Protein 4HA6 (pdb70)

InterPro domains:
  IPR000172 Glucose-methanol-choline oxidoreductase, N-terminal [PF00732] (19-309)
  IPR000172 Glucose-methanol-choline oxidoreductase, N-terminal [PS00623] (94-117)
  IPR000172 Glucose-methanol-choline oxidoreductase, N-terminal [PS00624] (268-282)
  IPR007867 Glucose-methanol-choline oxidoreductase, C-terminal [PF05199] (381-513)
  IPR012132 Glucose-methanol-choline oxidoreductase [PIRSF000137] (13-518)
  IPR012132 Glucose-methanol-choline oxidoreductase [PTHR11552] (15-517)
  IPR036188 FAD/NAD(P)-binding domain superfamily [G3DSA:3.50.50.60] (19-514)
  IPR036188 FAD/NAD(P)-binding domain superfamily [SSF51905] (16-518)

Solvent-accessible surface area: 18548 Å² total

Organism: Rhizobium loti (NCBI:txid381)

Foldseek 3Di:
DAAEEEEAQAQLNLQQLQLLVVPVVAFYEYEAQAEADDDPLLFQLQSLVVCFPDDQWPFAWAAQAPLQVRDIFTFTWGRHRHIVLSDNQFDALFAQVLQVVVCVFFVDCCSGPVNLQVLQQQAECEPPDPPSRHHRPHLFYKAFDDPQFFPLLVLLLVLLVVQAFAEDRECGRNFRAHKGWTIGRHDPSTHAGSCNRRVPPVSVPRPSYHYHYSKHFQEFEDDAQAGAWTWIQHPVGIDIGGYPFYEYANAQAVRLLRCLLHVHEDCVLNVQQVHHDHHQDLFFKQKAFWKKFLFQKFFWPFFLDRRSGNQFTMKRFDDLPGSNDTDHGFKIKTWGSFNGWDPLDDGDPTRGMTGIIIITQFDPDMWGWGFNYNDPPGHIHTDNNPNVDPSRLVSRLSRNVVNVSSVPDPSNVNIGPDTPPPPDDPDSVSSSNSRSNGMHTPNQIAANQAEGPDPSRQAHSLQAGNSHDRYGYQARHHSNTGRRDHCSSVSSSSSSVNSVVVVVPD

Radius of gyration: 22.05 Å; Cα contacts (8 Å, |Δi|>4): 1362; chains: 1; bounding box: 62×50×53 Å

B-factor: mean 15.96, std 11.86, range [0.29, 82.89]

Nearest PDB structures (foldseek):
  3t37-assembly1_A  TM=1.001E+00  e=0.000E+00  Mesorhizobium loti
  8rpg-assembly1_A  TM=9.304E-01  e=2.240E-56  Streptomyces hiroshimensis
  8rpf-assembly1_A  TM=9.276E-01  e=3.261E-51  Sphingobacterium daejeonense
  6yrz-assembly1_AAA  TM=9.198E-01  e=5.545E-50  Chlorella variabilis
  6ys1-assembly1_AAA  TM=9.179E-01  e=4.234E-49  Chlorella variabilis

Structure (mmCIF, N/CA/C/O backbone):
data_4HA6
#
_entry.id   4HA6
#
_cell.length_a   62.489
_cell.length_b   79.169
_cell.length_c   135.219
_cell.angle_alpha   90.00
_cell.angle_beta   90.00
_cell.angle_gamma   90.00
#
_symmetry.space_group_name_H-M   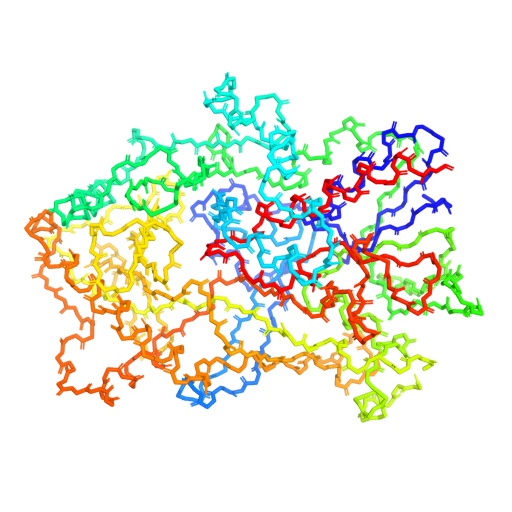'P 21 21 21'
#
loop_
_entity.id
_entity.type
_entity.pdbx_description
1 polymer 'Pyridoxine 4-oxidase'
2 non-polymer 'FLAVIN-ADENINE DINUCLEOTIDE'
3 non-polymer GLYCEROL
4 non-polymer 4-(AMINOMETHYL)-5-(HYDROXYMETHYL)-2-METHYLPYRIDIN-3-OL
5 water water
#
loop_
_atom_site.group_PDB
_atom_site.id
_atom_site.type_symbol
_atom_site.label_atom_id
_atom_site.label_alt_id
_atom_site.label_comp_id
_atom_site.label_asym_id
_atom_site.label_entity_id
_atom_site.label_seq_id
_atom_site.pdbx_PDB_ins_code
_atom_site.Cartn_x
_atom_site.Cartn_y
_atom_site.Cartn_z
_atom_site.occupancy
_atom_site.B_iso_or_equiv
_atom_site.auth_seq_id
_atom_site.auth_comp_id
_atom_site.auth_asym_id
_atom_site.auth_atom_id
_atom_site.pdbx_PDB_model_num
ATOM 1 N N . ASN A 1 1 ? -3.237 17.854 -37.930 1.00 38.86 17 ASN A N 1
ATOM 2 C CA . ASN A 1 1 ? -1.808 17.925 -37.696 1.00 32.40 17 ASN A CA 1
ATOM 3 C C . ASN A 1 1 ? -1.409 19.147 -36.865 1.00 58.03 17 ASN A C 1
ATOM 4 O O . ASN A 1 1 ? -1.558 19.148 -35.638 1.00 41.34 17 ASN A O 1
ATOM 9 N N . CYS A 1 2 ? -0.930 20.188 -37.552 1.00 55.92 18 CYS A N 1
ATOM 10 C CA . CYS A 1 2 ? -0.234 21.317 -36.927 1.00 36.35 18 CYS A CA 1
ATOM 11 C C . CYS A 1 2 ? -1.149 22.385 -36.307 1.00 29.22 18 CYS A C 1
ATOM 12 O O . CYS A 1 2 ? -0.818 22.984 -35.287 1.00 28.58 18 CYS A O 1
ATOM 15 N N . ASP A 1 3 ? -2.284 22.648 -36.933 1.00 22.87 19 ASP A N 1
ATOM 16 C CA . ASP A 1 3 ? -3.117 23.757 -36.491 1.00 21.98 19 ASP A CA 1
ATOM 17 C C . ASP A 1 3 ? -3.891 23.430 -35.213 1.00 26.90 19 ASP A C 1
ATOM 18 O O . ASP A 1 3 ? -3.808 24.170 -34.231 1.00 35.58 19 ASP A O 1
ATOM 23 N N . ILE A 1 4 ? -4.657 22.340 -35.226 1.00 17.47 20 ILE A N 1
ATOM 24 C CA . ILE A 1 4 ? -5.483 21.983 -34.066 1.00 13.60 20 ILE A CA 1
ATOM 25 C C . ILE A 1 4 ? -5.360 20.513 -33.727 1.00 12.67 20 ILE A C 1
ATOM 26 O O . ILE A 1 4 ? -5.480 19.661 -34.604 1.00 15.32 20 ILE A O 1
ATOM 31 N N . VAL A 1 5 ? -5.177 20.214 -32.448 1.00 9.96 21 VAL A N 1
ATOM 32 C CA . VAL A 1 5 ? -5.208 18.832 -31.989 1.00 11.84 21 VAL A CA 1
ATOM 33 C C . VAL A 1 5 ? -6.432 18.600 -31.106 1.00 10.39 21 VAL A C 1
ATOM 34 O O . VAL A 1 5 ? -6.662 19.343 -30.148 1.00 8.61 21 VAL A O 1
ATOM 38 N N . ILE A 1 6 ? -7.217 17.576 -31.437 1.00 8.80 22 ILE A N 1
ATOM 39 C CA . ILE A 1 6 ? -8.375 17.184 -30.629 1.00 7.85 22 ILE A CA 1
ATOM 40 C C . ILE A 1 6 ? -8.043 15.931 -29.823 1.00 10.74 22 ILE A C 1
ATOM 41 O O . ILE A 1 6 ? -7.659 14.888 -30.391 1.00 6.73 22 ILE A O 1
ATOM 46 N N . VAL A 1 7 ? -8.190 16.029 -28.502 1.00 5.66 23 VAL A N 1
ATOM 47 C CA . VAL A 1 7 ? -7.861 14.915 -27.620 1.00 3.51 23 VAL A CA 1
ATOM 48 C C . VAL A 1 7 ? -9.136 14.171 -27.231 1.00 4.31 23 VAL A C 1
ATOM 49 O O . VAL A 1 7 ? -9.965 14.691 -26.477 1.00 6.68 23 VAL A O 1
ATOM 53 N N . GLY A 1 8 ? -9.295 12.954 -27.742 1.00 5.60 24 GLY A N 1
ATOM 54 C CA . GLY A 1 8 ? -10.481 12.167 -27.463 1.00 6.07 24 GLY A CA 1
ATOM 55 C C . GLY A 1 8 ? -11.449 12.145 -28.632 1.00 8.10 24 GLY A C 1
ATOM 56 O O . GLY A 1 8 ? -12.040 13.182 -28.966 1.00 5.76 24 GLY A O 1
ATOM 57 N N . GLY A 1 9 ? -11.619 10.963 -29.237 1.00 6.18 25 GLY A N 1
ATOM 58 C CA . GLY A 1 9 ? -12.487 10.783 -30.388 1.00 6.90 25 GLY A CA 1
ATOM 59 C C . GLY A 1 9 ? -13.863 10.230 -30.044 1.00 10.67 25 GLY A C 1
ATOM 60 O O . GLY A 1 9 ? -14.321 9.265 -30.665 1.00 11.52 25 GLY A O 1
ATOM 61 N N . GLY A 1 10 ? -14.530 10.844 -29.066 1.00 3.98 26 GLY A N 1
ATOM 62 C CA . GLY A 1 10 ? -15.820 10.363 -28.604 1.00 4.93 26 GLY A CA 1
ATOM 63 C C . GLY A 1 10 ? -16.950 11.126 -29.277 1.00 5.54 26 GLY A C 1
ATOM 64 O O . GLY A 1 10 ? -16.900 11.386 -30.474 1.00 4.46 26 GLY A O 1
ATOM 65 N N . SER A 1 11 ? -17.983 11.484 -28.530 1.00 6.09 27 SER A N 1
ATOM 66 C CA . SER A 1 11 ? -19.107 12.180 -29.157 1.00 6.03 27 SER A CA 1
ATOM 67 C C . SER A 1 11 ? -18.699 13.558 -29.659 1.00 4.77 27 SER A C 1
ATOM 68 O O . SER A 1 11 ? -18.793 13.836 -30.851 1.00 8.28 27 SER A O 1
ATOM 71 N N . ALA A 1 12 ? -18.202 14.391 -28.750 1.00 2.21 28 ALA A N 1
ATOM 72 C CA . ALA A 1 12 ? -17.752 15.749 -29.070 1.00 6.27 28 ALA A CA 1
ATOM 73 C C . ALA A 1 12 ? -16.549 15.759 -30.016 1.00 6.27 28 ALA A C 1
ATOM 74 O O . ALA A 1 12 ? -16.455 16.599 -30.926 1.00 4.51 28 ALA A O 1
ATOM 76 N N . GLY A 1 13 ? -15.600 14.852 -29.766 1.00 7.56 29 GLY A N 1
ATOM 77 C CA . GLY A 1 13 ? -14.412 14.748 -30.597 1.00 3.69 29 GLY A CA 1
ATOM 78 C C . GLY A 1 13 ? -14.730 14.344 -32.029 1.00 4.59 29 GLY A C 1
ATOM 79 O O . GLY A 1 13 ? -14.143 14.880 -32.962 1.00 6.97 29 GLY A O 1
ATOM 80 N N . SER A 1 14 ? -15.637 13.385 -32.214 1.00 4.92 30 SER A N 1
ATOM 81 C CA . SER A 1 14 ? -15.962 12.932 -33.572 1.00 3.67 30 SER A CA 1
ATOM 82 C C . SER A 1 14 ? -16.566 14.082 -34.371 1.00 12.03 30 SER A C 1
ATOM 83 O O . SER A 1 14 ? -16.173 14.312 -35.519 1.00 9.30 30 SER A O 1
ATOM 86 N N . LEU A 1 15 ? -17.486 14.822 -33.740 1.00 7.55 31 LEU A N 1
ATOM 87 C CA . LEU A 1 15 ? -18.123 15.991 -34.362 1.00 11.62 31 LEU A CA 1
ATOM 88 C C . LEU A 1 15 ? -17.113 17.066 -34.729 1.00 11.01 31 LEU A C 1
ATOM 89 O O . LEU A 1 15 ? -17.232 17.720 -35.773 1.00 11.01 31 LEU A O 1
ATOM 94 N N . LEU A 1 16 ? -16.149 17.284 -33.847 1.00 7.96 32 LEU A N 1
ATOM 95 C CA . LEU A 1 16 ? -15.175 18.353 -34.048 1.00 8.01 32 LEU A CA 1
ATOM 96 C C . LEU A 1 16 ? -14.186 18.012 -35.150 1.00 6.33 32 LEU A C 1
ATOM 97 O O . LEU A 1 16 ? -13.904 18.841 -36.014 1.00 8.41 32 LEU A O 1
ATOM 102 N N . ALA A 1 17 ? -13.638 16.800 -35.100 1.00 5.62 33 ALA A N 1
ATOM 103 C CA . ALA A 1 17 ? -12.754 16.320 -36.163 1.00 10.16 33 ALA A CA 1
ATOM 104 C C . ALA A 1 17 ? -13.361 16.583 -37.555 1.00 11.11 33 ALA A C 1
ATOM 105 O O . ALA A 1 17 ? -12.689 17.102 -38.452 1.00 11.06 33 ALA A O 1
ATOM 107 N N . ALA A 1 18 ? -14.633 16.225 -37.723 1.00 11.66 34 ALA A N 1
ATOM 108 C CA . ALA A 1 18 ? -15.343 16.520 -38.964 1.00 11.33 34 ALA A CA 1
ATOM 109 C C . ALA A 1 18 ? -15.469 18.029 -39.198 1.00 14.01 34 ALA A C 1
ATOM 110 O O . ALA A 1 18 ? -15.056 18.533 -40.249 1.00 7.53 34 ALA A O 1
ATOM 112 N N . ARG A 1 19 ? -16.034 18.747 -38.225 1.00 7.41 35 ARG A N 1
ATOM 113 C CA . ARG A 1 19 ? -16.409 20.146 -38.447 1.00 8.87 35 ARG A CA 1
ATOM 114 C C . ARG A 1 19 ? -15.214 21.097 -38.611 1.00 13.78 35 ARG A C 1
ATOM 115 O O . ARG A 1 19 ? -15.215 21.943 -39.511 1.00 14.90 35 ARG A O 1
ATOM 123 N N . LEU A 1 20 ? -14.191 20.944 -37.772 1.00 8.65 36 LEU A N 1
ATOM 124 C CA . LEU A 1 20 ? -13.000 21.782 -37.877 1.00 12.02 36 LEU A CA 1
ATOM 125 C C . LEU A 1 20 ? -12.296 21.567 -39.220 1.00 9.14 36 LEU A C 1
ATOM 126 O O . LEU A 1 20 ? -11.873 22.524 -39.856 1.00 22.08 36 LEU A O 1
ATOM 131 N N . SER A 1 21 ? -12.218 20.322 -39.675 1.00 12.14 37 SER A N 1
ATOM 132 C CA . SER A 1 21 ? -11.502 20.014 -40.913 1.00 13.68 37 SER A CA 1
ATOM 133 C C . SER A 1 21 ? -12.259 20.418 -42.182 1.00 13.98 37 SER A C 1
ATOM 134 O O . SER A 1 21 ? -11.731 20.283 -43.291 1.00 16.32 37 SER A O 1
ATOM 137 N N . GLU A 1 22 ? -13.489 20.909 -42.027 1.00 14.64 38 GLU A N 1
ATOM 138 C CA . GLU A 1 22 ? -14.220 21.501 -43.151 1.00 17.50 38 GLU A CA 1
ATOM 139 C C . GLU A 1 22 ? -13.484 22.728 -43.717 1.00 12.87 38 GLU A C 1
ATOM 140 O O . GLU A 1 22 ? -13.648 23.080 -44.885 1.00 15.01 38 GLU A O 1
ATOM 146 N N . ASP A 1 23 ? -12.669 23.359 -42.879 1.00 14.45 39 ASP A N 1
ATOM 147 C CA . ASP A 1 23 ? -11.744 24.409 -43.317 1.00 14.98 39 ASP A CA 1
ATOM 148 C C . ASP A 1 23 ? -10.502 23.772 -43.938 1.00 17.87 39 ASP A C 1
ATOM 149 O O . ASP A 1 23 ? -9.677 23.178 -43.241 1.00 14.48 39 ASP A O 1
ATOM 154 N N . PRO A 1 24 ? -10.361 23.894 -45.261 1.00 19.47 40 PRO A N 1
ATOM 155 C CA . PRO A 1 24 ? -9.217 23.267 -45.935 1.00 12.73 40 PRO A CA 1
ATOM 156 C C . PRO A 1 24 ? -7.882 23.877 -45.511 1.00 14.10 40 PRO A C 1
ATOM 157 O O . PRO A 1 24 ? -6.841 23.271 -45.755 1.00 24.38 40 PRO A O 1
ATOM 161 N N . ASP A 1 25 ? -7.912 25.048 -44.883 1.00 17.70 41 ASP A N 1
ATOM 162 C CA . ASP A 1 25 ? -6.681 25.716 -44.460 1.00 18.29 41 ASP A CA 1
ATOM 163 C C . ASP A 1 25 ? -6.319 25.312 -43.032 1.00 23.21 41 ASP A C 1
ATOM 164 O O . ASP A 1 25 ? -5.325 25.772 -42.469 1.00 15.57 41 ASP A O 1
ATOM 169 N N . SER A 1 26 ? -7.150 24.458 -42.444 1.00 18.80 42 SER A N 1
ATOM 170 C CA A SER A 1 26 ? -6.924 23.979 -41.086 0.29 20.80 42 SER A CA 1
ATOM 171 C CA B SER A 1 26 ? -6.929 23.978 -41.083 0.71 20.82 42 SER A CA 1
ATOM 172 C C . SER A 1 26 ? -6.399 22.554 -41.111 1.00 16.14 42 SER A C 1
ATOM 173 O O . SER A 1 26 ? -6.945 21.696 -41.804 1.00 18.96 42 SER A O 1
ATOM 178 N N . ARG A 1 27 ? -5.336 22.309 -40.360 1.00 11.45 43 ARG A N 1
ATOM 179 C CA . ARG A 1 27 ? -4.795 20.965 -40.232 1.00 14.29 43 ARG A CA 1
ATOM 180 C C . ARG A 1 27 ? -5.242 20.401 -38.889 1.00 14.81 43 ARG A C 1
ATOM 181 O O . ARG A 1 27 ? -4.899 20.939 -37.836 1.00 14.35 43 ARG A O 1
ATOM 189 N N . VAL A 1 28 ? -5.984 19.301 -38.929 1.00 13.06 44 VAL A N 1
ATOM 190 C CA . VAL A 1 28 ? -6.621 18.763 -37.737 1.00 13.40 44 VAL A CA 1
ATOM 191 C C . VAL A 1 28 ? -6.123 17.357 -37.425 1.00 16.78 44 VAL A C 1
ATOM 192 O O . VAL A 1 28 ? -6.132 16.478 -38.293 1.00 18.60 44 VAL A O 1
ATOM 196 N N . LEU A 1 29 ? -5.670 17.154 -36.191 1.00 13.74 45 LEU A N 1
ATOM 197 C CA . LEU A 1 29 ? -5.275 15.825 -35.721 1.00 10.56 45 LEU A CA 1
ATOM 198 C C . LEU A 1 29 ? -6.220 15.366 -34.605 1.00 18.77 45 LEU A C 1
ATOM 199 O O . LEU A 1 29 ? -6.443 16.092 -33.626 1.00 10.21 45 LEU A O 1
ATOM 204 N N . LEU A 1 30 ? -6.774 14.165 -34.753 1.00 10.40 46 LEU A N 1
ATOM 205 C CA . LEU A 1 30 ? -7.634 13.585 -33.721 1.00 15.94 46 LEU A CA 1
ATOM 206 C C . LEU A 1 30 ? -6.891 12.454 -33.013 1.00 16.30 46 LEU A C 1
ATOM 207 O O . LEU A 1 30 ? -6.411 11.523 -33.669 1.00 14.22 46 LEU A O 1
ATOM 212 N N . ILE A 1 31 ? -6.776 12.537 -31.686 1.00 10.22 47 ILE A N 1
ATOM 213 C CA . ILE A 1 31 ? -6.052 11.506 -30.917 1.00 8.06 47 ILE A CA 1
ATOM 214 C C . ILE A 1 31 ? -7.004 10.726 -30.013 1.00 10.34 47 ILE A C 1
ATOM 215 O O . ILE A 1 31 ? -7.569 11.291 -29.069 1.00 11.78 47 ILE A O 1
ATOM 220 N N . GLU A 1 32 ? -7.180 9.437 -30.311 1.00 6.53 48 GLU A N 1
ATOM 221 C CA . GLU A 1 32 ? -8.122 8.586 -29.580 1.00 12.95 48 GLU A CA 1
ATOM 222 C C . GLU A 1 32 ? -7.416 7.450 -28.849 1.00 13.05 48 GLU A C 1
ATOM 223 O O . GLU A 1 32 ? -6.603 6.734 -29.434 1.00 9.86 48 GLU A O 1
ATOM 229 N N . ALA A 1 33 ? -7.743 7.276 -27.574 1.00 9.81 49 ALA A N 1
ATOM 230 C CA . ALA A 1 33 ? -7.138 6.223 -26.766 1.00 14.59 49 ALA A CA 1
ATOM 231 C C . ALA A 1 33 ? -7.531 4.817 -27.256 1.00 15.36 49 ALA A C 1
ATOM 232 O O . ALA A 1 33 ? -6.742 3.871 -27.175 1.00 16.76 49 ALA A O 1
ATOM 234 N N . GLY A 1 34 ? -8.750 4.675 -27.759 1.00 12.68 50 GLY A N 1
ATOM 235 C CA . GLY A 1 34 ? -9.233 3.360 -28.148 1.00 17.56 50 GLY A CA 1
ATOM 236 C C . GLY A 1 34 ? -8.920 2.989 -29.592 1.00 18.04 50 GLY A C 1
ATOM 237 O O . GLY A 1 34 ? -8.208 3.717 -30.296 1.00 12.23 50 GLY A O 1
ATOM 238 N N . GLU A 1 35 ? -9.455 1.851 -30.028 1.00 23.80 51 GLU A N 1
ATOM 239 C CA . GLU A 1 35 ? -9.273 1.375 -31.396 1.00 26.80 51 GLU A CA 1
ATOM 240 C C . GLU A 1 35 ? -10.503 1.708 -32.225 1.00 31.48 51 GLU A C 1
ATOM 241 O O . GLU A 1 35 ? -11.493 2.226 -31.698 1.00 24.83 51 GLU A O 1
ATOM 247 N N . GLU A 1 36 ? -10.443 1.437 -33.526 1.00 32.38 52 GLU A N 1
ATOM 248 C CA . GLU A 1 36 ? -11.632 1.562 -34.361 1.00 31.19 52 GLU A CA 1
ATOM 249 C C . GLU A 1 36 ? -12.544 0.387 -34.014 1.00 42.48 52 GLU A C 1
ATOM 250 O O . GLU A 1 36 ? -12.066 -0.657 -33.555 1.00 42.66 52 GLU A O 1
ATOM 256 N N . PRO A 1 37 ? -13.862 0.555 -34.207 1.00 47.51 53 PRO A N 1
ATOM 257 C CA . PRO A 1 37 ? -14.791 -0.524 -33.845 1.00 60.73 53 PRO A CA 1
ATOM 258 C C . PRO A 1 37 ? -14.692 -1.719 -34.799 1.00 55.34 53 PRO A C 1
ATOM 259 O O . PRO A 1 37 ? -14.415 -1.526 -35.984 1.00 58.71 53 PRO A O 1
ATOM 263 N N . THR A 1 38 ? -14.876 -2.932 -34.277 1.00 55.16 54 THR A N 1
ATOM 264 C CA . THR A 1 38 ? -14.973 -4.140 -35.106 1.00 57.24 54 THR A CA 1
ATOM 265 C C . THR A 1 38 ? -16.109 -5.050 -34.615 1.00 70.11 54 THR A C 1
ATOM 266 O O . THR A 1 38 ? -16.634 -5.874 -35.371 1.00 58.56 54 THR A O 1
ATOM 270 N N . ASP A 1 39 ? -16.471 -4.897 -33.342 1.00 72.02 55 ASP A N 1
ATOM 271 C CA . ASP A 1 39 ? -17.547 -5.670 -32.724 1.00 58.49 55 ASP A CA 1
ATOM 272 C C . ASP A 1 39 ? -18.895 -5.284 -33.340 1.00 59.00 55 ASP A C 1
ATOM 273 O O . ASP A 1 39 ? -19.317 -4.133 -33.235 1.00 51.52 55 ASP A O 1
ATOM 278 N N . PRO A 1 40 ? -19.576 -6.250 -33.985 1.00 54.75 56 PRO A N 1
ATOM 279 C CA . PRO A 1 40 ? -20.842 -5.998 -34.689 1.00 48.59 56 PRO A CA 1
ATOM 280 C C . PRO A 1 40 ? -22.022 -5.752 -33.744 1.00 57.83 56 PRO A C 1
ATOM 281 O O . PRO A 1 40 ? -22.994 -5.095 -34.142 1.00 48.65 56 PRO A O 1
ATOM 285 N N . ASP A 1 41 ? -21.937 -6.271 -32.519 1.00 52.35 57 ASP A N 1
ATOM 286 C CA . ASP A 1 41 ? -22.973 -6.050 -31.507 1.00 52.55 57 ASP A CA 1
ATOM 287 C C . ASP A 1 41 ? -23.207 -4.553 -31.240 1.00 46.20 57 ASP A C 1
ATOM 288 O O . ASP A 1 41 ? -24.302 -4.150 -30.834 1.00 39.98 57 ASP A O 1
ATOM 293 N N . ILE A 1 42 ? -22.172 -3.743 -31.481 1.00 37.26 58 ILE A N 1
ATOM 294 C CA . ILE A 1 42 ? -22.213 -2.295 -31.253 1.00 46.80 58 ILE A CA 1
ATOM 295 C C . ILE A 1 42 ? -23.373 -1.590 -31.983 1.00 48.07 58 ILE A C 1
ATOM 296 O O . ILE A 1 42 ? -23.966 -0.643 -31.451 1.00 30.70 58 ILE A O 1
ATOM 301 N N . TRP A 1 43 ? -23.699 -2.063 -33.187 1.00 43.69 59 TRP A N 1
ATOM 302 C CA . TRP A 1 43 ? -24.731 -1.424 -34.011 1.00 36.87 59 TRP A CA 1
ATOM 303 C C . TRP A 1 43 ? -26.125 -2.020 -33.829 1.00 31.34 59 TRP A C 1
ATOM 304 O O . TRP A 1 43 ? -27.116 -1.518 -34.380 1.00 31.56 59 TRP A O 1
ATOM 315 N N . ASN A 1 44 ? -26.183 -3.090 -33.049 1.00 28.88 60 ASN A N 1
ATOM 316 C CA . ASN A 1 44 ? -27.437 -3.712 -32.655 1.00 33.56 60 ASN A CA 1
ATOM 317 C C . ASN A 1 44 ? -27.985 -2.994 -31.420 1.00 30.65 60 ASN A C 1
ATOM 318 O O . ASN A 1 44 ? -27.444 -3.161 -30.320 1.00 28.91 60 ASN A O 1
ATOM 323 N N . PRO A 1 45 ? -29.052 -2.184 -31.600 1.00 25.71 61 PRO A N 1
ATOM 324 C CA . PRO A 1 45 ? -29.604 -1.341 -30.519 1.00 30.78 61 PRO A CA 1
ATOM 325 C C . PRO A 1 45 ? -29.943 -2.125 -29.246 1.00 35.57 61 PRO A C 1
ATOM 326 O O . PRO A 1 45 ? -29.706 -1.640 -28.124 1.00 16.73 61 PRO A O 1
ATOM 330 N N . ALA A 1 46 ? -30.477 -3.333 -29.441 1.00 32.51 62 ALA A N 1
ATOM 331 C CA . ALA A 1 46 ? -30.914 -4.214 -28.358 1.00 31.61 62 ALA A CA 1
ATOM 332 C C . ALA A 1 46 ? -29.755 -4.910 -27.630 1.00 27.29 62 ALA A C 1
ATOM 333 O O . ALA A 1 46 ? -29.969 -5.643 -26.668 1.00 34.56 62 ALA A O 1
ATOM 335 N N . ALA A 1 47 ? -28.529 -4.675 -28.085 1.00 29.32 63 ALA A N 1
ATOM 336 C CA . ALA A 1 47 ? -27.364 -5.315 -27.485 1.00 30.63 63 ALA A CA 1
ATOM 337 C C . ALA A 1 47 ? -26.559 -4.381 -26.574 1.00 35.42 63 ALA A C 1
ATOM 338 O O . ALA A 1 47 ? -25.560 -4.803 -25.992 1.00 33.44 63 ALA A O 1
ATOM 340 N N . TRP A 1 48 ? -26.999 -3.127 -26.446 1.00 39.31 64 TRP A N 1
ATOM 341 C CA . TRP A 1 48 ? -26.247 -2.112 -25.691 1.00 31.25 64 TRP A CA 1
ATOM 342 C C . TRP A 1 48 ? -25.787 -2.492 -24.264 1.00 41.13 64 TRP A C 1
ATOM 343 O O . TRP A 1 48 ? -24.651 -2.180 -23.896 1.00 37.14 64 TRP A O 1
ATOM 354 N N . PRO A 1 49 ? -26.644 -3.172 -23.466 1.00 32.88 65 PRO A N 1
ATOM 355 C CA . PRO A 1 49 ? -26.152 -3.532 -22.128 1.00 34.89 65 PRO A CA 1
ATOM 356 C C . PRO A 1 49 ? -25.031 -4.580 -22.151 1.00 36.07 65 PRO A C 1
ATOM 357 O O . PRO A 1 49 ? -24.137 -4.512 -21.304 1.00 34.81 65 PRO A O 1
ATOM 361 N N . ALA A 1 50 ? -25.077 -5.523 -23.093 1.00 35.49 66 ALA A N 1
ATOM 362 C CA . ALA A 1 50 ? -24.053 -6.568 -23.198 1.00 41.77 66 ALA A CA 1
ATOM 363 C C . ALA A 1 50 ? -22.676 -5.990 -23.540 1.00 44.61 66 ALA A C 1
ATOM 364 O O . ALA A 1 50 ? -21.645 -6.611 -23.257 1.00 41.95 66 ALA A O 1
ATOM 366 N N . LEU A 1 51 ? -22.676 -4.807 -24.156 1.00 36.01 67 LEU A N 1
ATOM 367 C CA . LEU A 1 51 ? -21.450 -4.077 -24.493 1.00 36.99 67 LEU A CA 1
ATOM 368 C C . LEU A 1 51 ? -20.564 -3.768 -23.276 1.00 41.97 67 LEU A C 1
ATOM 369 O O . LEU A 1 51 ? -19.333 -3.680 -23.402 1.00 30.11 67 LEU A O 1
ATOM 374 N N . GLN A 1 52 ? -21.188 -3.594 -22.109 1.00 34.74 68 GLN A N 1
ATOM 375 C CA . GLN A 1 52 ? -20.457 -3.228 -20.891 1.00 36.39 68 GLN A CA 1
ATOM 376 C C . GLN A 1 52 ? -19.526 -4.353 -20.421 1.00 30.26 68 GLN A C 1
ATOM 377 O O . GLN A 1 52 ? -19.841 -5.539 -20.574 1.00 26.58 68 GLN A O 1
ATOM 383 N N . GLY A 1 53 ? -18.372 -3.980 -19.873 1.00 34.28 69 GLY A N 1
ATOM 384 C CA . GLY A 1 53 ? -17.401 -4.961 -19.404 1.00 33.28 69 GLY A CA 1
ATOM 385 C C . GLY A 1 53 ? -16.541 -5.546 -20.516 1.00 45.39 69 GLY A C 1
ATOM 386 O O . GLY A 1 53 ? -15.646 -6.358 -20.256 1.00 37.53 69 GLY A O 1
ATOM 387 N N . ARG A 1 54 ? -16.816 -5.144 -21.758 1.00 36.92 70 ARG A N 1
ATOM 388 C CA . ARG A 1 54 ? -15.992 -5.554 -22.895 1.00 45.17 70 ARG A CA 1
ATOM 389 C C . ARG A 1 54 ? -14.727 -4.707 -22.988 1.00 40.13 70 ARG A C 1
ATOM 390 O O . ARG A 1 54 ? -14.521 -3.793 -22.184 1.00 30.40 70 ARG A O 1
ATOM 398 N N . SER A 1 55 ? -13.901 -5.006 -23.987 1.00 37.63 71 SER A N 1
ATOM 399 C CA . SER A 1 55 ? -12.558 -4.432 -24.124 1.00 38.86 71 SER A CA 1
ATOM 400 C C . SER A 1 55 ? -12.504 -2.897 -24.274 1.00 40.76 71 SER A C 1
ATOM 401 O O . SER A 1 55 ? -11.566 -2.248 -23.790 1.00 35.72 71 SER A O 1
ATOM 404 N N . TYR A 1 56 ? -13.508 -2.329 -24.941 1.00 37.61 72 TYR A N 1
ATOM 405 C CA . TYR A 1 56 ? -13.535 -0.897 -25.259 1.00 24.22 72 TYR A CA 1
ATOM 406 C C . TYR A 1 56 ? -14.385 -0.078 -24.272 1.00 36.91 72 TYR A C 1
ATOM 407 O O . TYR A 1 56 ? -14.920 0.983 -24.622 1.00 28.69 72 TYR A O 1
ATOM 416 N N . ASP A 1 57 ? -14.493 -0.578 -23.042 1.00 39.37 73 ASP A N 1
ATOM 417 C CA . ASP A 1 57 ? -15.236 0.083 -21.968 1.00 34.95 73 ASP A CA 1
ATOM 418 C C . ASP A 1 57 ? -14.277 0.318 -20.798 1.00 29.75 73 ASP A C 1
ATOM 419 O O . ASP A 1 57 ? -13.694 -0.636 -20.269 1.00 30.26 73 ASP A O 1
ATOM 424 N N . TRP A 1 58 ? -14.119 1.585 -20.408 1.00 32.56 74 TRP A N 1
ATOM 425 C CA . TRP A 1 58 ? -13.188 1.979 -19.344 1.00 30.59 74 TRP A CA 1
ATOM 426 C C . TRP A 1 58 ? -13.528 1.318 -18.004 1.00 35.04 74 TRP A C 1
ATOM 427 O O . TRP A 1 58 ? -12.629 0.914 -17.253 1.00 26.28 74 TRP A O 1
ATOM 438 N N . ASP A 1 59 ? -14.825 1.219 -17.712 1.00 28.17 75 ASP A N 1
ATOM 439 C CA . ASP A 1 59 ? -15.308 0.551 -16.501 1.00 23.03 75 ASP A CA 1
ATOM 440 C C . ASP A 1 59 ? -14.719 1.119 -15.194 1.00 18.46 75 ASP A C 1
ATOM 441 O O . ASP A 1 59 ? -14.050 0.409 -14.453 1.00 28.07 75 ASP A O 1
ATOM 446 N N . TYR A 1 60 ? -14.976 2.397 -14.919 1.00 19.72 76 TYR A N 1
ATOM 447 C CA . TYR A 1 60 ? -14.500 3.038 -13.691 1.00 13.78 76 TYR A CA 1
ATOM 448 C C . TYR A 1 60 ? -15.306 2.546 -12.502 1.00 19.01 76 TYR A C 1
ATOM 449 O O . TYR A 1 60 ? -16.449 2.122 -12.658 1.00 15.35 76 TYR A O 1
ATOM 458 N N . ARG A 1 61 ? -14.726 2.635 -11.311 1.00 13.74 77 ARG A N 1
ATOM 459 C CA . ARG A 1 61 ? -15.421 2.237 -10.097 1.00 14.63 77 ARG A CA 1
ATOM 460 C C . ARG A 1 61 ? -15.451 3.435 -9.139 1.00 16.32 77 ARG A C 1
ATOM 461 O O . ARG A 1 61 ? -14.403 3.990 -8.808 1.00 7.46 77 ARG A O 1
ATOM 469 N N . THR A 1 62 ? -16.638 3.869 -8.711 1.00 13.71 78 THR A N 1
ATOM 470 C CA . THR A 1 62 ? -16.693 5.018 -7.797 1.00 11.04 78 THR A CA 1
ATOM 471 C C . THR A 1 62 ? -16.323 4.593 -6.381 1.00 14.47 78 THR A C 1
ATOM 472 O O . THR A 1 62 ? -16.364 3.397 -6.058 1.00 9.34 78 THR A O 1
ATOM 476 N N . GLU A 1 63 ? -15.973 5.559 -5.532 1.00 5.34 79 GLU A N 1
ATOM 477 C CA . GLU A 1 63 ? -15.913 5.297 -4.092 1.00 4.21 79 GLU A CA 1
ATOM 478 C C . GLU A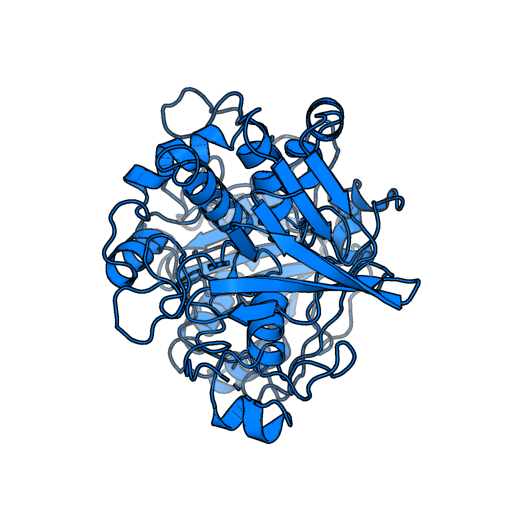 1 63 ? -17.249 4.750 -3.577 1.00 10.58 79 GLU A C 1
ATOM 479 O O . GLU A 1 63 ? -18.294 4.959 -4.199 1.00 8.10 79 GLU A O 1
ATOM 485 N N . ALA A 1 64 ? -17.218 4.058 -2.439 1.00 7.43 80 ALA A N 1
ATOM 486 C CA . ALA A 1 64 ? -18.447 3.693 -1.725 1.00 9.38 80 ALA A CA 1
ATOM 487 C C . ALA A 1 64 ? -19.303 4.937 -1.468 1.00 12.90 80 ALA A C 1
ATOM 488 O O . ALA A 1 64 ? -18.767 5.964 -1.069 1.00 14.73 80 ALA A O 1
ATOM 490 N N . GLN A 1 65 ? -20.621 4.855 -1.684 1.00 12.51 81 GLN A N 1
ATOM 491 C CA . GLN A 1 65 ? -21.494 6.024 -1.457 1.00 10.58 81 GLN A CA 1
ATOM 492 C C . GLN A 1 65 ? -22.403 5.892 -0.241 1.00 8.20 81 GLN A C 1
ATOM 493 O O . GLN A 1 65 ? -23.339 5.083 -0.252 1.00 7.54 81 GLN A O 1
ATOM 499 N N . ALA A 1 66 ? -22.152 6.718 0.775 1.00 4.64 82 ALA A N 1
ATOM 500 C CA . ALA A 1 66 ? -22.934 6.727 2.012 1.00 13.68 82 ALA A CA 1
ATOM 501 C C . ALA A 1 66 ? -24.424 6.953 1.749 1.00 7.43 82 ALA A C 1
ATOM 502 O O . ALA A 1 66 ? -25.290 6.422 2.466 1.00 9.37 82 ALA A O 1
ATOM 504 N N . 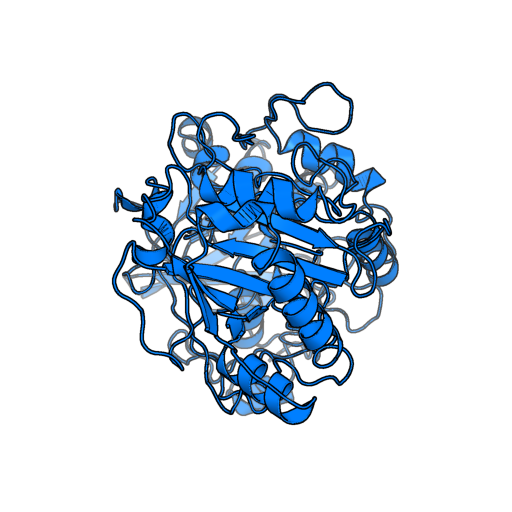GLY A 1 67 ? -24.721 7.735 0.718 1.00 8.08 83 GLY A N 1
ATOM 505 C CA . GLY A 1 67 ? -26.103 8.023 0.362 1.00 6.48 83 GLY A CA 1
ATOM 506 C C . GLY A 1 67 ? -26.773 6.909 -0.428 1.00 12.02 83 GLY A C 1
ATOM 507 O O . GLY A 1 67 ? -27.991 6.948 -0.630 1.00 9.18 83 GLY A O 1
ATOM 508 N N . THR A 1 68 ? -26.001 5.923 -0.895 1.00 4.39 84 THR A N 1
ATOM 509 C CA . THR A 1 68 ? -26.617 4.764 -1.558 1.00 7.05 84 THR A CA 1
ATOM 510 C C . THR A 1 68 ? -26.228 3.478 -0.846 1.00 9.23 84 THR A C 1
ATOM 511 O O . THR A 1 68 ? -25.694 2.550 -1.469 1.00 7.01 84 THR A O 1
ATOM 515 N N . ALA A 1 69 ? -26.496 3.447 0.461 1.00 10.75 85 ALA A N 1
ATOM 516 C CA . ALA A 1 69 ? -26.276 2.274 1.306 1.00 11.14 85 ALA A CA 1
ATOM 517 C C . ALA A 1 69 ? -24.835 1.778 1.262 1.00 13.93 85 ALA A C 1
ATOM 518 O O . ALA A 1 69 ? -24.584 0.573 1.347 1.00 8.61 85 ALA A O 1
ATOM 520 N N . GLY A 1 70 ? -23.889 2.703 1.134 1.00 7.85 86 GLY A N 1
ATOM 521 C CA . GLY A 1 70 ? -22.483 2.334 1.060 1.00 6.74 86 GLY A CA 1
ATOM 522 C C . GLY A 1 70 ? -22.061 1.612 -0.213 1.00 16.64 86 GLY A C 1
ATOM 523 O O . GLY A 1 70 ? -20.927 1.124 -0.294 1.00 12.20 86 GLY A O 1
ATOM 524 N N . ARG A 1 71 ? -22.950 1.549 -1.209 1.00 10.26 87 ARG A N 1
ATOM 525 C CA . ARG A 1 71 ? -22.622 0.889 -2.478 1.00 12.10 87 ARG A CA 1
ATOM 526 C C . ARG A 1 71 ? -21.630 1.700 -3.317 1.00 15.92 87 ARG A C 1
ATOM 527 O O . ARG A 1 71 ? -21.716 2.930 -3.395 1.00 11.18 87 ARG A O 1
ATOM 535 N N . ALA A 1 72 ? -20.679 0.996 -3.924 1.00 10.11 88 ALA A N 1
ATOM 536 C CA . ALA A 1 72 ? -19.784 1.568 -4.925 1.00 6.92 88 ALA A CA 1
ATOM 537 C C . ALA A 1 72 ? -20.410 1.264 -6.275 1.00 9.40 88 ALA A C 1
ATOM 538 O O . ALA A 1 72 ? -21.104 0.267 -6.428 1.00 13.61 88 ALA A O 1
ATOM 540 N N . HIS A 1 73 ? -20.165 2.108 -7.262 1.00 6.94 89 HIS A N 1
ATOM 541 C CA . HIS A 1 73 ? -20.874 1.982 -8.519 1.00 10.85 89 HIS A CA 1
ATOM 542 C C . HIS A 1 73 ? -19.910 1.794 -9.686 1.00 10.12 89 HIS A C 1
ATOM 543 O O . HIS A 1 73 ? -18.783 2.293 -9.661 1.00 11.56 89 HIS A O 1
ATOM 550 N N . HIS A 1 74 ? -20.359 1.090 -10.714 1.00 8.69 90 HIS A N 1
ATOM 551 C CA . HIS A 1 74 ? -19.538 0.915 -11.905 1.00 17.64 90 HIS A CA 1
ATOM 552 C C . HIS A 1 74 ? -19.953 1.918 -12.965 1.00 14.75 90 HIS A C 1
ATOM 553 O O . HIS A 1 74 ? -21.139 2.043 -13.258 1.00 17.01 90 HIS A O 1
ATOM 560 N N . TRP A 1 75 ? -18.985 2.646 -13.520 1.00 9.84 91 TRP A N 1
ATOM 561 C CA . TRP A 1 75 ? -19.266 3.657 -14.544 1.00 11.34 91 TRP A CA 1
ATOM 562 C C . TRP A 1 75 ? -18.687 3.269 -15.903 1.00 19.01 91 TRP A C 1
ATOM 563 O O . TRP A 1 75 ? -17.503 3.482 -16.170 1.00 18.68 91 TRP A O 1
ATOM 574 N N . ALA A 1 76 ? -19.530 2.704 -16.763 1.00 13.58 92 ALA A N 1
ATOM 575 C CA . ALA A 1 76 ? -19.125 2.330 -18.121 1.00 22.58 92 ALA A CA 1
ATOM 576 C C . ALA A 1 76 ? -18.782 3.568 -18.938 1.00 29.22 92 ALA A C 1
ATOM 577 O O . ALA A 1 76 ? -19.502 4.559 -18.882 1.00 33.75 92 ALA A O 1
ATOM 579 N N . ARG A 1 77 ? -17.687 3.519 -19.691 1.00 28.27 93 ARG A N 1
ATOM 580 C CA . ARG A 1 77 ? -17.330 4.627 -20.576 1.00 18.74 93 ARG A CA 1
ATOM 581 C C . ARG A 1 77 ? -16.707 4.116 -21.878 1.00 30.63 93 ARG A C 1
ATOM 582 O O . ARG A 1 77 ? -15.901 3.182 -21.862 1.00 28.24 93 ARG A O 1
ATOM 590 N N . GLY A 1 78 ? -17.078 4.722 -23.004 1.00 23.77 94 GLY A N 1
ATOM 591 C CA . GLY A 1 78 ? -16.513 4.336 -24.287 1.00 29.38 94 GLY A CA 1
ATOM 592 C C . GLY A 1 78 ? -15.011 4.589 -24.413 1.00 35.92 94 GLY A C 1
ATOM 593 O O . GLY A 1 78 ? -14.539 5.694 -24.114 1.00 21.85 94 GLY A O 1
ATOM 594 N N . ARG A 1 79 ? -14.268 3.558 -24.836 1.00 28.59 95 ARG A N 1
ATOM 595 C CA . ARG A 1 79 ? -12.836 3.672 -25.162 1.00 24.60 95 ARG A CA 1
ATOM 596 C C . ARG A 1 79 ? -12.564 3.139 -26.578 1.00 25.68 95 ARG A C 1
ATOM 597 O O . ARG A 1 79 ? -12.048 2.027 -26.751 1.00 25.39 95 ARG A O 1
ATOM 605 N N . LEU A 1 80 ? -12.915 3.945 -27.577 1.00 23.30 96 LEU A N 1
ATOM 606 C CA . LEU A 1 80 ? -12.814 3.582 -28.995 1.00 25.87 96 LEU A CA 1
ATOM 607 C C . LEU A 1 80 ? -13.367 4.757 -29.789 1.00 30.41 96 LEU A C 1
ATOM 608 O O . LEU A 1 80 ? -14.000 5.661 -29.210 1.00 21.92 96 LEU A O 1
ATOM 613 N N . ILE A 1 81 ? -13.123 4.759 -31.100 1.00 21.25 97 ILE A N 1
ATOM 614 C CA . ILE A 1 81 ? -13.621 5.829 -31.953 1.00 20.21 97 ILE A CA 1
ATOM 615 C C . ILE A 1 81 ? -15.141 5.886 -31.811 1.00 24.27 97 ILE A C 1
ATOM 616 O O . ILE A 1 81 ? -15.833 4.889 -32.032 1.00 26.24 97 ILE A O 1
ATOM 621 N N . GLY A 1 82 ? -15.654 7.040 -31.389 1.00 14.50 98 GLY A N 1
ATOM 622 C CA . GLY A 1 82 ? -17.077 7.176 -31.132 1.00 16.23 98 GLY A CA 1
ATOM 623 C C . GLY A 1 82 ? -17.385 7.289 -29.650 1.00 29.84 98 GLY A C 1
ATOM 624 O O . GLY A 1 82 ? -18.465 7.765 -29.266 1.00 27.73 98 GLY A O 1
ATOM 625 N N . GLY A 1 83 ? -16.441 6.846 -28.816 1.00 29.99 99 GLY A N 1
ATOM 626 C CA . GLY A 1 83 ? -16.542 7.026 -27.375 1.00 18.58 99 GLY A CA 1
ATOM 627 C C . GLY A 1 83 ? -17.750 6.374 -26.719 1.00 30.30 99 GLY A C 1
ATOM 628 O O . GLY A 1 83 ? -18.038 5.199 -26.978 1.00 29.74 99 GLY A O 1
ATOM 629 N N . SER A 1 84 ? -18.444 7.137 -25.866 1.00 23.92 100 SER A N 1
ATOM 630 C CA . SER A 1 84 ? -19.577 6.617 -25.089 1.00 27.46 100 SER A CA 1
ATOM 631 C C . SER A 1 84 ? -20.790 6.465 -25.982 1.00 24.74 100 SER A C 1
ATOM 632 O O . SER A 1 84 ? -21.769 5.799 -25.616 1.00 29.31 100 SER A O 1
ATOM 635 N N . SER A 1 85 ? -20.713 7.092 -27.156 1.00 28.15 101 SER A N 1
ATOM 636 C CA . SER A 1 85 ? -21.754 6.986 -28.176 1.00 36.61 101 SER A CA 1
ATOM 637 C C . SER A 1 85 ? -21.857 5.544 -28.708 1.00 26.81 101 SER A C 1
ATOM 638 O O . SER A 1 85 ? -22.904 5.145 -29.221 1.00 20.10 101 SER A O 1
ATOM 651 N N . LEU A 1 87 ? -21.663 2.917 -26.771 1.00 32.96 103 LEU A N 1
ATOM 652 C CA . LEU A 1 87 ? -22.212 2.187 -25.623 1.00 34.32 103 LEU A CA 1
ATOM 653 C C . LEU A 1 87 ? -23.612 2.684 -25.223 1.00 27.38 103 LEU A C 1
ATOM 654 O O . LEU A 1 87 ? -24.281 2.067 -24.389 1.00 25.38 103 LEU A O 1
ATOM 659 N N . HIS A 1 88 ? -23.997 3.828 -25.793 1.00 31.13 104 HIS A N 1
ATOM 660 C CA . HIS A 1 88 ? -25.332 4.459 -25.715 1.00 31.19 104 HIS A CA 1
ATOM 661 C C . HIS A 1 88 ? -26.549 3.584 -25.446 1.00 22.52 104 HIS A C 1
ATOM 662 O O . HIS A 1 88 ? -26.594 2.428 -25.864 1.00 30.81 104 HIS A O 1
ATOM 669 N N . ALA A 1 89 ? -27.571 4.174 -24.826 1.00 17.40 105 ALA A N 1
ATOM 670 C CA . ALA A 1 89 ? -28.924 3.643 -24.959 1.00 33.98 105 ALA A CA 1
ATOM 671 C C . ALA A 1 89 ? -29.595 4.331 -26.155 1.00 38.35 105 ALA A C 1
ATOM 672 O O . ALA A 1 89 ? -30.778 4.117 -26.429 1.00 23.31 105 ALA A O 1
ATOM 674 N N . MET A 1 90 ? -28.804 5.147 -26.856 1.00 28.33 106 MET A N 1
ATOM 675 C CA . MET A 1 90 ? -29.196 5.932 -28.036 1.00 13.79 106 MET A CA 1
ATOM 676 C C . MET A 1 90 ? -30.438 6.843 -27.920 1.00 13.79 106 MET A C 1
ATOM 677 O O . MET A 1 90 ? -31.010 7.251 -28.935 1.00 14.17 106 MET A O 1
ATOM 682 N N . GLY A 1 91 ? -30.826 7.192 -26.694 1.00 11.83 107 GLY A N 1
ATOM 683 C CA . GLY A 1 91 ? -31.905 8.142 -26.492 1.00 8.31 107 GLY A CA 1
ATOM 684 C C . GLY A 1 91 ? -31.430 9.520 -26.896 1.00 12.16 107 GLY A C 1
ATOM 685 O O . GLY A 1 91 ? -30.271 9.879 -26.620 1.00 9.70 107 GLY A O 1
ATOM 686 N N . TYR A 1 92 ? -32.299 10.282 -27.561 1.00 10.03 108 TYR A N 1
ATOM 687 C CA . TYR A 1 92 ? -31.985 11.665 -27.934 1.00 9.06 108 TYR A CA 1
ATOM 688 C C . TYR A 1 92 ? -32.950 12.635 -27.243 1.00 12.10 108 TYR A C 1
ATOM 689 O O . TYR A 1 92 ? -34.140 12.704 -27.595 1.00 6.46 108 TYR A O 1
ATOM 698 N N . MET A 1 93 ? -32.437 13.366 -26.254 1.00 3.69 109 MET A N 1
ATOM 699 C CA . MET A 1 93 ? -33.221 14.352 -25.514 1.00 3.74 109 MET A CA 1
ATOM 700 C C . MET A 1 93 ? -32.425 15.651 -25.458 1.00 7.03 109 MET A C 1
ATOM 701 O O . MET A 1 93 ? -31.375 15.689 -24.820 1.00 1.44 109 MET A O 1
ATOM 706 N N . ARG A 1 94 ? -32.907 16.713 -26.102 1.00 5.97 110 ARG A N 1
ATOM 707 C CA . ARG A 1 94 ? -32.201 17.997 -26.044 1.00 7.40 110 ARG A CA 1
ATOM 708 C C . ARG A 1 94 ? -32.073 18.488 -24.603 1.00 10.93 110 ARG A C 1
ATOM 709 O O . ARG A 1 94 ? -31.021 18.966 -24.181 1.00 6.31 110 ARG A O 1
ATOM 717 N N . GLY A 1 95 ? -33.152 18.347 -23.841 1.00 9.34 111 GLY A N 1
ATOM 718 C CA . GLY A 1 95 ? -33.230 18.965 -22.534 1.00 9.43 111 GLY A CA 1
ATOM 719 C C . GLY A 1 95 ? -34.377 19.959 -22.585 1.00 8.69 111 GLY A C 1
ATOM 720 O O . GLY A 1 95 ? -35.012 20.111 -23.633 1.00 5.04 111 GLY A O 1
ATOM 721 N N . HIS A 1 96 ? -34.648 20.624 -21.462 1.00 9.70 112 HIS A N 1
ATOM 722 C CA . HIS A 1 96 ? -35.727 21.605 -21.365 1.00 3.66 112 HIS A CA 1
ATOM 723 C C . HIS A 1 96 ? -35.126 23.004 -21.373 1.00 9.36 112 HIS A C 1
ATOM 724 O O . HIS A 1 96 ? -34.055 23.208 -20.802 1.00 12.38 112 HIS A O 1
ATOM 731 N N . PRO A 1 97 ? -35.799 23.972 -22.020 1.00 13.70 113 PRO A N 1
ATOM 732 C CA . PRO A 1 97 ? -35.277 25.345 -22.135 1.00 8.29 113 PRO A CA 1
ATOM 733 C C . PRO A 1 97 ? -34.752 25.931 -20.821 1.00 11.78 113 PRO A C 1
ATOM 734 O O . PRO A 1 97 ? -33.722 26.621 -20.826 1.00 9.70 113 PRO A O 1
ATOM 738 N N . SER A 1 98 ? -35.447 25.666 -19.717 1.00 8.43 114 SER A N 1
ATOM 739 C CA . SER A 1 98 ? -35.013 26.158 -18.413 1.00 9.69 114 SER A CA 1
ATOM 740 C C . SER A 1 98 ? -33.654 25.577 -17.990 1.00 13.37 114 SER A C 1
ATOM 741 O O . SER A 1 98 ? -32.908 26.231 -17.245 1.00 9.10 114 SER A O 1
ATOM 744 N N . ASP A 1 99 ? -33.336 24.363 -18.456 1.00 7.07 115 ASP A N 1
ATOM 745 C CA . ASP A 1 99 ? -32.029 23.751 -18.166 1.00 5.33 115 ASP A CA 1
ATOM 746 C C . ASP A 1 99 ? -30.931 24.671 -18.669 1.00 7.17 115 ASP A C 1
ATOM 747 O O . ASP A 1 99 ? -29.894 24.846 -18.030 1.00 6.53 115 ASP A O 1
ATOM 752 N N . PHE A 1 100 ? -31.161 25.240 -19.846 1.00 10.74 116 PHE A N 1
ATOM 753 C CA . PHE A 1 100 ? -30.152 26.047 -20.513 1.00 8.65 116 PHE A CA 1
ATOM 754 C C . PHE A 1 100 ? -30.156 27.489 -20.014 1.00 10.77 116 PHE A C 1
ATOM 755 O O . PHE A 1 100 ? -29.135 28.174 -20.095 1.00 5.67 116 PHE A O 1
ATOM 763 N N . GLN A 1 101 ? -31.288 27.938 -19.468 1.00 7.17 117 GLN A N 1
ATOM 764 C CA . GLN A 1 101 ? -31.325 29.233 -18.807 1.00 6.98 117 GLN A CA 1
ATOM 765 C C . GLN A 1 101 ? -30.287 29.272 -17.694 1.00 9.56 117 GLN A C 1
ATOM 766 O O . GLN A 1 101 ? -29.629 30.294 -17.483 1.00 10.33 117 GLN A O 1
ATOM 772 N N . ALA A 1 102 ? -30.141 28.155 -16.985 1.00 9.71 118 ALA A N 1
ATOM 773 C CA . ALA A 1 102 ? -29.139 28.046 -15.933 1.00 7.83 118 ALA A CA 1
ATOM 774 C C . ALA A 1 102 ? -27.715 28.134 -16.492 1.00 7.82 118 ALA A C 1
ATOM 775 O O . ALA A 1 102 ? -26.815 28.637 -15.813 1.00 13.01 118 ALA A O 1
ATOM 777 N N . TRP A 1 103 ? -27.504 27.637 -17.713 1.00 3.25 119 TRP A N 1
ATOM 778 C CA . TRP A 1 103 ? -26.193 27.771 -18.362 1.00 6.94 119 TRP A CA 1
ATOM 779 C C . TRP A 1 103 ? -25.898 29.231 -18.684 1.00 9.66 119 TRP A C 1
ATOM 780 O O . TRP A 1 103 ? -24.739 29.670 -18.617 1.00 3.84 119 TRP A O 1
ATOM 791 N N . VAL A 1 104 ? -26.949 29.970 -19.056 1.00 7.85 120 VAL A N 1
ATOM 792 C CA . VAL A 1 104 ? -26.824 31.391 -19.391 1.00 10.91 120 VAL A CA 1
ATOM 793 C C . VAL A 1 104 ? -26.453 32.187 -18.149 1.00 9.33 120 VAL A C 1
ATOM 794 O O . VAL A 1 104 ? -25.522 33.002 -18.174 1.00 10.49 120 VAL A O 1
ATOM 798 N N . ASP A 1 105 ? -27.203 31.962 -17.074 1.00 9.26 121 ASP A N 1
ATOM 799 C CA . ASP A 1 105 ? -26.913 32.593 -15.796 1.00 8.45 121 ASP A CA 1
ATOM 800 C C . ASP A 1 105 ? -25.480 32.268 -15.353 1.00 13.04 121 ASP A C 1
ATOM 801 O O . ASP A 1 105 ? -24.752 33.146 -14.915 1.00 8.58 121 ASP A O 1
ATOM 806 N N . ALA A 1 106 ? -25.076 31.006 -15.480 1.00 12.93 122 ALA A N 1
ATOM 807 C CA . ALA A 1 106 ? -23.741 30.589 -15.039 1.00 11.28 122 ALA A CA 1
ATOM 808 C C . ALA A 1 106 ? -22.639 31.200 -15.907 1.00 7.90 122 ALA A C 1
ATOM 809 O O . ALA A 1 106 ? -21.614 31.668 -15.398 1.00 12.59 122 ALA A O 1
ATOM 811 N N . SER A 1 107 ? -22.862 31.212 -17.216 1.00 8.74 123 SER A N 1
ATOM 812 C CA . SER A 1 107 ? -21.825 31.589 -18.181 1.00 5.58 123 SER A CA 1
ATOM 813 C C . SER A 1 107 ? -21.794 33.076 -18.491 1.00 8.28 123 SER A C 1
ATOM 814 O O . SER A 1 107 ? -20.753 33.607 -18.935 1.00 9.74 123 SER A O 1
ATOM 817 N N . GLY A 1 108 ? -22.937 33.738 -18.302 1.00 6.87 124 GLY A N 1
ATOM 818 C CA . GLY A 1 108 ? -23.061 35.144 -18.637 1.00 9.69 124 GLY A CA 1
ATOM 819 C C . GLY A 1 108 ? -23.155 35.363 -20.136 1.00 18.40 124 GLY A C 1
ATOM 820 O O . GLY A 1 108 ? -22.953 36.481 -20.625 1.00 19.86 124 GLY A O 1
ATOM 821 N N . ASP A 1 109 ? -23.464 34.296 -20.875 1.00 12.18 125 ASP A N 1
ATOM 822 C CA . ASP A 1 109 ? -23.526 34.385 -22.323 1.00 8.91 125 ASP A CA 1
ATOM 823 C C . ASP A 1 109 ? -24.804 33.753 -22.908 1.00 21.57 125 ASP A C 1
ATOM 824 O O . ASP A 1 109 ? -25.088 32.570 -22.675 1.00 7.58 125 ASP A O 1
ATOM 829 N N . ARG A 1 110 ? -25.529 34.547 -23.706 1.00 10.75 126 ARG A N 1
ATOM 830 C CA A ARG A 1 110 ? -26.808 34.180 -24.325 0.61 11.62 126 ARG A CA 1
ATOM 831 C CA B ARG A 1 110 ? -26.820 34.122 -24.241 0.39 11.64 126 ARG A CA 1
ATOM 832 C C . ARG A 1 110 ? -26.715 32.988 -25.271 1.00 13.05 126 ARG A C 1
ATOM 833 O O . ARG A 1 110 ? -27.722 32.344 -25.591 1.00 8.04 126 ARG A O 1
ATOM 848 N N . ARG A 1 111 ? -25.508 32.726 -25.770 1.00 7.53 127 ARG A N 1
ATOM 849 C CA . ARG A 1 111 ? -25.299 31.669 -26.761 1.00 9.94 127 ARG A CA 1
ATOM 850 C C . ARG A 1 111 ? -25.668 30.292 -26.239 1.00 10.92 127 ARG A C 1
ATOM 851 O O . ARG A 1 111 ? -25.909 29.365 -27.021 1.00 11.19 127 ARG A O 1
ATOM 859 N N . TRP A 1 112 ? -25.730 30.177 -24.914 1.00 7.16 128 TRP A N 1
ATOM 860 C CA . TRP A 1 112 ? -25.973 28.912 -24.257 1.00 7.01 128 TRP A CA 1
ATOM 861 C C . TRP A 1 112 ? -27.432 28.770 -23.862 1.00 9.14 128 TRP A C 1
ATOM 862 O O . TRP A 1 112 ? -27.793 27.849 -23.130 1.00 9.97 128 TRP A O 1
ATOM 873 N N . GLY A 1 113 ? -28.271 29.693 -24.333 1.00 8.48 129 GLY A N 1
ATOM 874 C CA . GLY A 1 113 ? -29.699 29.639 -24.060 1.00 8.03 129 GLY A CA 1
ATOM 875 C C . GLY A 1 113 ? -30.4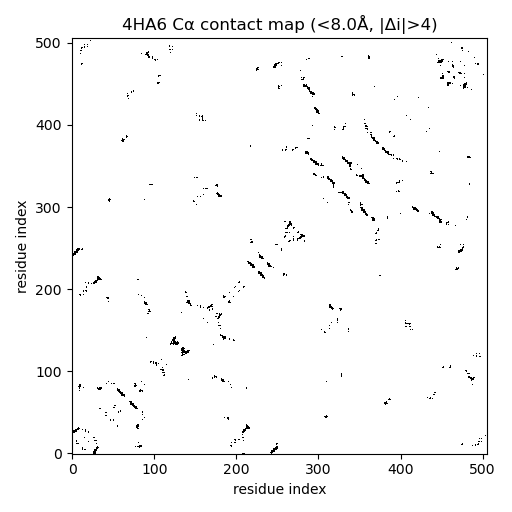40 28.878 -25.140 1.00 8.59 129 GLY A C 1
ATOM 876 O O . GLY A 1 113 ? -29.934 28.744 -26.261 1.00 7.58 129 GLY A O 1
ATOM 877 N N . TRP A 1 114 ? -31.624 28.369 -24.801 1.00 4.66 130 TRP A N 1
ATOM 878 C CA . TRP A 1 114 ? -32.430 27.575 -25.726 1.00 9.71 130 TRP A CA 1
ATOM 879 C C . TRP A 1 114 ? -32.617 28.252 -27.099 1.00 8.56 130 TRP A C 1
ATOM 880 O O . TRP A 1 114 ? -32.476 27.606 -28.146 1.00 7.57 130 TRP A O 1
ATOM 891 N N . ASP A 1 115 ? -32.934 29.547 -27.088 1.00 10.99 131 ASP A N 1
ATOM 892 C CA . ASP A 1 115 ? -33.199 30.284 -28.327 1.00 15.80 131 ASP A CA 1
ATOM 893 C C . ASP A 1 115 ? -32.002 30.259 -29.269 1.00 16.51 131 ASP A C 1
ATOM 894 O O . ASP A 1 115 ? -32.163 30.063 -30.471 1.00 10.48 131 ASP A O 1
ATOM 899 N N . GLU A 1 116 ? -30.802 30.458 -28.724 1.00 11.96 132 GLU A N 1
ATOM 900 C CA . GLU A 1 116 ? -29.594 30.467 -29.554 1.00 12.98 132 GLU A CA 1
ATOM 901 C C . GLU A 1 116 ? -29.153 29.046 -29.871 1.00 12.74 132 GLU A C 1
ATOM 902 O O . GLU A 1 116 ? -28.559 28.792 -30.917 1.00 13.98 132 GLU A O 1
ATOM 908 N N . LEU A 1 117 ? -29.446 28.114 -28.971 1.00 10.63 133 LEU A N 1
ATOM 909 C CA . LEU A 1 117 ? -29.103 26.707 -29.212 1.00 11.43 133 LEU A CA 1
ATOM 910 C C . LEU A 1 117 ? -30.011 26.094 -30.275 1.00 7.21 133 LEU A C 1
ATOM 911 O O . LEU A 1 117 ? -29.623 25.153 -30.962 1.00 9.73 133 LEU A O 1
ATOM 916 N N . LEU A 1 118 ? -31.215 26.643 -30.420 1.00 11.64 134 LEU A N 1
ATOM 917 C CA . LEU A 1 118 ? -32.204 26.105 -31.366 1.00 12.23 134 LEU A CA 1
ATOM 918 C C . LEU A 1 118 ? -31.629 25.867 -32.784 1.00 14.39 134 LEU A C 1
ATOM 919 O O . LEU A 1 118 ? -31.715 24.745 -33.300 1.00 9.65 134 LEU A O 1
ATOM 924 N N . PRO A 1 119 ? -30.992 26.890 -33.395 1.00 9.22 135 PRO A N 1
ATOM 925 C CA . PRO A 1 119 ? -30.382 26.623 -34.709 1.00 10.25 135 PRO A CA 1
ATOM 926 C C . PRO A 1 119 ? -29.229 25.620 -34.637 1.00 11.55 135 PRO A C 1
ATOM 927 O O . PRO A 1 119 ? -28.893 25.015 -35.653 1.00 9.70 135 PRO A O 1
ATOM 931 N N . VAL A 1 120 ? -28.611 25.471 -33.465 1.00 10.20 136 VAL A N 1
ATOM 932 C CA . VAL A 1 120 ? -27.513 24.509 -33.308 1.00 6.84 136 VAL A CA 1
ATOM 933 C C . VAL A 1 120 ? -28.043 23.074 -33.297 1.00 8.20 136 VAL A C 1
ATOM 934 O O . VAL A 1 120 ? -27.548 22.221 -34.044 1.00 10.57 136 VAL A O 1
ATOM 938 N N . PHE A 1 121 ? -29.049 22.810 -32.461 1.00 5.75 137 PHE A N 1
ATOM 939 C CA . PHE A 1 121 ? -29.715 21.505 -32.462 1.00 9.41 137 PHE A CA 1
ATOM 940 C C . PHE A 1 121 ? -30.206 21.175 -33.881 1.00 8.46 137 PHE A C 1
ATOM 941 O O . PHE A 1 121 ? -29.941 20.100 -34.410 1.00 13.19 137 PHE A O 1
ATOM 949 N N . GLN A 1 122 ? -30.901 22.123 -34.497 1.00 9.67 138 GLN A N 1
ATOM 950 C CA . GLN A 1 122 ? -31.396 21.947 -35.860 1.00 8.60 138 GLN A CA 1
ATOM 951 C C . GLN A 1 122 ? -30.307 21.593 -36.876 1.00 9.34 138 GLN A C 1
ATOM 952 O O . GLN A 1 122 ? -30.539 20.775 -37.763 1.00 8.89 138 GLN A O 1
ATOM 958 N N . ALA A 1 123 ? -29.129 22.213 -36.768 1.00 11.52 139 ALA A N 1
ATOM 959 C CA . ALA A 1 123 ? -28.018 21.871 -37.666 1.00 12.69 139 ALA A CA 1
ATOM 960 C C . ALA A 1 123 ? -27.545 20.429 -37.451 1.00 15.47 139 ALA A C 1
ATOM 961 O O . ALA A 1 123 ? -27.031 19.777 -38.374 1.00 10.34 139 ALA A O 1
ATOM 963 N N . ILE A 1 124 ? -27.714 19.931 -36.229 1.00 11.57 140 ILE A N 1
ATOM 964 C CA . ILE A 1 124 ? -27.263 18.588 -35.896 1.00 7.38 140 ILE A CA 1
ATOM 965 C C . ILE A 1 124 ? -28.253 17.523 -36.379 1.00 12.38 140 ILE A C 1
ATOM 966 O O . ILE A 1 124 ? -27.856 16.451 -36.860 1.00 9.43 140 ILE A O 1
ATOM 971 N N . GLU A 1 125 ? -29.541 17.844 -36.273 1.00 10.73 141 GLU A N 1
ATOM 972 C CA . GLU A 1 125 ? -30.607 16.856 -36.435 1.00 13.38 141 GLU A CA 1
ATOM 973 C C . GLU A 1 125 ? -31.056 16.581 -37.872 1.00 14.65 141 GLU A C 1
ATOM 974 O O . GLU A 1 125 ? -31.200 17.508 -38.678 1.00 13.75 141 GLU A O 1
ATOM 980 N N . ASP A 1 126 ? -31.273 15.305 -38.187 1.00 10.94 142 ASP A N 1
ATOM 981 C CA . ASP A 1 126 ? -32.121 14.950 -39.334 1.00 18.28 142 ASP A CA 1
ATOM 982 C C . ASP A 1 126 ? -33.376 14.313 -38.767 1.00 16.32 142 ASP A C 1
ATOM 983 O O . ASP A 1 126 ? -33.392 13.109 -38.477 1.00 16.87 142 ASP A O 1
ATOM 988 N N . HIS A 1 127 ? -34.413 15.134 -38.607 1.00 9.39 143 HIS A N 1
ATOM 989 C CA . HIS A 1 127 ? -35.609 14.785 -37.840 1.00 16.78 143 HIS A CA 1
ATOM 990 C C . HIS A 1 127 ? -36.835 14.687 -38.755 1.00 12.27 143 HIS A C 1
ATOM 991 O O . HIS A 1 127 ? -36.966 15.467 -39.694 1.00 14.85 143 HIS A O 1
ATOM 998 N N . PRO A 1 128 ? -37.748 13.738 -38.476 1.00 16.75 144 PRO A N 1
ATOM 999 C CA . PRO A 1 128 ? -38.929 13.614 -39.338 1.00 15.87 144 PRO A CA 1
ATOM 1000 C C . PRO A 1 128 ? -39.853 14.834 -39.253 1.00 22.34 144 PRO A C 1
ATOM 1001 O O . PRO A 1 128 ? -40.630 15.048 -40.176 1.00 20.48 144 PRO A O 1
ATOM 1005 N N . LEU A 1 129 ? -39.761 15.616 -38.176 1.00 22.71 145 LEU A N 1
ATOM 1006 C CA . LEU A 1 129 ? -40.527 16.860 -38.047 1.00 15.00 145 LEU A CA 1
ATOM 1007 C C . LEU A 1 129 ? -39.739 18.073 -38.563 1.00 13.61 145 LEU A C 1
ATOM 1008 O O . LEU A 1 129 ? -40.191 19.210 -38.445 1.00 15.79 145 LEU A O 1
ATOM 1013 N N . GLY A 1 130 ? -38.556 17.831 -39.116 1.00 18.15 146 GLY A N 1
ATOM 1014 C CA . GLY A 1 130 ? -37.748 18.902 -39.673 1.00 17.82 146 GLY A CA 1
ATOM 1015 C C . GLY A 1 130 ? -38.534 19.769 -40.640 1.00 24.86 146 GLY A C 1
ATOM 1016 O O . GLY A 1 130 ? -39.238 19.262 -41.518 1.00 21.39 146 GLY A O 1
ATOM 1017 N N . GLY A 1 131 ? -38.425 21.080 -40.477 1.00 23.31 147 GLY A N 1
ATOM 1018 C CA . GLY A 1 131 ? -39.211 21.986 -41.288 1.00 23.50 147 GLY A CA 1
ATOM 1019 C C . GLY A 1 131 ? -40.281 22.693 -40.480 1.00 25.56 147 GLY A C 1
ATOM 1020 O O . GLY A 1 131 ? -40.906 23.631 -40.976 1.00 23.07 147 GLY A O 1
ATOM 1021 N N . ASP A 1 132 ? -40.505 22.258 -39.240 1.00 13.07 148 ASP A N 1
ATOM 1022 C CA . ASP A 1 132 ? -41.521 22.905 -38.401 1.00 14.54 148 ASP A CA 1
ATOM 1023 C C . ASP A 1 132 ? -40.963 24.139 -37.707 1.00 10.61 148 ASP A C 1
ATOM 1024 O O . ASP A 1 132 ? -41.629 24.752 -36.865 1.00 14.51 148 ASP A O 1
ATOM 1029 N N . GLY A 1 133 ? -39.723 24.486 -38.031 1.00 10.46 149 GLY A N 1
ATOM 1030 C CA . GLY A 1 133 ? -39.077 25.610 -37.374 1.00 16.64 149 GLY A CA 1
ATOM 1031 C C . GLY A 1 133 ? -38.517 25.284 -35.997 1.00 20.68 149 GLY A C 1
ATOM 1032 O O . GLY A 1 133 ? -37.889 26.137 -35.361 1.00 9.79 149 GLY A O 1
ATOM 1033 N N . ILE A 1 134 ? -38.731 24.051 -35.534 1.00 18.92 150 ILE A N 1
ATOM 1034 C CA . ILE A 1 134 ? -38.248 23.632 -34.211 1.00 12.97 150 ILE A CA 1
ATOM 1035 C C . ILE A 1 134 ? -37.225 22.497 -34.297 1.00 14.43 150 ILE A C 1
ATOM 1036 O O . ILE A 1 134 ? -36.140 22.566 -33.706 1.00 14.96 150 ILE A O 1
ATOM 1041 N N . HIS A 1 135 ? -37.578 21.444 -35.025 1.00 8.74 151 HIS A N 1
ATOM 1042 C CA . HIS A 1 135 ? -36.678 20.316 -35.174 1.00 9.55 151 HIS A CA 1
ATOM 1043 C C . HIS A 1 135 ? -35.852 20.473 -36.451 1.00 15.92 151 HIS A C 1
ATOM 1044 O O . HIS A 1 135 ? -36.251 21.195 -37.379 1.00 12.54 151 HIS A O 1
ATOM 1051 N N . GLY A 1 136 ? -34.701 19.807 -36.499 1.00 9.29 152 GLY A N 1
ATOM 1052 C CA . GLY A 1 136 ? -33.783 19.973 -37.615 1.00 13.68 152 GLY A CA 1
ATOM 1053 C C . GLY A 1 136 ? -34.098 19.086 -38.806 1.00 17.47 152 GLY A C 1
ATOM 1054 O O . GLY A 1 136 ? -34.630 17.985 -38.668 1.00 15.45 152 GLY A O 1
ATOM 1055 N N . LYS A 1 137 ? -33.765 19.574 -39.990 1.00 19.07 153 LYS A N 1
ATOM 1056 C CA . LYS A 1 137 ? -33.941 18.795 -41.203 1.00 16.20 153 LYS A CA 1
ATOM 1057 C C . LYS A 1 137 ? -32.610 18.734 -41.938 1.00 14.59 153 LYS A C 1
ATOM 1058 O O . LYS A 1 137 ? -31.954 19.761 -42.112 1.00 19.80 153 LYS A O 1
ATOM 1064 N N . GLY A 1 138 ? -32.202 17.532 -42.343 1.00 17.62 154 GLY A N 1
ATOM 1065 C CA . GLY A 1 138 ? -31.037 17.369 -43.199 1.00 14.41 154 GLY A CA 1
ATOM 1066 C C . GLY A 1 138 ? -29.700 17.407 -42.485 1.00 22.25 154 GLY A C 1
ATOM 1067 O O . GLY A 1 138 ? -28.664 17.604 -43.124 1.00 16.35 154 GLY A O 1
ATOM 1068 N N . GLY A 1 139 ? -29.714 17.239 -41.165 1.00 17.85 155 GLY A N 1
ATOM 1069 C CA . GLY A 1 139 ? -28.477 17.235 -40.398 1.00 12.60 155 GLY A CA 1
ATOM 1070 C C . GLY A 1 139 ? -27.863 15.848 -40.390 1.00 10.38 155 GLY A C 1
ATOM 1071 O O . GLY A 1 139 ? -28.489 14.874 -40.831 1.00 12.64 155 GLY A O 1
ATOM 1072 N N . PRO A 1 140 ? -26.637 15.740 -39.877 1.00 12.39 156 PRO A N 1
ATOM 1073 C CA . PRO A 1 140 ? -25.903 14.470 -39.971 1.00 12.47 156 PRO A CA 1
ATOM 1074 C C . PRO A 1 140 ? -26.422 13.352 -39.041 1.00 16.56 156 PRO A C 1
ATOM 1075 O O . PRO A 1 140 ? -26.176 12.174 -39.329 1.00 15.39 156 PRO A O 1
ATOM 1079 N N . LEU A 1 141 ? -27.119 13.714 -37.962 1.00 10.23 157 LEU A N 1
ATOM 1080 C CA . LEU A 1 141 ? -27.578 12.756 -36.952 1.00 12.19 157 LEU A CA 1
ATOM 1081 C C . LEU A 1 141 ? -29.052 12.438 -37.146 1.00 14.93 157 LEU A C 1
ATOM 1082 O O . LEU A 1 141 ? -29.902 13.293 -36.870 1.00 10.96 157 LEU A O 1
ATOM 1087 N N . PRO A 1 142 ? -29.366 11.208 -37.597 1.00 13.22 158 PRO A N 1
ATOM 1088 C CA . PRO A 1 142 ? -30.772 10.805 -37.722 1.00 11.94 158 PRO A CA 1
ATOM 1089 C C . PRO A 1 142 ? -31.456 10.781 -36.361 1.00 16.41 158 PRO A C 1
ATOM 1090 O O . PRO A 1 142 ? -30.900 10.251 -35.391 1.00 13.98 158 PRO A O 1
ATOM 1094 N N . ILE A 1 143 ? -32.646 11.366 -36.287 1.00 12.85 159 ILE A N 1
ATOM 1095 C CA . ILE A 1 143 ? -33.485 11.232 -35.105 1.00 13.07 159 ILE A CA 1
ATOM 1096 C C . ILE A 1 143 ? -34.726 10.434 -35.511 1.00 17.77 159 ILE A C 1
ATOM 1097 O O . ILE A 1 143 ? -35.462 10.833 -36.420 1.00 20.99 159 ILE A O 1
ATOM 1102 N N . HIS A 1 144 ? -34.964 9.314 -34.838 1.00 15.53 160 HIS A N 1
ATOM 1103 C CA . HIS A 1 144 ? -36.097 8.452 -35.180 1.00 13.72 160 HIS A CA 1
ATOM 1104 C C . HIS A 1 144 ? -37.199 8.595 -34.138 1.00 15.88 160 HIS A C 1
ATOM 1105 O O . HIS A 1 144 ? -36.922 8.613 -32.932 1.00 15.39 160 HIS A O 1
ATOM 1112 N N . LEU A 1 145 ? -38.440 8.716 -34.607 1.00 13.62 161 LEU A N 1
ATOM 1113 C CA . LEU A 1 145 ? -39.612 8.758 -33.734 1.00 11.40 161 LEU A CA 1
ATOM 1114 C C . LEU A 1 145 ? -40.329 7.415 -33.841 1.00 13.42 161 LEU A C 1
ATOM 1115 O O . LEU A 1 145 ? -41.051 7.173 -34.807 1.00 10.20 161 LEU A O 1
ATOM 1120 N N . PRO A 1 146 ? -40.125 6.530 -32.854 1.00 16.09 162 PRO A N 1
ATOM 1121 C CA . PRO A 1 146 ? -40.720 5.196 -32.968 1.00 14.16 162 PRO A CA 1
ATOM 1122 C C . PRO A 1 146 ? -42.236 5.258 -32.822 1.00 16.68 162 PRO A C 1
ATOM 1123 O O . PRO A 1 146 ? -42.735 6.066 -32.037 1.00 17.09 162 PRO A O 1
ATOM 1127 N N . ALA A 1 147 ? -42.955 4.425 -33.569 1.00 18.67 163 ALA A N 1
ATOM 1128 C CA . ALA A 1 147 ? -44.403 4.301 -33.395 1.00 13.54 163 ALA A CA 1
ATOM 1129 C C . ALA A 1 147 ? -44.810 2.831 -33.492 1.00 16.88 163 ALA A C 1
ATOM 1130 O O . ALA A 1 147 ? -45.088 2.181 -32.477 1.00 15.25 163 ALA A O 1
ATOM 1132 N N . ASP A 1 148 ? -44.828 2.309 -34.713 1.00 13.79 164 ASP A N 1
ATOM 1133 C CA . ASP A 1 148 ? -45.222 0.929 -34.936 1.00 20.73 164 ASP A CA 1
ATOM 1134 C C . ASP A 1 148 ? -44.395 -0.039 -34.100 1.00 16.06 164 ASP A C 1
ATOM 1135 O O . ASP A 1 148 ? -44.926 -0.994 -33.556 1.00 14.64 164 ASP A O 1
ATOM 1140 N N . GLU A 1 149 ? -43.096 0.216 -33.973 1.00 13.83 165 GLU A N 1
ATOM 1141 C CA . GLU A 1 149 ? -42.227 -0.727 -33.273 1.00 14.91 165 GLU A CA 1
ATOM 1142 C C . GLU A 1 149 ? -42.218 -0.565 -31.751 1.00 14.07 165 GLU A C 1
ATOM 1143 O O . GLU A 1 149 ? -41.510 -1.297 -31.055 1.00 17.74 165 GLU A O 1
ATOM 1149 N N . VAL A 1 150 ? -43.001 0.372 -31.224 1.00 12.41 166 VAL A N 1
ATOM 1150 C CA . VAL A 1 150 ? -43.086 0.532 -29.767 1.00 11.17 166 VAL A CA 1
ATOM 1151 C C . VAL A 1 150 ? -43.740 -0.681 -29.104 1.00 15.29 166 VAL A C 1
ATOM 1152 O O . VAL A 1 150 ? -44.807 -1.143 -29.528 1.00 12.37 166 VAL A O 1
ATOM 1156 N N . SER A 1 151 ? -43.093 -1.196 -28.063 1.00 15.28 167 SER A N 1
ATOM 1157 C CA . SER A 1 151 ? -43.602 -2.349 -27.317 1.00 13.26 167 SER A CA 1
ATOM 1158 C C . SER A 1 151 ? -45.024 -2.139 -26.764 1.00 14.90 167 SER A C 1
ATOM 1159 O O . SER A 1 151 ? -45.347 -1.065 -26.252 1.00 10.85 167 SER A O 1
ATOM 1162 N N . PRO A 1 152 ? -45.883 -3.172 -26.860 1.00 15.01 168 PRO A N 1
ATOM 1163 C CA . PRO A 1 152 ? -47.227 -3.017 -26.294 1.00 14.07 168 PRO A CA 1
ATOM 1164 C C . PRO A 1 152 ? -47.189 -2.671 -24.800 1.00 10.94 168 PRO A C 1
ATOM 1165 O O . PRO A 1 152 ? -48.072 -1.943 -24.339 1.00 11.36 168 PRO A O 1
ATOM 1169 N N . LEU A 1 153 ? -46.180 -3.161 -24.071 1.00 11.98 169 LEU A N 1
ATOM 1170 C CA . LEU A 1 153 ? -45.927 -2.725 -22.686 1.00 16.98 169 LEU A CA 1
ATOM 1171 C C . LEU A 1 153 ? -45.711 -1.211 -22.585 1.00 9.32 169 LEU A C 1
ATOM 1172 O O . LEU A 1 153 ? -46.308 -0.547 -21.729 1.00 8.55 169 LEU A O 1
ATOM 1177 N N . ALA A 1 154 ? -44.854 -0.670 -23.451 1.00 8.31 170 ALA A N 1
ATOM 1178 C CA . ALA A 1 154 ? -44.578 0.769 -23.453 1.00 6.84 170 ALA A CA 1
ATOM 1179 C C . ALA A 1 154 ? -45.812 1.585 -23.831 1.00 8.53 170 ALA A C 1
ATOM 1180 O O . ALA A 1 154 ? -46.053 2.663 -23.272 1.00 6.52 170 ALA A O 1
ATOM 1182 N N . ARG A 1 155 ? -46.605 1.084 -24.775 1.00 11.69 171 ARG A N 1
ATOM 1183 C CA . ARG A 1 155 ? -47.817 1.804 -25.140 1.00 6.17 171 ARG A CA 1
ATOM 1184 C C . ARG A 1 155 ? -48.794 1.834 -23.973 1.00 7.83 171 ARG A C 1
ATOM 1185 O O . ARG A 1 155 ? -49.531 2.806 -23.782 1.00 11.34 171 ARG A O 1
ATOM 1193 N N . ALA A 1 156 ? -48.806 0.757 -23.199 1.00 10.47 172 ALA A N 1
ATOM 1194 C CA . ALA A 1 156 ? -49.695 0.652 -22.057 1.00 5.95 172 ALA A CA 1
ATOM 1195 C C . ALA A 1 156 ? -49.229 1.636 -20.979 1.00 12.30 172 ALA A C 1
ATOM 1196 O O . ALA A 1 156 ? -50.045 2.271 -20.287 1.00 10.40 172 ALA A O 1
ATOM 1198 N N . PHE A 1 157 ? -47.911 1.757 -20.843 1.00 5.22 173 PHE A N 1
ATOM 1199 C CA . PHE A 1 157 ? -47.320 2.673 -19.883 1.00 8.37 173 PHE A CA 1
ATOM 1200 C C . PHE A 1 157 ? -47.695 4.095 -20.286 1.00 10.17 173 PHE A C 1
ATOM 1201 O O . PHE A 1 157 ? -48.114 4.909 -19.451 1.00 7.71 173 PHE A O 1
ATOM 1209 N N . ILE A 1 158 ? -47.570 4.372 -21.578 1.00 5.92 174 ILE A N 1
ATOM 1210 C CA . ILE A 1 158 ? -47.860 5.700 -22.113 1.00 10.82 174 ILE A CA 1
ATOM 1211 C C . ILE A 1 158 ? -49.318 6.065 -21.839 1.00 13.78 174 ILE A C 1
ATOM 1212 O O . ILE A 1 158 ? -49.608 7.181 -21.404 1.00 9.99 174 ILE A O 1
ATOM 1217 N N . GLU A 1 159 ? -50.222 5.110 -22.055 1.00 10.43 175 GLU A N 1
ATOM 1218 C CA . GLU A 1 159 ? -51.642 5.293 -21.742 1.00 9.80 175 GLU A CA 1
ATOM 1219 C C . GLU A 1 159 ? -51.894 5.559 -20.256 1.00 14.32 175 GLU A C 1
ATOM 1220 O O . GLU A 1 159 ? -52.744 6.372 -19.897 1.00 13.24 175 GLU A O 1
ATOM 1226 N N . ALA A 1 160 ? -51.169 4.853 -19.393 1.00 7.94 176 ALA A N 1
ATOM 1227 C CA . ALA A 1 160 ? -51.315 5.048 -17.955 1.00 9.07 176 ALA A CA 1
ATOM 1228 C C . ALA A 1 160 ? -50.945 6.477 -17.582 1.00 8.64 176 ALA A C 1
ATOM 1229 O O . ALA A 1 160 ? -51.692 7.157 -16.878 1.00 11.87 176 ALA A O 1
ATOM 1231 N N . GLY A 1 161 ? -49.788 6.929 -18.058 1.00 7.08 177 GLY A N 1
ATOM 1232 C CA . GLY A 1 161 ? -49.382 8.309 -17.857 1.00 7.36 177 GLY A CA 1
ATOM 1233 C C . GLY A 1 161 ? -50.369 9.327 -18.420 1.00 9.23 177 GLY A C 1
ATOM 1234 O O . GLY A 1 161 ? -50.663 10.336 -17.781 1.00 8.76 177 GLY A O 1
ATOM 1235 N N . ALA A 1 162 ? -50.861 9.068 -19.626 1.00 12.01 178 ALA A N 1
ATOM 1236 C CA . ALA A 1 162 ? -51.808 9.962 -20.286 1.00 15.74 178 ALA A CA 1
ATOM 1237 C C . ALA A 1 162 ? -53.120 10.072 -19.514 1.00 8.02 178 ALA A C 1
ATOM 1238 O O . ALA A 1 162 ? -53.718 11.146 -19.451 1.00 19.70 178 ALA A O 1
ATOM 1240 N N . SER A 1 163 ? -53.569 8.963 -18.932 1.00 13.15 179 SER A N 1
ATOM 1241 C CA A SER A 1 163 ? -54.795 8.954 -18.140 0.42 14.40 179 SER A CA 1
ATOM 1242 C CA B SER A 1 163 ? -54.803 8.972 -18.155 0.58 14.40 179 SER A CA 1
ATOM 1243 C C . SER A 1 163 ? -54.645 9.826 -16.903 1.00 15.48 179 SER A C 1
ATOM 1244 O O . SER A 1 163 ? -55.627 10.379 -16.392 1.00 10.57 179 SER A O 1
ATOM 1249 N N . LEU A 1 164 ? -53.409 9.951 -16.421 1.00 10.77 180 LEU A N 1
ATOM 1250 C CA . LEU A 1 164 ? -53.160 10.699 -15.193 1.00 9.19 180 LEU A CA 1
ATOM 1251 C C . LEU A 1 164 ? -53.128 12.207 -15.442 1.00 11.22 180 LEU A C 1
ATOM 1252 O O . LEU A 1 164 ? -53.103 12.996 -14.500 1.00 12.58 180 LEU A O 1
ATOM 1257 N N . GLY A 1 165 ? -53.150 12.610 -16.708 1.00 10.72 181 GLY A N 1
ATOM 1258 C CA . GLY A 1 165 ? -53.089 14.025 -17.027 1.00 13.51 181 GLY A CA 1
ATOM 1259 C C . GLY A 1 165 ? -51.892 14.452 -17.856 1.00 9.97 181 GLY A C 1
ATOM 1260 O O . GLY A 1 165 ? -51.873 15.573 -18.358 1.00 20.69 181 GLY A O 1
ATOM 1261 N N . LEU A 1 166 ? -50.891 13.583 -18.007 1.00 12.20 182 LEU A N 1
ATOM 1262 C CA . LEU A 1 166 ? -49.713 13.942 -18.803 1.00 12.54 182 LEU A CA 1
ATOM 1263 C C . LEU A 1 166 ? -50.061 14.095 -20.284 1.00 16.03 182 LEU A C 1
ATOM 1264 O O . LEU A 1 166 ? -50.669 13.209 -20.877 1.00 13.40 182 LEU A O 1
ATOM 1269 N N . PRO A 1 167 ? -49.656 15.218 -20.895 1.00 11.95 183 PRO A N 1
ATOM 1270 C CA . PRO A 1 167 ? -49.948 15.423 -22.320 1.00 11.46 183 PRO A CA 1
ATOM 1271 C C . PRO A 1 167 ? -49.142 14.497 -23.238 1.00 19.52 183 PRO A C 1
ATOM 1272 O O . PRO A 1 167 ? -48.030 14.048 -22.904 1.00 13.79 183 PRO A O 1
ATOM 1276 N N . ARG A 1 168 ? -49.713 14.197 -24.396 1.00 12.31 184 ARG A N 1
ATOM 1277 C CA . ARG A 1 168 ? -49.040 13.342 -25.357 1.00 12.25 184 ARG A CA 1
ATOM 1278 C C . ARG A 1 168 ? -48.106 14.173 -26.229 1.00 11.91 184 ARG A C 1
ATOM 1279 O O . ARG A 1 168 ? -48.531 15.121 -26.895 1.00 19.34 184 ARG A O 1
ATOM 1287 N N . LEU A 1 169 ? -46.827 13.819 -26.211 1.00 10.77 185 LEU A N 1
ATOM 1288 C CA . LEU A 1 169 ? -45.820 14.560 -26.951 1.00 9.73 185 LEU A CA 1
ATOM 1289 C C . LEU A 1 169 ? -45.364 13.733 -28.147 1.00 12.24 185 LEU A C 1
ATOM 1290 O O . LEU A 1 169 ? -45.563 12.516 -28.186 1.00 10.83 185 LEU A O 1
ATOM 1295 N N . GLU A 1 170 ? -44.754 14.400 -29.121 1.00 14.08 186 GLU A N 1
ATOM 1296 C CA . GLU A 1 170 ? -44.034 13.709 -30.174 1.00 12.79 186 GLU A CA 1
ATOM 1297 C C . GLU A 1 170 ? -42.531 13.860 -29.945 1.00 8.58 186 GLU A C 1
ATOM 1298 O O . GLU A 1 170 ? -41.886 14.720 -30.561 1.00 10.82 186 GLU A O 1
ATOM 1304 N N . GLY A 1 171 ? -41.969 13.012 -29.083 1.00 8.42 187 GLY A N 1
ATOM 1305 C CA . GLY A 1 171 ? -40.580 13.158 -28.687 1.00 6.01 187 GLY A CA 1
ATOM 1306 C C . GLY A 1 171 ? -40.485 14.239 -27.625 1.00 13.02 187 GLY A C 1
ATOM 1307 O O . GLY A 1 171 ? -41.485 14.903 -27.329 1.00 10.18 187 GLY A O 1
ATOM 1308 N N . HIS A 1 172 ? -39.291 14.428 -27.064 1.00 9.03 188 HIS A N 1
ATOM 1309 C CA . HIS A 1 172 ? -39.113 15.304 -25.916 1.00 7.98 188 HIS A CA 1
ATOM 1310 C C . HIS A 1 172 ? -38.519 16.645 -26.290 1.00 10.00 188 HIS A C 1
ATOM 1311 O O . HIS A 1 172 ? -38.141 17.405 -25.408 1.00 7.89 188 HIS A O 1
ATOM 1318 N N . ASN A 1 173 ? -38.453 16.948 -27.581 1.00 10.22 189 ASN A N 1
ATOM 1319 C CA . ASN A 1 173 ? -37.491 17.944 -28.041 1.00 16.00 189 ASN A CA 1
ATOM 1320 C C . ASN A 1 173 ? -38.056 19.262 -28.567 1.00 12.53 189 ASN A C 1
ATOM 1321 O O . ASN A 1 173 ? -37.313 20.119 -29.066 1.00 6.44 189 ASN A O 1
ATOM 1326 N N . SER A 1 174 ? -39.365 19.436 -28.423 1.00 13.73 190 SER A N 1
ATOM 1327 C CA . SER A 1 174 ? -40.023 20.608 -28.967 1.00 13.36 190 SER A CA 1
ATOM 1328 C C . SER A 1 174 ? -39.821 21.843 -28.097 1.00 12.79 190 SER A C 1
ATOM 1329 O O . SER A 1 174 ? -40.172 22.949 -28.505 1.00 11.57 190 SER A O 1
ATOM 1332 N N . GLY A 1 175 ? -39.232 21.665 -26.914 1.00 9.57 191 GLY A N 1
ATOM 1333 C CA . GLY A 1 175 ? -39.207 22.726 -25.920 1.00 7.42 191 GLY A CA 1
ATOM 1334 C C . GLY A 1 175 ? -40.173 22.380 -24.800 1.00 14.06 191 GLY A C 1
ATOM 1335 O O . GLY A 1 175 ? -40.102 22.945 -23.704 1.00 16.91 191 GLY A O 1
ATOM 1336 N N . GLU A 1 176 ? -41.086 21.453 -25.091 1.00 8.44 192 GLU A N 1
ATOM 1337 C CA . GLU A 1 176 ? -41.972 20.870 -24.084 1.00 12.09 192 GLU A CA 1
ATOM 1338 C C . GLU A 1 176 ? -41.505 19.449 -23.797 1.00 12.98 192 GLU A C 1
ATOM 1339 O O . GLU A 1 176 ? -41.507 18.600 -24.693 1.00 9.03 192 GLU A O 1
ATOM 1345 N N . MET A 1 177 ? -41.112 19.183 -22.554 1.00 8.28 193 MET A N 1
ATOM 1346 C CA . MET A 1 177 ? -40.488 17.903 -22.221 1.00 11.40 193 MET A CA 1
ATOM 1347 C C . MET A 1 177 ? -41.336 17.056 -21.254 1.00 10.68 193 MET A C 1
ATOM 1348 O O . MET A 1 177 ? -41.238 15.821 -21.234 1.00 7.44 193 MET A O 1
ATOM 1353 N N . ILE A 1 178 ? -42.194 17.714 -20.479 1.00 10.70 194 ILE A N 1
ATOM 1354 C CA . ILE A 1 178 ? -43.120 17.001 -19.593 1.00 6.58 194 ILE A CA 1
ATOM 1355 C C . ILE A 1 178 ? -44.268 16.439 -20.414 1.00 13.25 194 ILE A C 1
ATOM 1356 O O . ILE A 1 178 ? -44.910 17.173 -21.170 1.00 8.82 194 ILE A O 1
ATOM 1361 N N . GLY A 1 179 ? -44.530 15.142 -20.269 1.00 8.63 195 GLY A N 1
ATOM 1362 C CA . GLY A 1 179 ? -45.606 14.502 -21.019 1.00 7.36 195 GLY A CA 1
ATOM 1363 C C . GLY A 1 179 ? -45.313 13.021 -21.181 1.00 12.34 195 GLY A C 1
ATOM 1364 O O . GLY A 1 179 ? -44.463 12.486 -20.461 1.00 7.84 195 GLY A O 1
ATOM 1365 N N . VAL A 1 180 ? -46.015 12.358 -22.103 1.00 12.47 196 VAL A N 1
ATOM 1366 C CA . VAL A 1 180 ? -45.765 10.945 -22.389 1.00 14.32 196 VAL A CA 1
ATOM 1367 C C . VAL A 1 180 ? -45.460 10.772 -23.878 1.00 9.62 196 VAL A C 1
ATOM 1368 O O . VAL A 1 180 ? -46.063 11.450 -24.713 1.00 8.98 196 VAL A O 1
ATOM 1372 N N . THR A 1 181 ? -44.500 9.897 -24.196 1.00 5.37 197 THR A N 1
ATOM 1373 C CA . THR A 1 181 ? -44.031 9.719 -25.572 1.00 9.15 197 THR A CA 1
ATOM 1374 C C . THR A 1 181 ? -42.987 8.616 -25.598 1.00 9.74 197 THR A C 1
ATOM 1375 O O . THR A 1 181 ? -42.258 8.429 -24.620 1.00 11.36 197 THR A O 1
ATOM 1379 N N . PRO A 1 182 ? -42.916 7.863 -26.710 1.00 10.92 198 PRO A N 1
ATOM 1380 C CA . PRO A 1 182 ? -41.733 7.013 -26.883 1.00 12.60 198 PRO A CA 1
ATOM 1381 C C . PRO A 1 182 ? -40.496 7.901 -26.978 1.00 12.23 198 PRO A C 1
ATOM 1382 O O . PRO A 1 182 ? -40.592 8.997 -27.543 1.00 10.09 198 PRO A O 1
ATOM 1386 N N . ASN A 1 183 ? -39.363 7.453 -26.441 1.00 6.45 199 ASN A N 1
ATOM 1387 C CA . ASN A 1 183 ? -38.116 8.193 -26.602 1.00 8.08 199 ASN A CA 1
ATOM 1388 C C . ASN A 1 183 ? -37.732 8.303 -28.066 1.00 9.17 199 ASN A C 1
ATOM 1389 O O . ASN A 1 183 ? -37.841 7.329 -28.808 1.00 9.06 199 ASN A O 1
ATOM 1394 N N . SER A 1 184 ? -37.288 9.484 -28.487 1.00 7.76 200 SER A N 1
ATOM 1395 C CA . SER A 1 184 ? -36.648 9.622 -29.790 1.00 8.55 200 SER A CA 1
ATOM 1396 C C . SER A 1 184 ? -35.306 8.908 -29.722 1.00 11.17 200 SER A C 1
ATOM 1397 O O . SER A 1 184 ? -34.678 8.883 -28.657 1.00 7.06 200 SER A O 1
ATOM 1400 N N . LEU A 1 185 ? -34.874 8.326 -30.843 1.00 11.52 201 LEU A N 1
ATOM 1401 C CA . LEU A 1 185 ? -33.678 7.475 -30.860 1.00 11.65 201 LEU A CA 1
ATOM 1402 C C . LEU A 1 185 ? -32.753 7.771 -32.042 1.00 10.98 201 LEU A C 1
ATOM 1403 O O . LEU A 1 185 ? -33.224 8.116 -33.134 1.00 11.37 201 LEU A O 1
ATOM 1408 N N . ASN A 1 186 ? -31.444 7.631 -31.832 1.00 7.92 202 ASN A N 1
ATOM 1409 C CA . ASN A 1 186 ? -30.499 7.741 -32.944 1.00 11.65 202 ASN A CA 1
ATOM 1410 C C . ASN A 1 186 ? -30.350 6.391 -33.613 1.00 12.71 202 ASN A C 1
ATOM 1411 O O . ASN A 1 186 ? -29.371 5.673 -33.372 1.00 8.47 202 ASN A O 1
ATOM 1416 N N . ILE A 1 187 ? -31.341 6.053 -34.436 1.00 16.94 203 ILE A N 1
ATOM 1417 C CA . ILE A 1 187 ? -31.394 4.789 -35.169 1.00 9.87 203 ILE A CA 1
ATOM 1418 C C . ILE A 1 187 ? -31.818 5.114 -36.600 1.00 16.88 203 ILE A C 1
ATOM 1419 O O . ILE A 1 187 ? -32.645 6.005 -36.822 1.00 16.83 203 ILE A O 1
ATOM 1424 N N . ARG A 1 188 ? -31.218 4.430 -37.570 1.00 14.70 204 ARG A N 1
ATOM 1425 C CA . ARG A 1 188 ? -31.631 4.528 -38.967 1.00 17.23 204 ARG A CA 1
ATOM 1426 C C . ARG A 1 188 ? -31.514 3.146 -39.605 1.00 26.51 204 ARG A C 1
ATOM 1427 O O . ARG A 1 188 ? -30.461 2.501 -39.507 1.00 16.71 204 ARG A O 1
ATOM 1435 N N . ASP A 1 189 ? -32.603 2.695 -40.233 1.00 24.86 205 ASP A N 1
ATOM 1436 C CA . ASP A 1 189 ? -32.676 1.380 -40.880 1.00 18.76 205 ASP A CA 1
ATOM 1437 C C . ASP A 1 189 ? -32.403 0.251 -39.895 1.00 22.37 205 ASP A C 1
ATOM 1438 O O . ASP A 1 189 ? -31.732 -0.731 -40.225 1.00 27.31 205 ASP A O 1
ATOM 1443 N N . GLY A 1 190 ? -32.903 0.409 -38.673 1.00 17.05 206 GLY A N 1
ATOM 1444 C CA . GLY A 1 190 ? -32.705 -0.585 -37.638 1.00 23.47 206 GLY A CA 1
ATOM 1445 C C . GLY A 1 190 ? -31.322 -0.554 -37.019 1.00 31.98 206 GLY A C 1
ATOM 1446 O O . GLY A 1 190 ? -31.032 -1.330 -36.105 1.00 34.44 206 GLY A O 1
ATOM 1447 N N . ARG A 1 191 ? -30.468 0.346 -37.499 1.00 27.99 207 ARG A N 1
ATOM 1448 C CA . ARG A 1 191 ? -29.094 0.412 -37.007 1.00 21.66 207 ARG A CA 1
ATOM 1449 C C . ARG A 1 191 ? -28.832 1.601 -36.100 1.00 15.83 207 ARG A C 1
ATOM 1450 O O . ARG A 1 191 ? -29.213 2.734 -36.422 1.00 14.81 207 ARG A O 1
ATOM 1458 N N . ARG A 1 192 ? -28.152 1.352 -34.986 1.00 20.46 208 ARG A N 1
ATOM 1459 C CA . ARG A 1 192 ? -27.700 2.448 -34.142 1.00 23.04 208 ARG A CA 1
ATOM 1460 C C . ARG A 1 192 ? -26.819 3.366 -34.984 1.00 18.35 208 ARG A C 1
ATOM 1461 O O . ARG A 1 192 ? -26.077 2.908 -35.873 1.00 17.19 208 ARG A O 1
ATOM 1469 N N . VAL A 1 193 ? -26.938 4.666 -34.748 1.00 11.05 209 VAL A N 1
ATOM 1470 C CA . VAL A 1 193 ? -26.083 5.639 -35.432 1.00 10.33 209 VAL A CA 1
ATOM 1471 C C . VAL A 1 193 ? -25.297 6.436 -34.388 1.00 13.51 209 VAL A C 1
ATOM 1472 O O . VAL A 1 193 ? -25.889 7.088 -33.525 1.00 16.30 209 VAL A O 1
ATOM 1476 N N . THR A 1 194 ? -23.970 6.388 -34.460 1.00 15.92 210 THR A N 1
ATOM 1477 C CA . THR A 1 194 ? -23.150 7.058 -33.457 1.00 14.59 210 THR A CA 1
ATOM 1478 C C . THR A 1 194 ? -22.627 8.391 -33.953 1.00 19.51 210 THR A C 1
ATOM 1479 O O . THR A 1 194 ? -22.812 8.758 -35.118 1.00 15.18 210 THR A O 1
ATOM 1483 N N . ALA A 1 195 ? -21.954 9.112 -33.065 1.00 10.84 211 ALA A N 1
ATOM 1484 C CA . ALA A 1 195 ? -21.278 10.340 -33.463 1.00 15.35 211 ALA A CA 1
ATOM 1485 C C . ALA A 1 195 ? -20.279 10.033 -34.571 1.00 13.15 211 ALA A C 1
ATOM 1486 O O . ALA A 1 195 ? -20.189 10.771 -35.557 1.00 11.49 211 ALA A O 1
ATOM 1488 N N . ALA A 1 196 ? -19.544 8.930 -34.412 1.00 16.86 212 ALA A N 1
ATOM 1489 C CA . ALA A 1 196 ? -18.512 8.541 -35.376 1.00 13.88 212 ALA A CA 1
ATOM 1490 C C . ALA A 1 196 ? -19.126 8.180 -36.733 1.00 12.39 212 ALA A C 1
ATOM 1491 O O . ALA A 1 196 ? -18.569 8.513 -37.794 1.00 11.08 212 ALA A O 1
ATOM 1493 N N . ASP A 1 197 ? -20.267 7.494 -36.694 1.00 11.00 213 ASP A N 1
ATOM 1494 C CA . ASP A 1 197 ? -21.015 7.174 -37.910 1.00 11.81 213 ASP A CA 1
ATOM 1495 C C . ASP A 1 197 ? -21.490 8.464 -38.602 1.00 17.34 213 ASP A C 1
ATOM 1496 O O . ASP A 1 197 ? -21.368 8.638 -39.817 1.00 14.39 213 ASP A O 1
ATOM 1501 N N . ALA A 1 198 ? -22.046 9.371 -37.815 1.00 8.08 214 ALA A N 1
ATOM 1502 C CA . ALA A 1 198 ? -22.665 10.570 -38.377 1.00 12.52 214 ALA A CA 1
ATOM 1503 C C . ALA A 1 198 ? -21.632 11.567 -38.906 1.00 11.25 214 ALA A C 1
ATOM 1504 O O . ALA A 1 198 ? -21.835 12.180 -39.946 1.00 12.39 214 ALA A O 1
ATOM 1506 N N . TRP A 1 199 ? -20.527 11.745 -38.189 1.00 12.44 215 TRP A N 1
ATOM 1507 C CA . TRP A 1 199 ? -19.600 12.805 -38.564 1.00 7.76 215 TRP A CA 1
ATOM 1508 C C . TRP A 1 199 ? -18.327 12.315 -39.226 1.00 9.32 215 TRP A C 1
ATOM 1509 O O . TRP A 1 199 ? -17.835 12.954 -40.163 1.00 13.46 215 TRP A O 1
ATOM 1520 N N . LEU A 1 200 ? -17.790 11.197 -38.739 1.00 4.31 216 LEU A N 1
ATOM 1521 C CA . LEU A 1 200 ? -16.583 10.623 -39.334 1.00 10.94 216 LEU A CA 1
ATOM 1522 C C . LEU A 1 200 ? -16.941 9.664 -40.479 1.00 8.05 216 LEU A C 1
ATOM 1523 O O . LEU A 1 200 ? -16.671 8.468 -40.410 1.00 12.46 216 LEU A O 1
ATOM 1528 N N . THR A 1 201 ? -17.570 10.206 -41.521 1.00 14.65 217 THR A N 1
ATOM 1529 C CA . THR A 1 201 ? -17.940 9.436 -42.711 1.00 15.88 217 THR A CA 1
ATOM 1530 C C . THR A 1 201 ? -16.683 9.102 -43.522 1.00 15.62 217 THR A C 1
ATOM 1531 O O . THR A 1 201 ? -15.592 9.608 -43.221 1.00 9.98 217 THR A O 1
ATOM 1535 N N . LYS A 1 202 ? -16.832 8.246 -44.536 1.00 19.60 218 LYS A N 1
ATOM 1536 C CA . LYS A 1 202 ? -15.712 7.877 -45.407 1.00 21.84 218 LYS A CA 1
ATOM 1537 C C . LYS A 1 202 ? -15.127 9.114 -46.063 1.00 15.65 218 LYS A C 1
ATOM 1538 O O . LYS A 1 202 ? -13.909 9.284 -46.124 1.00 17.98 218 LYS A O 1
ATOM 1544 N N . ALA A 1 203 ? -16.009 9.984 -46.537 1.00 15.27 219 ALA A N 1
ATOM 1545 C CA . ALA A 1 203 ? -15.592 11.234 -47.163 1.00 23.75 219 ALA A CA 1
ATOM 1546 C C . ALA A 1 203 ? -14.780 12.116 -46.217 1.00 19.10 219 ALA A C 1
ATOM 1547 O O . ALA A 1 203 ? -13.662 12.504 -46.545 1.00 19.50 219 ALA A O 1
ATOM 1549 N N . VAL A 1 204 ? -15.346 12.445 -45.055 1.00 14.71 220 VAL A N 1
ATOM 1550 C CA . VAL A 1 204 ? -14.612 13.208 -44.041 1.00 8.86 220 VAL A CA 1
ATOM 1551 C C . VAL A 1 204 ? -13.242 12.578 -43.755 1.00 11.56 220 VAL A C 1
ATOM 1552 O O . VAL A 1 204 ? -12.215 13.263 -43.798 1.00 14.79 220 VAL A O 1
ATOM 1556 N N . ARG A 1 205 ? -13.222 11.277 -43.472 1.00 13.71 221 ARG A N 1
ATOM 1557 C CA . ARG A 1 205 ? -11.965 10.600 -43.143 1.00 13.72 221 ARG A CA 1
ATOM 1558 C C . ARG A 1 205 ? -10.945 10.696 -44.288 1.00 15.71 221 ARG A C 1
ATOM 1559 O O . ARG A 1 205 ? -9.735 10.655 -44.058 1.00 9.35 221 ARG A O 1
ATOM 1567 N N . GLY A 1 206 ? -11.432 10.840 -45.516 1.00 13.48 222 GLY A N 1
ATOM 1568 C CA . GLY A 1 206 ? -10.550 10.936 -46.668 1.00 16.51 222 GLY A CA 1
ATOM 1569 C C . GLY A 1 206 ? -9.841 12.271 -46.824 1.00 20.09 222 GLY A C 1
ATOM 1570 O O . GLY A 1 206 ? -8.917 12.381 -47.631 1.00 20.62 222 GLY A O 1
ATOM 1571 N N . ARG A 1 207 ? -10.262 13.283 -46.064 1.00 17.82 223 ARG A N 1
ATOM 1572 C CA . ARG A 1 207 ? -9.681 14.624 -46.184 1.00 14.67 223 ARG A CA 1
ATOM 1573 C C . ARG A 1 207 ? -8.182 14.609 -45.892 1.00 20.39 223 ARG A C 1
ATOM 1574 O O . ARG A 1 207 ? -7.739 14.008 -44.906 1.00 22.38 223 ARG A O 1
ATOM 1582 N N . LYS A 1 208 ? -7.401 15.277 -46.738 1.00 16.19 224 LYS A N 1
ATOM 1583 C CA . LYS A 1 208 ? -5.942 15.257 -46.596 1.00 18.24 224 LYS A CA 1
ATOM 1584 C C . LYS A 1 208 ? -5.476 16.081 -45.396 1.00 19.51 224 LYS A C 1
ATOM 1585 O O . LYS A 1 208 ? -4.332 15.948 -44.958 1.00 19.81 224 LYS A O 1
ATOM 1591 N N . ASN A 1 209 ? -6.365 16.922 -44.863 1.00 12.41 225 ASN A N 1
ATOM 1592 C CA . ASN A 1 209 ? -6.036 17.759 -43.707 1.00 14.94 225 ASN A CA 1
ATOM 1593 C C . ASN A 1 209 ? -6.508 17.167 -42.370 1.00 16.41 225 ASN A C 1
ATOM 1594 O O . ASN A 1 209 ? -6.286 17.752 -41.301 1.00 19.82 225 ASN A O 1
ATOM 1599 N N . LEU A 1 210 ? -7.169 16.017 -42.424 1.00 13.50 226 LEU A N 1
ATOM 1600 C CA . LEU A 1 210 ? -7.571 15.333 -41.193 1.00 10.66 226 LEU A CA 1
ATOM 1601 C C . LEU A 1 210 ? -6.723 14.081 -40.985 1.00 11.42 226 LEU A C 1
ATOM 1602 O O . LEU A 1 210 ? -6.584 13.251 -41.892 1.00 15.46 226 LEU A O 1
ATOM 1607 N N . THR A 1 211 ? -6.147 13.960 -39.793 1.00 9.36 227 THR A N 1
ATOM 1608 C CA . THR A 1 211 ? -5.376 12.783 -39.415 1.00 13.14 227 THR A CA 1
ATOM 1609 C C . THR A 1 211 ? -5.989 12.237 -38.142 1.00 13.46 227 THR A C 1
ATOM 1610 O O . THR A 1 211 ? -6.232 12.989 -37.186 1.00 15.31 227 THR A O 1
ATOM 1614 N N . ILE A 1 212 ? -6.276 10.942 -38.138 1.00 12.01 228 ILE A N 1
ATOM 1615 C CA . ILE A 1 212 ? -6.809 10.298 -36.948 1.00 13.00 228 ILE A CA 1
ATOM 1616 C C . ILE A 1 212 ? -5.779 9.309 -36.416 1.00 16.04 228 ILE A C 1
ATOM 1617 O O . ILE A 1 212 ? -5.245 8.497 -37.160 1.00 17.79 228 ILE A O 1
ATOM 1622 N N . LEU A 1 213 ? -5.490 9.416 -35.125 1.00 7.61 229 LEU A N 1
ATOM 1623 C CA . LEU A 1 213 ? -4.510 8.574 -34.461 1.00 9.88 229 LEU A CA 1
ATOM 1624 C C . LEU A 1 213 ? -5.211 7.781 -33.358 1.00 14.65 229 LEU A C 1
ATOM 1625 O O . LEU A 1 213 ? -5.734 8.369 -32.401 1.00 14.67 229 LEU A O 1
ATOM 1630 N N . THR A 1 214 ? -5.253 6.452 -33.498 1.00 10.40 230 THR A N 1
ATOM 1631 C CA . THR A 1 214 ? -5.934 5.597 -32.522 1.00 11.63 230 THR A CA 1
ATOM 1632 C C . THR A 1 214 ? -4.961 4.857 -31.607 1.00 10.92 230 THR A C 1
ATOM 1633 O O . THR A 1 214 ? -3.747 4.960 -31.765 1.00 8.07 230 THR A O 1
ATOM 1637 N N . GLY A 1 215 ? -5.504 4.105 -30.652 1.00 11.97 231 GLY A N 1
ATOM 1638 C CA . GLY A 1 215 ? -4.691 3.417 -29.657 1.00 11.56 231 GLY A CA 1
ATOM 1639 C C . GLY A 1 215 ? -3.647 4.299 -28.984 1.00 11.15 231 GLY A C 1
ATOM 1640 O O . GLY A 1 215 ? -2.607 3.807 -28.530 1.00 13.96 231 GLY A O 1
ATOM 1641 N N . SER A 1 216 ? -3.923 5.602 -28.923 1.00 10.51 232 SER A N 1
ATOM 1642 C CA . SER A 1 216 ? -2.955 6.575 -28.411 1.00 10.06 232 SER A CA 1
ATOM 1643 C C . SER A 1 216 ? -3.547 7.432 -27.283 1.00 9.89 232 SER A C 1
ATOM 1644 O O . SER A 1 216 ? -4.541 8.134 -27.486 1.00 8.70 232 SER A O 1
ATOM 1647 N N . ARG A 1 217 ? -2.918 7.382 -26.111 1.00 13.87 233 ARG A N 1
ATOM 1648 C CA A ARG A 1 217 ? -3.375 8.134 -24.945 0.45 10.31 233 ARG A CA 1
ATOM 1649 C CA B ARG A 1 217 ? -3.368 8.140 -24.946 0.55 10.29 233 ARG A CA 1
ATOM 1650 C C . ARG A 1 217 ? -2.534 9.383 -24.690 1.00 10.08 233 ARG A C 1
ATOM 1651 O O . ARG A 1 217 ? -1.311 9.291 -24.519 1.00 10.80 233 ARG A O 1
ATOM 1666 N N . VAL A 1 218 ? -3.188 10.543 -24.637 1.00 7.19 234 VAL A N 1
ATOM 1667 C CA . VAL A 1 218 ? -2.489 11.775 -24.259 1.00 11.17 234 VAL A CA 1
ATOM 1668 C C . VAL A 1 218 ? -2.292 11.758 -22.745 1.00 10.09 234 VAL A C 1
ATOM 1669 O O . VAL A 1 218 ? -3.274 11.684 -21.987 1.00 10.78 234 VAL A O 1
ATOM 1673 N N . ARG A 1 219 ? -1.034 11.826 -22.308 1.00 6.25 235 ARG A N 1
ATOM 1674 C CA . ARG A 1 219 ? -0.695 11.660 -20.890 1.00 6.55 235 ARG A CA 1
ATOM 1675 C C . ARG A 1 219 ? -0.525 12.995 -20.188 1.00 9.28 235 ARG A C 1
ATOM 1676 O O . ARG A 1 219 ? -0.936 13.147 -19.037 1.00 8.70 235 ARG A O 1
ATOM 1684 N N . ARG A 1 220 ? 0.110 13.948 -20.875 1.00 11.02 236 ARG A N 1
ATOM 1685 C CA A ARG A 1 220 ? 0.355 15.276 -20.323 0.52 7.27 236 ARG A CA 1
ATOM 1686 C CA B ARG A 1 220 ? 0.357 15.279 -20.325 0.48 7.30 236 ARG A CA 1
ATOM 1687 C C . ARG A 1 220 ? 0.312 16.325 -21.426 1.00 10.80 236 ARG A C 1
ATOM 1688 O O . ARG A 1 220 ? 0.679 16.044 -22.581 1.00 10.19 236 ARG A O 1
ATOM 1703 N N . LEU A 1 221 ? -0.115 17.537 -21.066 1.00 7.15 237 LEU A N 1
ATOM 1704 C CA . LEU A 1 221 ? 0.024 18.703 -21.930 1.00 8.40 237 LEU A CA 1
ATOM 1705 C C . LEU A 1 221 ? 1.226 19.458 -21.397 1.00 13.37 237 LEU A C 1
ATOM 1706 O O . LEU A 1 221 ? 1.345 19.661 -20.183 1.00 12.61 237 LEU A O 1
ATOM 1711 N N . LYS A 1 222 ? 2.112 19.882 -22.292 1.00 7.23 238 LYS A N 1
ATOM 1712 C CA . LYS A 1 222 ? 3.308 20.593 -21.871 1.00 5.85 238 LYS A CA 1
ATOM 1713 C C . LYS A 1 222 ? 3.168 22.090 -22.127 1.00 11.13 238 LYS A C 1
ATOM 1714 O O . LYS A 1 222 ? 2.713 22.525 -23.198 1.00 8.01 238 LYS A O 1
ATOM 1720 N N . LEU A 1 223 ? 3.534 22.874 -21.119 1.00 9.26 239 LEU A N 1
ATOM 1721 C CA . LEU A 1 223 ? 3.301 24.312 -21.145 1.00 12.54 239 LEU A CA 1
ATOM 1722 C C . LEU A 1 223 ? 4.561 25.123 -21.438 1.00 16.90 239 LEU A C 1
ATOM 1723 O O . LEU A 1 223 ? 5.676 24.723 -21.099 1.00 18.21 239 LEU A O 1
ATOM 1728 N N . GLU A 1 224 ? 4.345 26.282 -22.046 1.00 14.40 240 GLU A N 1
ATOM 1729 C CA . GLU A 1 224 ? 5.367 27.290 -22.228 1.00 24.35 240 GLU A CA 1
ATOM 1730 C C . GLU A 1 224 ? 4.664 28.629 -22.048 1.00 19.20 240 GLU A C 1
ATOM 1731 O O . GLU A 1 224 ? 3.848 29.018 -22.885 1.00 23.82 240 GLU A O 1
ATOM 1737 N N . GLY A 1 225 ? 4.966 29.327 -20.954 1.00 14.71 241 GLY A N 1
ATOM 1738 C CA . GLY A 1 225 ? 4.255 30.551 -20.629 1.00 11.12 241 GLY A CA 1
ATOM 1739 C C . GLY A 1 225 ? 2.759 30.300 -20.467 1.00 21.77 241 GLY A C 1
ATOM 1740 O O . GLY A 1 225 ? 2.344 29.386 -19.749 1.00 13.81 241 GLY A O 1
ATOM 1741 N N . ASN A 1 226 ? 1.939 31.099 -21.141 1.00 17.08 242 ASN A N 1
ATOM 1742 C CA . ASN A 1 226 ? 0.491 30.927 -21.041 1.00 14.40 242 ASN A CA 1
ATOM 1743 C C . ASN A 1 226 ? -0.114 30.085 -22.153 1.00 18.58 242 ASN A C 1
ATOM 1744 O O . ASN A 1 226 ? -1.296 30.230 -22.472 1.00 15.86 242 ASN A O 1
ATOM 1749 N N . GLN A 1 227 ? 0.688 29.192 -22.729 1.00 14.42 243 GLN A N 1
ATOM 1750 C CA . GLN A 1 227 ? 0.201 28.330 -23.798 1.00 13.35 243 GLN A CA 1
ATOM 1751 C C . GLN A 1 227 ? 0.598 26.881 -23.605 1.00 7.66 243 GLN A C 1
ATOM 1752 O O . GLN A 1 227 ? 1.647 26.586 -23.004 1.00 7.75 243 GLN A O 1
ATOM 1758 N N . VAL A 1 228 ? -0.245 25.980 -24.111 1.00 10.06 244 VAL A N 1
ATOM 1759 C CA . VAL A 1 228 ? 0.141 24.587 -24.289 1.00 5.22 244 VAL A CA 1
ATOM 1760 C C . VAL A 1 228 ? 1.022 24.522 -25.537 1.00 15.34 244 VAL A C 1
ATOM 1761 O O .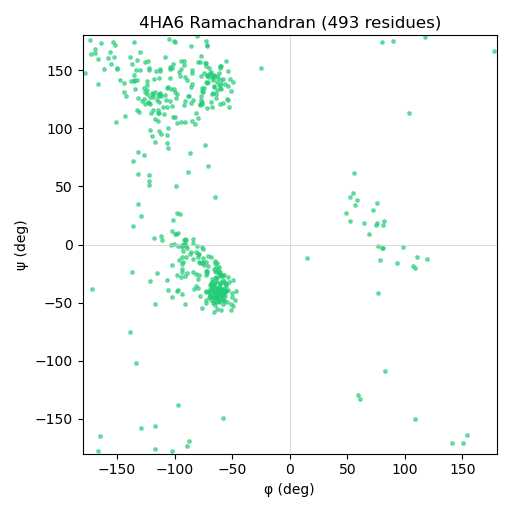 VAL A 1 228 ? 0.602 24.955 -26.625 1.00 14.06 244 VAL A O 1
ATOM 1765 N N . ARG A 1 229 ? 2.230 23.983 -25.393 1.00 10.89 245 ARG A N 1
ATOM 1766 C CA . ARG A 1 229 ? 3.179 23.959 -26.503 1.00 11.28 245 ARG A CA 1
ATOM 1767 C C . ARG A 1 229 ? 3.150 22.619 -27.223 1.00 11.64 245 ARG A C 1
ATOM 1768 O O . ARG A 1 229 ? 3.222 22.554 -28.461 1.00 15.31 245 ARG A O 1
ATOM 1776 N N . SER A 1 230 ? 3.026 21.546 -26.451 1.00 17.35 246 SER A N 1
ATOM 1777 C CA . SER A 1 230 ? 2.982 20.213 -27.031 1.00 14.17 246 SER A CA 1
ATOM 1778 C C . SER A 1 230 ? 2.181 19.250 -26.164 1.00 16.29 246 SER A C 1
ATOM 1779 O O . SER A 1 230 ? 1.798 19.581 -25.038 1.00 10.74 246 SER A O 1
ATOM 1782 N N . LEU A 1 231 ? 1.943 18.055 -26.706 1.00 12.80 247 LEU A N 1
ATOM 1783 C CA . LEU A 1 231 ? 1.254 16.975 -26.006 1.00 7.91 247 LEU A CA 1
ATOM 1784 C C . LEU A 1 231 ? 2.141 15.749 -25.995 1.00 15.40 247 LEU A C 1
ATOM 1785 O O . LEU A 1 231 ? 2.742 15.413 -27.018 1.00 14.65 247 LEU A O 1
ATOM 1790 N N . GLU A 1 232 ? 2.211 15.069 -24.855 1.00 9.15 248 GLU A N 1
ATOM 1791 C CA . GLU A 1 232 ? 2.911 13.792 -24.771 1.00 11.99 248 GLU A CA 1
ATOM 1792 C C . GLU A 1 232 ? 1.903 12.698 -25.046 1.00 14.85 248 GLU A C 1
ATOM 1793 O O . GLU A 1 232 ? 0.896 12.566 -24.328 1.00 11.66 248 GLU A O 1
ATOM 1799 N N . VAL A 1 233 ? 2.155 11.922 -26.092 1.00 11.60 249 VAL A N 1
ATOM 1800 C CA . VAL A 1 233 ? 1.226 10.864 -26.474 1.00 10.45 249 VAL A CA 1
ATOM 1801 C C . VAL A 1 233 ? 1.849 9.493 -26.245 1.00 20.98 249 VAL A C 1
ATOM 1802 O O . VAL A 1 233 ? 2.984 9.241 -26.645 1.00 15.79 249 VAL A O 1
ATOM 1806 N N . VAL A 1 234 ? 1.100 8.625 -25.579 1.00 13.45 250 VAL A N 1
ATOM 1807 C CA . VAL A 1 234 ? 1.562 7.292 -25.232 1.00 16.26 250 VAL A CA 1
ATOM 1808 C C . VAL A 1 234 ? 0.802 6.244 -26.053 1.00 18.21 250 VAL A C 1
ATOM 1809 O O . VAL A 1 234 ? -0.432 6.119 -25.964 1.00 16.12 250 VAL A O 1
ATOM 1813 N N . GLY A 1 235 ? 1.537 5.496 -26.870 1.00 21.53 251 GLY A N 1
ATOM 1814 C CA . GLY A 1 235 ? 0.925 4.475 -27.701 1.00 26.97 251 GLY A CA 1
ATOM 1815 C C . GLY A 1 235 ? 1.410 3.080 -27.355 1.00 32.72 251 GLY A C 1
ATOM 1816 O O . GLY A 1 235 ? 2.183 2.895 -26.410 1.00 33.98 251 GLY A O 1
ATOM 1817 N N . ARG A 1 236 ? 0.954 2.106 -28.138 1.00 36.86 252 ARG A N 1
ATOM 1818 C CA A ARG A 1 236 ? 1.331 0.707 -27.942 0.59 48.69 252 ARG A CA 1
ATOM 1819 C CA B ARG A 1 236 ? 1.326 0.703 -27.981 0.41 48.68 252 ARG A CA 1
ATOM 1820 C C . ARG A 1 236 ? 2.842 0.504 -28.002 1.00 52.55 252 ARG A C 1
ATOM 1821 O O . ARG A 1 236 ? 3.368 -0.463 -27.449 1.00 61.84 252 ARG A O 1
ATOM 1836 N N . GLN A 1 237 ? 3.528 1.431 -28.657 1.00 47.19 253 GLN A N 1
ATOM 1837 C CA . GLN A 1 237 ? 4.958 1.347 -28.930 1.00 51.37 253 GLN A CA 1
ATOM 1838 C C . GLN A 1 237 ? 5.859 2.048 -27.909 1.00 58.12 253 GLN A C 1
ATOM 1839 O O . GLN A 1 237 ? 7.014 1.660 -27.724 1.00 57.71 253 GLN A O 1
ATOM 1845 N N . GLY A 1 238 ? 5.333 3.084 -27.262 1.00 55.23 254 GLY A N 1
ATOM 1846 C CA . GLY A 1 238 ? 6.142 3.999 -26.474 1.00 39.30 254 GLY A CA 1
ATOM 1847 C C . GLY A 1 238 ? 5.623 5.411 -26.670 1.00 30.93 254 GLY A C 1
ATOM 1848 O O . GLY A 1 238 ? 4.573 5.600 -27.285 1.00 31.75 254 GLY A O 1
ATOM 1849 N N . SER A 1 239 ? 6.357 6.402 -26.172 1.00 27.04 255 SER A N 1
ATOM 1850 C CA . SER A 1 239 ? 5.864 7.782 -26.127 1.00 27.03 255 SER A CA 1
ATOM 1851 C C . SER A 1 239 ? 6.467 8.702 -27.186 1.00 28.47 255 SER A C 1
ATOM 1852 O O . SER A 1 239 ? 7.597 8.504 -27.643 1.00 18.04 255 SER A O 1
ATOM 1855 N N . ALA A 1 240 ? 5.707 9.727 -27.551 1.00 21.05 256 ALA A N 1
ATOM 1856 C CA . ALA A 1 240 ? 6.126 10.686 -28.569 1.00 22.83 256 ALA A CA 1
ATOM 1857 C C . ALA A 1 240 ? 5.517 12.059 -28.291 1.00 20.75 256 ALA A C 1
ATOM 1858 O O . ALA A 1 240 ? 4.434 12.153 -27.702 1.00 16.00 256 ALA A O 1
ATOM 1860 N N . GLU A 1 241 ? 6.212 13.114 -28.711 1.00 14.29 257 GLU A N 1
ATOM 1861 C CA . GLU A 1 241 ? 5.761 14.483 -28.477 1.00 9.38 257 GLU A CA 1
ATOM 1862 C C . GLU A 1 241 ? 5.084 15.064 -29.714 1.00 23.33 257 GLU A C 1
ATOM 1863 O O . GLU A 1 241 ? 5.613 14.993 -30.822 1.00 15.43 257 GLU A O 1
ATOM 1869 N N . VAL A 1 242 ? 3.906 15.645 -29.518 1.00 20.70 258 VAL A N 1
ATOM 1870 C CA . VAL A 1 242 ? 3.118 16.161 -30.624 1.00 15.94 258 VAL A CA 1
ATOM 1871 C C . VAL A 1 242 ? 2.894 17.656 -30.441 1.00 15.39 258 VAL A C 1
ATOM 1872 O O . VAL A 1 242 ? 2.508 18.112 -29.359 1.00 11.98 258 VAL A O 1
ATOM 1876 N N . PHE A 1 243 ? 3.166 18.421 -31.490 1.00 10.70 259 PHE A N 1
ATOM 1877 C CA . PHE A 1 243 ? 3.051 19.874 -31.410 1.00 14.95 259 PHE A CA 1
ATOM 1878 C C . PHE A 1 243 ? 1.774 20.380 -32.060 1.00 20.86 259 PHE A C 1
ATOM 1879 O O . PHE A 1 243 ? 1.243 19.744 -32.977 1.00 18.66 259 PHE A O 1
ATOM 1887 N N . ALA A 1 244 ? 1.281 21.518 -31.569 1.00 16.95 260 ALA A N 1
ATOM 1888 C CA . ALA A 1 244 ? 0.016 22.090 -32.034 1.00 17.25 260 ALA A CA 1
ATOM 1889 C C . ALA A 1 244 ? -0.112 23.572 -31.688 1.00 15.54 260 ALA A C 1
ATOM 1890 O O . ALA A 1 244 ? 0.422 24.036 -30.674 1.00 16.39 260 ALA A O 1
ATOM 1892 N N . ASP A 1 245 ? -0.854 24.296 -32.521 1.00 8.66 261 ASP A N 1
ATOM 1893 C CA . ASP A 1 245 ? -1.168 25.695 -32.278 1.00 13.61 261 ASP A CA 1
ATOM 1894 C C . ASP A 1 245 ? -2.369 25.842 -31.329 1.00 15.31 261 ASP A C 1
ATOM 1895 O O . ASP A 1 245 ? -2.409 26.754 -30.495 1.00 9.69 261 ASP A O 1
ATOM 1900 N N . GLN A 1 246 ? -3.362 24.967 -31.485 1.00 8.39 262 GLN A N 1
ATOM 1901 C CA . GLN A 1 246 ? -4.557 24.991 -30.628 1.00 15.55 262 GLN A CA 1
ATOM 1902 C C . GLN A 1 246 ? -4.855 23.577 -30.142 1.00 11.53 262 GLN A C 1
ATOM 1903 O O . GLN A 1 246 ? -4.690 22.619 -30.899 1.00 12.90 262 GLN A O 1
ATOM 1909 N N . ILE A 1 247 ? -5.285 23.442 -28.888 1.00 9.04 263 ILE A N 1
ATOM 1910 C CA . ILE A 1 247 ? -5.567 22.123 -28.309 1.00 8.36 263 ILE A CA 1
ATOM 1911 C C . ILE A 1 247 ? -6.990 22.127 -27.742 1.00 7.99 263 ILE A C 1
ATOM 1912 O O . ILE A 1 247 ? -7.352 22.995 -26.943 1.00 7.12 263 ILE A O 1
ATOM 1917 N N . VAL A 1 248 ? -7.798 21.175 -28.186 1.00 7.44 264 VAL A N 1
ATOM 1918 C CA . VAL A 1 248 ? -9.163 21.039 -27.703 1.00 9.61 264 VAL A CA 1
ATOM 1919 C C . VAL A 1 248 ? -9.249 19.712 -26.987 1.00 9.95 264 VAL A C 1
ATOM 1920 O O . VAL A 1 248 ? -8.920 18.679 -27.571 1.00 6.44 264 VAL A O 1
ATOM 1924 N N . LEU A 1 249 ? -9.683 19.743 -25.724 1.00 10.32 265 LEU A N 1
ATOM 1925 C CA . LEU A 1 249 ? -9.892 18.520 -24.943 1.00 5.46 265 LEU A CA 1
ATOM 1926 C C . LEU A 1 249 ? -11.324 18.018 -25.103 1.00 11.48 265 LEU A C 1
ATOM 1927 O O . LEU A 1 249 ? -12.292 18.750 -24.812 1.00 7.17 265 LEU A O 1
ATOM 1932 N N . CYS A 1 250 ? -11.451 16.767 -25.545 1.00 7.81 266 CYS A N 1
ATOM 1933 C CA . CYS A 1 250 ? -12.747 16.116 -25.672 1.00 5.14 266 CYS A CA 1
ATOM 1934 C C . CYS A 1 250 ? -12.682 14.731 -25.032 1.00 9.19 266 CYS A C 1
ATOM 1935 O O . CYS A 1 250 ? -13.298 13.782 -25.514 1.00 8.23 266 CYS A O 1
ATOM 1938 N N . ALA A 1 251 ? -11.920 14.618 -23.951 1.00 8.35 267 ALA A N 1
ATOM 1939 C CA . ALA A 1 251 ? -11.728 13.341 -23.280 1.00 5.09 267 ALA A CA 1
ATOM 1940 C C . ALA A 1 251 ? -12.893 12.966 -22.336 1.00 7.46 267 ALA A C 1
ATOM 1941 O O . ALA A 1 251 ? -12.876 11.893 -21.720 1.00 7.77 267 ALA A O 1
ATOM 1943 N N . GLY A 1 252 ? -13.899 13.832 -22.210 1.00 4.70 268 GLY A N 1
ATOM 1944 C CA . GLY A 1 252 ? -15.072 13.482 -21.411 1.00 4.28 268 GLY A CA 1
ATOM 1945 C C . GLY A 1 252 ? -15.002 13.842 -19.925 1.00 6.28 268 GLY A C 1
ATOM 1946 O O . GLY A 1 252 ? -13.977 14.302 -19.429 1.00 1.91 268 GLY A O 1
ATOM 1947 N N . ALA A 1 253 ? -16.104 13.616 -19.212 1.00 6.13 269 ALA A N 1
ATOM 1948 C CA . ALA A 1 253 ? -16.268 14.097 -17.837 1.00 5.61 269 ALA A CA 1
ATOM 1949 C C . ALA A 1 253 ? -15.199 13.620 -16.845 1.00 6.38 269 ALA A C 1
ATOM 1950 O O . ALA A 1 253 ? -14.925 14.282 -15.848 1.00 8.05 269 ALA A O 1
ATOM 1952 N N . LEU A 1 254 ? -14.587 12.481 -17.119 1.00 6.40 270 LEU A N 1
ATOM 1953 C CA . LEU A 1 254 ? -13.573 11.956 -16.216 1.00 6.51 270 LEU A CA 1
ATOM 1954 C C . LEU A 1 254 ? -12.188 12.220 -16.743 1.00 6.99 270 LEU A C 1
ATOM 1955 O O . LEU A 1 254 ? -11.282 12.672 -16.017 1.00 7.73 270 LEU A O 1
ATOM 1960 N N . GLU A 1 255 ? -12.011 11.954 -18.028 1.00 5.84 271 GLU A N 1
ATOM 1961 C CA . GLU A 1 255 ? -10.663 11.975 -18.574 1.00 6.75 271 GLU A CA 1
ATOM 1962 C C . GLU A 1 255 ? -10.149 13.368 -18.918 1.00 6.46 271 GLU A C 1
ATOM 1963 O O . GLU A 1 255 ? -8.936 13.607 -18.925 1.00 8.06 271 GLU A O 1
ATOM 1969 N N . SER A 1 256 ? -11.047 14.306 -19.200 1.00 5.18 272 SER A N 1
ATOM 1970 C CA . SER A 1 256 ? -10.559 15.668 -19.393 1.00 4.89 272 SER A CA 1
ATOM 1971 C C . SER A 1 256 ? -9.947 16.261 -18.102 1.00 8.98 272 SER A C 1
ATOM 1972 O O . SER A 1 256 ? -8.797 16.723 -18.139 1.00 8.02 272 SER A O 1
ATOM 1975 N N . PRO A 1 257 ? -10.684 16.223 -16.963 1.00 4.81 273 PRO A N 1
ATOM 1976 C CA . PRO A 1 257 ? -10.028 16.737 -15.753 1.00 5.23 273 PRO A CA 1
ATOM 1977 C C . PRO A 1 257 ? -8.773 15.935 -15.384 1.00 6.96 273 PRO A C 1
ATOM 1978 O O . PRO A 1 257 ? -7.791 16.525 -14.904 1.00 5.53 273 PRO A O 1
ATOM 1982 N N . ALA A 1 258 ? -8.789 14.619 -15.597 1.00 4.41 274 ALA A N 1
ATOM 1983 C CA . ALA A 1 258 ? -7.616 13.811 -15.262 1.00 5.60 274 ALA A CA 1
ATOM 1984 C C . ALA A 1 258 ? -6.390 14.255 -16.060 1.00 7.16 274 ALA A C 1
ATOM 1985 O O . ALA A 1 258 ? -5.283 14.330 -15.522 1.00 14.01 274 ALA A O 1
ATOM 1987 N N . LEU A 1 259 ? -6.580 14.527 -17.349 1.00 8.48 275 LEU A N 1
ATOM 1988 C CA . LEU A 1 259 ? -5.463 14.960 -18.183 1.00 9.41 275 LEU A CA 1
ATOM 1989 C C . LEU A 1 259 ? -4.923 16.274 -17.662 1.00 8.11 275 LEU A C 1
ATOM 1990 O O . LEU A 1 259 ? -3.704 16.467 -17.595 1.00 7.54 275 LEU A O 1
ATOM 1995 N N . LEU A 1 260 ? -5.823 17.185 -17.301 1.00 3.47 276 LEU A N 1
ATOM 1996 C CA . LEU A 1 260 ? -5.391 18.486 -16.783 1.00 7.62 276 LEU A CA 1
ATOM 1997 C C . LEU A 1 260 ? -4.591 18.320 -15.481 1.00 7.04 276 LEU A C 1
ATOM 1998 O O . LEU A 1 260 ? -3.521 18.944 -15.314 1.00 6.01 276 LEU A O 1
ATOM 2003 N N . MET A 1 261 ? -5.066 17.450 -14.587 1.00 3.24 277 MET A N 1
ATOM 2004 C CA . MET A 1 261 ? -4.357 17.235 -13.322 1.00 4.75 277 MET A CA 1
ATOM 2005 C C . MET A 1 261 ? -2.983 16.568 -13.519 1.00 4.59 277 MET A C 1
ATOM 2006 O O . MET A 1 261 ? -1.981 17.012 -12.939 1.00 8.13 277 MET A O 1
ATOM 2011 N N . ARG A 1 262 ? -2.930 15.527 -14.354 1.00 4.51 278 ARG A N 1
ATOM 2012 C CA . ARG A 1 262 ? -1.652 14.901 -14.736 1.00 9.77 278 ARG A CA 1
ATOM 2013 C C . ARG A 1 262 ? -0.655 15.925 -15.298 1.00 7.53 278 ARG A C 1
ATOM 2014 O O . ARG A 1 262 ? 0.555 15.732 -15.188 1.00 6.30 278 ARG A O 1
ATOM 2022 N N . SER A 1 263 ? -1.174 17.004 -15.896 1.00 4.40 279 SER A N 1
ATOM 2023 C CA . SER A 1 263 ? -0.348 18.038 -16.511 1.00 4.45 279 SER A CA 1
ATOM 2024 C C . SER A 1 263 ? 0.003 19.126 -15.512 1.00 11.50 279 SER A C 1
ATOM 2025 O O . SER A 1 263 ? 0.643 20.117 -15.868 1.00 8.07 279 SER A O 1
ATOM 2028 N N . GLY A 1 264 ? -0.415 18.941 -14.261 1.00 7.68 280 GLY A N 1
ATOM 2029 C CA . GLY A 1 264 ? -0.095 19.899 -13.219 1.00 9.11 280 GLY A CA 1
ATOM 2030 C C . GLY A 1 264 ? -1.049 21.073 -13.234 1.00 8.79 280 GLY A C 1
ATOM 2031 O O . GLY A 1 264 ? -0.735 22.142 -12.706 1.00 5.04 280 GLY A O 1
ATOM 2032 N N . ILE A 1 265 ? -2.220 20.879 -13.841 1.00 6.80 281 ILE A N 1
ATOM 2033 C CA . ILE A 1 265 ? -3.242 21.924 -13.858 1.00 8.05 281 ILE A CA 1
ATOM 2034 C C . ILE A 1 265 ? -4.443 21.445 -13.053 1.00 7.48 281 ILE A C 1
ATOM 2035 O O . ILE A 1 265 ? -5.096 20.458 -13.426 1.00 8.71 281 ILE A O 1
ATOM 2040 N N . GLY A 1 266 ? -4.737 22.124 -11.945 1.00 8.16 282 GLY A N 1
ATOM 2041 C CA . GLY A 1 266 ? -5.744 21.637 -11.011 1.00 6.12 282 GLY A CA 1
ATOM 2042 C C . GLY A 1 266 ? -5.489 22.039 -9.566 1.00 5.76 282 GLY A C 1
ATOM 2043 O O . GLY A 1 266 ? -4.617 22.859 -9.292 1.00 8.41 282 GLY A O 1
ATOM 2044 N N . PRO A 1 267 ? -6.264 21.469 -8.633 1.00 4.84 283 PRO A N 1
ATOM 2045 C CA . PRO A 1 267 ? -6.152 21.799 -7.208 1.00 5.99 283 PRO A CA 1
ATOM 2046 C C . PRO A 1 267 ? -4.757 21.474 -6.674 1.00 4.99 283 PRO A C 1
ATOM 2047 O O . PRO A 1 267 ? -4.339 20.322 -6.761 1.00 3.76 283 PRO A O 1
ATOM 2051 N N . HIS A 1 268 ? -4.058 22.475 -6.149 1.00 8.95 284 HIS A N 1
ATOM 2052 C CA . HIS A 1 268 ? -2.657 22.333 -5.727 1.00 3.76 284 HIS A CA 1
ATOM 2053 C C . HIS A 1 268 ? -2.570 21.196 -4.726 1.00 8.66 284 HIS A C 1
ATOM 2054 O O . HIS A 1 268 ? -1.654 20.371 -4.787 1.00 6.18 284 HIS A O 1
ATOM 2061 N N . ASP A 1 269 ? -3.547 21.130 -3.824 1.00 5.06 285 ASP A N 1
ATOM 2062 C CA . ASP A 1 269 ? -3.493 20.143 -2.758 1.00 5.85 285 ASP A CA 1
ATOM 2063 C C . ASP A 1 269 ? -3.766 18.735 -3.294 1.00 9.90 285 ASP A C 1
ATOM 2064 O O . ASP A 1 269 ? -3.092 17.772 -2.915 1.00 5.79 285 ASP A O 1
ATOM 2069 N N . VAL A 1 270 ? -4.737 18.623 -4.197 1.00 5.56 286 VAL A N 1
ATOM 2070 C CA . VAL A 1 270 ? -4.981 17.354 -4.888 1.00 5.97 286 VAL A CA 1
ATOM 2071 C C . VAL A 1 270 ? -3.750 16.881 -5.680 1.00 3.66 286 VAL A C 1
ATOM 2072 O O . VAL A 1 270 ? -3.420 15.683 -5.689 1.00 4.46 286 VAL A O 1
ATOM 2076 N N . LEU A 1 271 ? -3.070 17.805 -6.356 1.00 4.16 287 LEU A N 1
ATOM 2077 C CA . LEU A 1 271 ? -1.924 17.402 -7.176 1.00 5.58 287 LEU A CA 1
ATOM 2078 C C . LEU A 1 271 ? -0.774 16.971 -6.267 1.00 8.51 287 LEU A C 1
ATOM 2079 O O . LEU A 1 271 ? -0.081 15.958 -6.544 1.00 4.82 287 LEU A O 1
ATOM 2084 N N . ASP A 1 272 ? -0.574 17.726 -5.178 1.00 4.24 288 ASP A N 1
ATOM 2085 C CA . ASP A 1 272 ? 0.437 17.363 -4.178 1.00 10.21 288 ASP A CA 1
ATOM 2086 C C . ASP A 1 272 ? 0.234 15.901 -3.771 1.00 5.00 288 ASP A C 1
ATOM 2087 O O . ASP A 1 272 ? 1.133 15.084 -3.895 1.00 10.42 288 ASP A O 1
ATOM 2092 N N . ALA A 1 273 ? -0.975 15.584 -3.311 1.00 11.52 289 ALA A N 1
ATOM 2093 C CA . ALA A 1 273 ? -1.311 14.244 -2.815 1.00 4.73 289 ALA A CA 1
ATOM 2094 C C . ALA A 1 273 ? -1.191 13.178 -3.897 1.00 7.35 289 ALA A C 1
ATOM 2095 O O . ALA A 1 273 ? -1.063 11.994 -3.596 1.00 8.55 289 ALA A O 1
ATOM 2097 N N . ALA A 1 274 ? -1.235 13.591 -5.157 1.00 3.06 290 ALA A N 1
ATOM 2098 C CA . ALA A 1 274 ? -1.074 12.640 -6.248 1.00 7.54 290 ALA A CA 1
ATOM 2099 C C . ALA A 1 274 ? 0.379 12.558 -6.687 1.00 10.68 290 ALA A C 1
ATOM 2100 O O . ALA A 1 274 ? 0.707 11.796 -7.603 1.00 9.34 290 ALA A O 1
ATOM 2102 N N . GLY A 1 275 ? 1.237 13.367 -6.063 1.00 10.78 291 GLY A N 1
ATOM 2103 C CA . GLY A 1 275 ? 2.640 13.430 -6.435 1.00 3.57 291 GLY A CA 1
ATOM 2104 C C . GLY A 1 275 ? 2.875 14.137 -7.759 1.00 9.91 291 GLY A C 1
ATOM 2105 O O . GLY A 1 275 ? 3.827 13.830 -8.476 1.00 6.53 291 GLY A O 1
ATOM 2106 N N . VAL A 1 276 ? 2.011 15.090 -8.100 1.00 8.60 292 VAL A N 1
ATOM 2107 C CA . VAL A 1 276 ? 2.182 15.826 -9.349 1.00 6.63 292 VAL A CA 1
ATOM 2108 C C . VAL A 1 276 ? 2.536 17.270 -9.049 1.00 5.82 292 VAL A C 1
ATOM 2109 O O . VAL A 1 276 ? 1.849 17.928 -8.257 1.00 9.52 292 VAL A O 1
ATOM 2113 N N . GLY A 1 277 ? 3.606 17.764 -9.672 1.00 7.23 293 GLY A N 1
ATOM 2114 C CA . GLY A 1 277 ? 3.965 19.164 -9.542 1.00 8.52 293 GLY A CA 1
ATOM 2115 C C . GLY A 1 277 ? 2.836 20.071 -10.006 1.00 14.82 293 GLY A C 1
ATOM 2116 O O . GLY A 1 277 ? 2.197 19.802 -11.030 1.00 13.33 293 GLY A O 1
ATOM 2127 N N . LEU A 1 279 ? 1.491 23.422 -11.607 1.00 13.07 295 LEU A N 1
ATOM 2128 C CA . LEU A 1 279 ? 1.912 24.540 -12.439 1.00 7.44 295 LEU A CA 1
ATOM 2129 C C . LEU A 1 279 ? 0.816 25.594 -12.449 1.00 12.02 295 LEU A C 1
ATOM 2130 O O . LEU A 1 279 ? 1.096 26.785 -12.436 1.00 6.61 295 LEU A O 1
ATOM 2135 N N . ILE A 1 280 ? -0.445 25.166 -12.479 1.00 6.12 296 ILE A N 1
ATOM 2136 C CA . ILE A 1 280 ? -1.528 26.139 -12.412 1.00 5.86 296 ILE A CA 1
ATOM 2137 C C . ILE A 1 280 ? -2.562 25.693 -11.393 1.00 9.40 296 ILE A C 1
ATOM 2138 O O . ILE A 1 280 ? -3.214 24.660 -11.574 1.00 7.50 296 ILE A O 1
ATOM 2143 N N . ASP A 1 281 ? -2.730 26.467 -10.326 1.00 8.26 297 ASP A N 1
ATOM 2144 C CA . ASP A 1 281 ? -3.665 26.053 -9.280 1.00 11.97 297 ASP A CA 1
ATOM 2145 C C . ASP A 1 281 ? -5.103 26.428 -9.671 1.00 8.46 297 ASP A C 1
ATOM 2146 O O . ASP A 1 281 ? -5.496 27.590 -9.597 1.00 6.19 297 ASP A O 1
ATOM 2151 N N . MET A 1 282 ? -5.883 25.443 -10.101 1.00 7.01 298 MET A N 1
ATOM 2152 C CA . MET A 1 282 ? -7.278 25.702 -10.448 1.00 8.67 298 MET A CA 1
ATOM 2153 C C . MET A 1 282 ? -8.135 24.808 -9.558 1.00 10.55 298 MET A C 1
ATOM 2154 O O . MET A 1 282 ? -8.277 23.601 -9.814 1.00 7.71 298 MET A O 1
ATOM 2159 N N . PRO A 1 283 ? -8.658 25.386 -8.468 1.00 6.51 299 PRO A N 1
ATOM 2160 C CA . PRO A 1 283 ? -9.357 24.605 -7.437 1.00 6.44 299 PRO A CA 1
ATOM 2161 C C . PRO A 1 283 ? -10.600 23.879 -7.953 1.00 6.22 299 PRO A C 1
ATOM 2162 O O . PRO A 1 283 ? -10.979 22.886 -7.356 1.00 8.13 299 PRO A O 1
ATOM 2166 N N . ASP A 1 284 ? -11.210 24.342 -9.036 1.00 4.68 300 ASP A N 1
ATOM 2167 C CA . ASP A 1 284 ? -12.488 23.760 -9.453 1.00 9.03 300 ASP A CA 1
ATOM 2168 C C . ASP A 1 284 ? -12.382 22.627 -10.479 1.00 8.10 300 ASP A C 1
ATOM 2169 O O . ASP A 1 284 ? -13.406 22.063 -10.885 1.00 8.71 300 ASP A O 1
ATOM 2174 N N . ILE A 1 285 ? -11.157 22.294 -10.896 1.00 6.96 301 ILE A N 1
ATOM 2175 C CA . ILE A 1 285 ? -10.969 21.169 -11.810 1.00 4.21 301 ILE A CA 1
ATOM 2176 C C . ILE A 1 285 ? -11.283 19.863 -11.105 1.00 5.62 301 ILE A C 1
ATOM 2177 O O . ILE A 1 285 ? -10.699 19.549 -10.055 1.00 2.94 301 ILE A O 1
ATOM 2182 N N . GLY A 1 286 ? -12.224 19.106 -11.663 1.00 6.89 302 GLY A N 1
ATOM 2183 C CA . GLY A 1 286 ? -12.637 17.869 -11.029 1.00 2.89 302 GLY A CA 1
ATOM 2184 C C . GLY A 1 286 ? -13.838 18.026 -10.108 1.00 8.28 302 GLY A C 1
ATOM 2185 O O . GLY A 1 286 ? -14.449 17.024 -9.742 1.00 5.00 302 GLY A O 1
ATOM 2186 N N . ARG A 1 287 ? -14.173 19.262 -9.729 1.00 4.20 303 ARG A N 1
ATOM 2187 C CA A ARG A 1 287 ? -15.310 19.507 -8.837 0.29 5.28 303 ARG A CA 1
ATOM 2188 C CA B ARG A 1 287 ? -15.303 19.512 -8.834 0.71 5.34 303 ARG A CA 1
ATOM 2189 C C . ARG A 1 287 ? -16.587 19.733 -9.650 1.00 4.27 303 ARG A C 1
ATOM 2190 O O . ARG A 1 287 ? -16.551 19.679 -10.883 1.00 5.92 303 ARG A O 1
ATOM 2205 N N . ASN A 1 288 ? -17.720 19.970 -8.971 1.00 4.27 304 ASN A N 1
ATOM 2206 C CA . ASN A 1 288 ? -19.011 20.175 -9.663 1.00 4.50 304 ASN A CA 1
ATOM 2207 C C . ASN A 1 288 ? -19.466 18.910 -10.411 1.00 6.86 304 ASN A C 1
ATOM 2208 O O . ASN A 1 288 ? -20.317 18.986 -11.309 1.00 6.72 304 ASN A O 1
ATOM 2213 N N . LEU A 1 289 ? -18.909 17.747 -10.058 1.00 4.66 305 LEU A N 1
ATOM 2214 C CA . LEU A 1 289 ? -19.291 16.498 -10.739 1.00 3.74 305 LEU A CA 1
ATOM 2215 C C . LEU A 1 289 ? -20.761 16.167 -10.502 1.00 6.93 305 LEU A C 1
ATOM 2216 O O . LEU A 1 289 ? -21.207 16.079 -9.348 1.00 5.03 305 LEU A O 1
ATOM 2221 N N . GLN A 1 290 ? -21.503 15.970 -11.592 1.00 4.38 306 GLN A N 1
ATOM 2222 C CA . GLN A 1 290 ? -22.920 15.587 -11.508 1.00 7.77 306 GLN A CA 1
ATOM 2223 C C . GLN A 1 290 ? -23.204 14.320 -12.306 1.00 3.44 306 GLN A C 1
ATOM 2224 O O . GLN A 1 290 ? -22.492 14.011 -13.254 1.00 5.09 306 GLN A O 1
ATOM 2230 N N . ASP A 1 291 ? -24.278 13.620 -11.950 1.00 9.32 307 ASP A N 1
ATOM 2231 C CA . ASP A 1 291 ? -24.723 12.452 -12.704 1.00 3.80 307 ASP A CA 1
ATOM 2232 C C . ASP A 1 291 ? -26.204 12.245 -12.396 1.00 8.53 307 ASP A C 1
ATOM 2233 O O . ASP A 1 291 ? -26.718 12.785 -11.406 1.00 3.95 307 ASP A O 1
ATOM 2238 N N . HIS A 1 292 ? -26.901 11.509 -13.260 1.00 7.93 308 HIS A N 1
ATOM 2239 C CA . HIS A 1 292 ? -28.305 11.160 -13.000 1.00 7.30 308 HIS A CA 1
ATOM 2240 C C . HIS A 1 292 ? -28.326 9.775 -12.373 1.00 8.51 308 HIS A C 1
ATOM 2241 O O . HIS A 1 292 ? -27.462 8.950 -12.675 1.00 7.43 308 HIS A O 1
ATOM 2248 N N . LEU A 1 293 ? -29.313 9.528 -11.510 1.00 4.71 309 LEU A N 1
ATOM 2249 C CA . LEU A 1 293 ? -29.596 8.194 -10.996 1.00 6.67 309 LEU A CA 1
ATOM 2250 C C . LEU A 1 293 ? -30.945 7.685 -11.510 1.00 8.21 309 LEU A C 1
ATOM 2251 O O . LEU A 1 293 ? -31.865 8.479 -11.781 1.00 2.13 309 LEU A O 1
ATOM 2256 N N . LEU A 1 294 ? -31.058 6.361 -11.636 1.00 4.32 310 LEU A N 1
ATOM 2257 C CA . LEU A 1 294 ? -32.356 5.722 -11.825 1.00 2.92 310 LEU A CA 1
ATOM 2258 C C . LEU A 1 294 ? -32.534 4.641 -10.769 1.00 5.05 310 LEU A C 1
ATOM 2259 O O . LEU A 1 294 ? -31.620 3.850 -10.526 1.00 5.43 310 LEU A O 1
ATOM 2264 N N . GLY A 1 295 ? -33.708 4.601 -10.143 1.00 3.37 311 GLY A N 1
ATOM 2265 C CA . GLY A 1 295 ? -34.017 3.547 -9.207 1.00 2.82 311 GLY A CA 1
ATOM 2266 C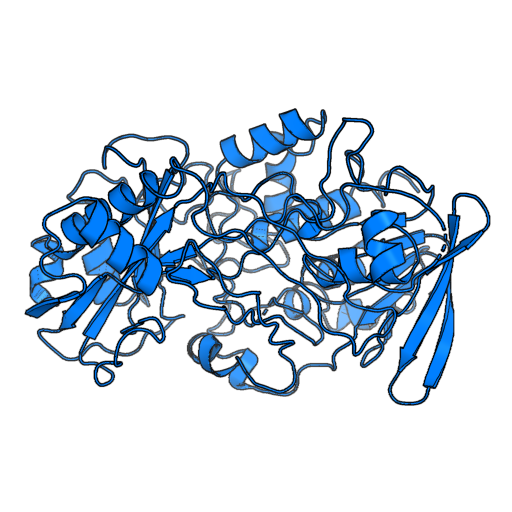 C . GLY A 1 295 ? -34.339 2.275 -9.972 1.00 9.38 311 GLY A C 1
ATOM 2267 O O . GLY A 1 295 ? -35.255 2.253 -10.810 1.00 8.03 311 GLY A O 1
ATOM 2268 N N . ALA A 1 296 ? -33.588 1.215 -9.684 1.00 7.34 312 ALA A N 1
ATOM 2269 C CA . ALA A 1 296 ? -33.765 -0.066 -10.369 1.00 8.65 312 ALA A CA 1
ATOM 2270 C C . ALA A 1 296 ? -34.181 -1.142 -9.373 1.00 14.36 312 ALA A C 1
ATOM 2271 O O . ALA A 1 296 ? -33.325 -1.828 -8.815 1.00 13.95 312 ALA A O 1
ATOM 2273 N N . GLY A 1 297 ? -35.487 -1.288 -9.148 1.00 5.92 313 GLY A N 1
ATOM 2274 C CA . GLY A 1 297 ? -36.489 -0.464 -9.814 1.00 5.92 313 GLY A CA 1
ATOM 2275 C C . GLY A 1 297 ? -37.851 -0.767 -9.228 1.00 7.03 313 GLY A C 1
ATOM 2276 O O . GLY A 1 297 ? -37.975 -1.631 -8.354 1.00 10.55 313 GLY A O 1
ATOM 2277 N N . ASN A 1 298 ? -38.872 -0.044 -9.673 1.00 8.82 314 ASN A N 1
ATOM 2278 C CA . ASN A 1 298 ? -40.250 -0.392 -9.324 1.00 4.42 314 ASN A CA 1
ATOM 2279 C C . ASN A 1 298 ? -40.583 -1.643 -10.167 1.00 8.85 314 ASN A C 1
ATOM 2280 O O . ASN A 1 298 ? -41.106 -1.536 -11.283 1.00 7.12 314 ASN A O 1
ATOM 2285 N N . LEU A 1 299 ? -40.227 -2.817 -9.635 1.00 11.15 315 LEU A N 1
ATOM 2286 C CA . LEU A 1 299 ? -40.237 -4.090 -10.363 1.00 6.76 315 LEU A CA 1
ATOM 2287 C C . LEU A 1 299 ? -41.604 -4.773 -10.277 1.00 8.37 315 LEU A C 1
ATOM 2288 O O . LEU A 1 299 ? -42.126 -4.967 -9.172 1.00 8.39 315 LEU A O 1
ATOM 2293 N N . TYR A 1 300 ? -42.164 -5.151 -11.428 1.00 5.04 316 TYR A N 1
ATOM 2294 C CA . TYR A 1 300 ? -43.484 -5.810 -11.489 1.00 9.81 316 TYR A CA 1
ATOM 2295 C C . TYR A 1 300 ? -43.431 -7.208 -12.100 1.00 11.90 316 TYR A C 1
ATOM 2296 O O . TYR A 1 300 ? -42.897 -7.402 -13.199 1.00 9.91 316 TYR A O 1
ATOM 2305 N N . ALA A 1 301 ? -44.009 -8.183 -11.407 1.00 16.94 317 ALA A N 1
ATOM 2306 C CA . ALA A 1 301 ? -44.201 -9.499 -12.005 1.00 15.02 317 ALA A CA 1
ATOM 2307 C C . ALA A 1 301 ? -45.196 -9.341 -13.150 1.00 17.89 317 ALA A C 1
ATOM 2308 O O . ALA A 1 301 ? -46.215 -8.652 -12.998 1.00 14.39 317 ALA A O 1
ATOM 2310 N N . ALA A 1 302 ? -44.917 -9.963 -14.294 1.00 9.69 318 ALA A N 1
ATOM 2311 C CA . ALA A 1 302 ? -45.828 -9.842 -15.436 1.00 14.61 318 ALA A CA 1
ATOM 2312 C C . ALA A 1 302 ? -46.880 -10.948 -15.460 1.00 19.73 318 ALA A C 1
ATOM 2313 O O . ALA A 1 302 ? -46.592 -12.097 -15.112 1.00 15.33 318 ALA A O 1
ATOM 2315 N N . ARG A 1 303 ? -48.087 -10.582 -15.891 1.00 19.99 319 ARG A N 1
ATOM 2316 C CA . ARG A 1 303 ? -49.239 -11.480 -15.961 1.00 20.82 319 ARG A CA 1
ATOM 2317 C C . ARG A 1 303 ? -49.114 -12.415 -17.165 1.00 27.44 319 ARG A C 1
ATOM 2318 O O . ARG A 1 303 ? -49.821 -13.419 -17.267 1.00 30.87 319 ARG A O 1
ATOM 2326 N N . LYS A 1 304 ? -48.223 -12.065 -18.085 1.00 20.65 320 LYS A N 1
ATOM 2327 C CA . LYS A 1 304 ? -47.977 -12.873 -19.274 1.00 20.57 320 LYS A CA 1
ATOM 2328 C C . LYS A 1 304 ? -46.568 -12.573 -19.790 1.00 22.62 3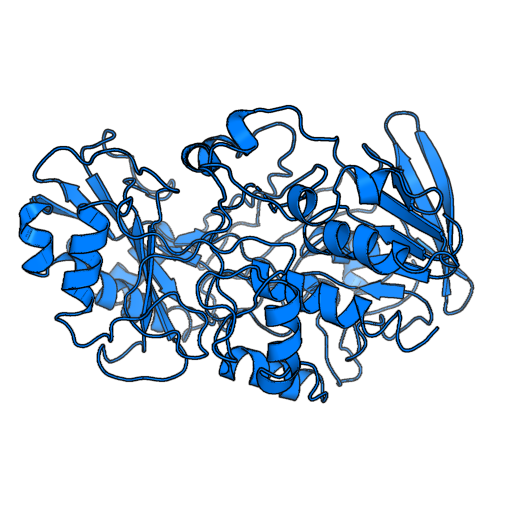20 LYS A C 1
ATOM 2329 O O . LYS A 1 304 ? -45.962 -11.598 -19.354 1.00 23.40 320 LYS A O 1
ATOM 2335 N N . PRO A 1 305 ? -46.026 -13.418 -20.690 1.00 29.53 321 PRO A N 1
ATOM 2336 C CA . PRO A 1 305 ? -44.642 -13.206 -21.148 1.00 18.62 321 PRO A CA 1
ATOM 2337 C C . PRO A 1 305 ? -44.337 -11.814 -21.724 1.00 24.39 321 PRO A C 1
ATOM 2338 O O . PRO A 1 305 ? -45.005 -11.366 -22.653 1.00 26.21 321 PRO A O 1
ATOM 2342 N N . VAL A 1 306 ? -43.320 -11.152 -21.176 1.00 22.17 322 VAL A N 1
ATOM 2343 C CA . VAL A 1 306 ? -42.834 -9.873 -21.703 1.00 29.17 322 VAL A CA 1
ATOM 2344 C C . VAL A 1 306 ? -41.898 -10.097 -22.898 1.00 33.43 322 VAL A C 1
ATOM 2345 O O . VAL A 1 306 ? -40.795 -10.621 -22.738 1.00 33.32 322 VAL A O 1
ATOM 2349 N N . PRO A 1 307 ? -42.333 -9.682 -24.100 1.00 31.32 323 PRO A N 1
ATOM 2350 C CA . PRO A 1 307 ? -41.585 -9.903 -25.341 1.00 33.64 323 PRO A CA 1
ATOM 2351 C C . PRO A 1 307 ? -40.434 -8.923 -25.442 1.00 33.14 323 PRO A C 1
ATOM 2352 O O . PRO A 1 307 ? -40.592 -7.781 -25.010 1.00 34.40 323 PRO A O 1
ATOM 2356 N N . PRO A 1 308 ? -39.300 -9.352 -26.023 1.00 45.98 324 PRO A N 1
ATOM 2357 C CA . PRO A 1 308 ? -38.082 -8.534 -26.042 1.00 46.71 324 PRO A CA 1
ATOM 2358 C C . PRO A 1 308 ? -38.281 -7.275 -26.874 1.00 39.13 324 PRO A C 1
ATOM 2359 O O . PRO A 1 308 ? -39.019 -7.311 -27.866 1.00 40.37 324 PRO A O 1
ATOM 2363 N N . SER A 1 309 ? -37.640 -6.178 -26.473 1.00 43.35 325 SER A N 1
ATOM 2364 C CA . SER A 1 309 ? -37.828 -4.891 -27.144 1.00 40.30 325 SER A CA 1
ATOM 2365 C C . SER A 1 309 ? -37.368 -4.952 -28.592 1.00 32.28 325 SER A C 1
ATOM 2366 O O . SER A 1 309 ? -36.384 -5.622 -28.909 1.00 37.09 325 SER A O 1
ATOM 2369 N N . ARG A 1 310 ? -38.094 -4.259 -29.465 1.00 33.56 326 ARG A N 1
ATOM 2370 C CA A ARG A 1 310 ? -37.686 -4.170 -30.862 0.56 29.46 326 ARG A CA 1
ATOM 2371 C CA B ARG A 1 310 ? -37.741 -4.128 -30.874 0.44 29.49 326 ARG A CA 1
ATOM 2372 C C . ARG A 1 310 ? -36.912 -2.874 -31.078 1.00 30.28 326 ARG A C 1
ATOM 2373 O O . ARG A 1 310 ? -36.682 -2.442 -32.217 1.00 30.75 326 ARG A O 1
ATOM 2388 N N . LEU A 1 311 ? -36.495 -2.280 -29.965 1.00 18.31 327 LEU A N 1
ATOM 2389 C CA . LEU A 1 311 ? -35.706 -1.063 -29.978 1.00 29.82 327 LEU A CA 1
ATOM 2390 C C . LEU A 1 311 ? -34.523 -1.201 -29.018 1.00 28.16 327 LEU A C 1
ATOM 2391 O O . LEU A 1 311 ? -33.531 -1.886 -29.328 1.00 31.24 327 LEU A O 1
ATOM 2396 N N . GLN A 1 312 ? -34.652 -0.584 -27.841 1.00 33.22 328 GLN A N 1
ATOM 2397 C CA . GLN A 1 312 ? -33.524 -0.389 -26.933 1.00 35.34 328 GLN A CA 1
ATOM 2398 C C . GLN A 1 312 ? -33.847 -0.693 -25.460 1.00 37.68 328 GLN A C 1
ATOM 2399 O O . GLN A 1 312 ? -33.096 -0.285 -24.559 1.00 30.89 328 GLN A O 1
ATOM 2405 N N . HIS A 1 313 ? -34.966 -1.386 -25.229 1.00 30.36 329 HIS A N 1
ATOM 2406 C CA . HIS A 1 313 ? -35.396 -1.848 -23.894 1.00 32.66 329 HIS A CA 1
ATOM 2407 C C . HIS A 1 313 ? -36.002 -0.773 -22.984 1.00 29.91 329 HIS A C 1
ATOM 2408 O O . HIS A 1 313 ? -36.983 -1.025 -22.274 1.00 32.74 329 HIS A O 1
ATOM 2415 N N . SER A 1 314 ? -35.405 0.413 -22.986 1.00 31.87 330 SER A N 1
ATOM 2416 C CA . SER A 1 314 ? -35.916 1.523 -22.190 1.00 29.04 330 SER A CA 1
ATOM 2417 C C . SER A 1 314 ? -36.558 2.516 -23.142 1.00 21.96 330 SER A C 1
ATOM 2418 O O . SER A 1 314 ? -35.908 3.455 -23.604 1.00 11.82 330 SER A O 1
ATOM 2421 N N . GLU A 1 315 ? -37.838 2.299 -23.427 1.00 11.17 331 GLU A N 1
ATOM 2422 C CA . GLU A 1 315 ? -38.467 2.868 -24.604 1.00 10.74 331 GLU A CA 1
ATOM 2423 C C . GLU A 1 315 ? -39.160 4.200 -24.369 1.00 11.28 331 GLU A C 1
ATOM 2424 O O . GLU A 1 315 ? -39.384 4.949 -25.323 1.00 15.21 331 GLU A O 1
ATOM 2430 N N . SER A 1 316 ? -39.501 4.500 -23.116 1.00 7.15 332 SER A N 1
ATOM 2431 C CA . SER A 1 316 ? -40.319 5.685 -22.835 1.00 7.84 332 SER A CA 1
ATOM 2432 C C . SER A 1 316 ? -40.054 6.300 -21.452 1.00 8.69 332 SER A C 1
ATOM 2433 O O . SER A 1 316 ? -40.471 5.745 -20.428 1.00 12.75 332 SER A O 1
ATOM 2436 N N . MET A 1 317 ? -39.354 7.435 -21.431 1.00 6.21 333 MET A N 1
ATOM 2437 C CA . MET A 1 317 ? -39.242 8.251 -20.224 1.00 5.24 333 MET A CA 1
ATOM 2438 C C . MET A 1 317 ? -40.432 9.171 -20.157 1.00 7.90 333 MET A C 1
ATOM 2439 O O . MET A 1 317 ? -40.798 9.784 -21.170 1.00 7.90 333 MET A O 1
ATOM 2444 N N . ALA A 1 318 ? -41.024 9.287 -18.971 1.00 10.54 334 ALA A N 1
ATOM 2445 C CA . ALA A 1 318 ? -42.056 10.284 -18.738 1.00 8.96 334 ALA A CA 1
ATOM 2446 C C . ALA A 1 318 ? -41.518 11.287 -17.725 1.00 6.72 334 ALA A C 1
ATOM 2447 O O . ALA A 1 318 ? -41.407 10.967 -16.539 1.00 10.09 334 ALA A O 1
ATOM 2449 N N . TYR A 1 319 ? -41.170 12.486 -18.193 1.00 3.94 335 TYR A N 1
ATOM 2450 C CA . TYR A 1 319 ? -40.752 13.568 -17.304 1.00 5.15 335 TYR A CA 1
ATOM 2451 C C . TYR A 1 319 ? -41.979 14.314 -16.792 1.00 7.96 335 TYR A C 1
ATOM 2452 O O . TYR A 1 319 ? -42.976 14.434 -17.506 1.00 5.58 335 TYR A O 1
ATOM 2461 N N . MET A 1 320 ? -41.905 14.828 -15.565 1.00 9.54 336 MET A N 1
ATOM 2462 C CA . MET A 1 320 ? -43.062 15.486 -14.969 1.00 10.22 336 MET A CA 1
ATOM 2463 C C . MET A 1 320 ? -42.660 16.326 -13.758 1.00 12.15 336 MET A C 1
ATOM 2464 O O . MET A 1 320 ? -41.507 16.299 -13.304 1.00 6.14 336 MET A O 1
ATOM 2469 N N . ARG A 1 321 ? -43.615 17.074 -13.226 1.00 12.39 337 ARG A N 1
ATOM 2470 C CA . ARG A 1 321 ? -43.365 17.792 -11.998 1.00 8.88 337 ARG A CA 1
ATOM 2471 C C . ARG A 1 321 ? -43.464 16.765 -10.872 1.00 11.05 337 ARG A C 1
ATOM 2472 O O . ARG A 1 321 ? -44.081 15.706 -11.035 1.00 7.93 337 ARG A O 1
ATOM 2480 N N . ALA A 1 322 ? -42.834 17.056 -9.745 1.00 8.72 338 ALA A N 1
ATOM 2481 C CA . ALA A 1 322 ? -42.824 16.112 -8.635 1.00 12.35 338 ALA A CA 1
ATOM 2482 C C . ALA A 1 322 ? -44.159 16.022 -7.877 1.00 14.63 338 ALA A C 1
ATOM 2483 O O . ALA A 1 322 ? -44.378 15.053 -7.156 1.00 14.84 338 ALA A O 1
ATOM 2485 N N . ASP A 1 323 ? -45.042 17.009 -8.026 1.00 9.73 339 ASP A N 1
ATOM 2486 C CA . ASP A 1 323 ? -46.250 17.058 -7.186 1.00 20.52 339 ASP A CA 1
ATOM 2487 C C . ASP A 1 323 ? -47.567 16.964 -7.962 1.00 25.17 339 ASP A C 1
ATOM 2488 O O . ASP A 1 323 ? -48.655 17.089 -7.382 1.00 17.75 339 ASP A O 1
ATOM 2493 N N . SER A 1 324 ? -47.470 16.742 -9.268 1.00 14.95 340 SER A N 1
ATOM 2494 C CA . SER A 1 324 ? -48.656 16.759 -10.117 1.00 22.05 340 SER A CA 1
ATOM 2495 C C . SER A 1 324 ? -48.404 16.181 -11.498 1.00 18.59 340 SER A C 1
ATOM 2496 O O . SER A 1 324 ? -47.379 16.458 -12.128 1.00 16.88 340 SER A O 1
ATOM 2499 N N . PHE A 1 325 ? -49.353 15.397 -11.988 1.00 12.28 341 PHE A N 1
ATOM 2500 C CA . PHE A 1 325 ? -49.229 14.854 -13.336 1.00 15.55 341 PHE A CA 1
ATOM 2501 C C . PHE A 1 325 ? -49.725 15.841 -14.400 1.00 12.09 341 PHE A C 1
ATOM 2502 O O . PHE A 1 325 ? -49.472 15.659 -15.588 1.00 11.42 341 PHE A O 1
ATOM 2510 N N . THR A 1 326 ? -50.420 16.892 -13.972 1.00 12.63 342 THR A N 1
ATOM 2511 C CA . THR A 1 326 ? -51.044 17.824 -14.916 1.00 15.67 342 THR A CA 1
ATOM 2512 C C . THR A 1 326 ? -50.253 19.110 -15.079 1.00 18.49 342 THR A C 1
ATOM 2513 O O . THR A 1 326 ? -50.449 19.853 -16.041 1.00 19.46 342 THR A O 1
ATOM 2517 N N . ALA A 1 327 ? -49.366 19.380 -14.131 1.00 17.09 343 ALA A N 1
ATOM 2518 C CA . ALA A 1 327 ? -48.570 20.600 -14.181 1.00 10.75 343 ALA A CA 1
ATOM 2519 C C . ALA A 1 327 ? -47.500 20.539 -15.277 1.00 12.10 343 ALA A C 1
ATOM 2520 O O . ALA A 1 327 ? -46.919 19.476 -15.549 1.00 9.90 343 ALA A O 1
ATOM 2522 N N . ALA A 1 328 ? -47.239 21.695 -15.885 1.00 16.33 344 ALA A N 1
ATOM 2523 C CA . ALA A 1 328 ? -46.303 21.821 -16.996 1.00 15.28 344 ALA A CA 1
ATOM 2524 C C . ALA A 1 328 ? -44.977 22.407 -16.514 1.00 21.58 344 ALA A C 1
ATOM 2525 O O . ALA A 1 328 ? -44.796 22.669 -15.312 1.00 10.95 344 ALA A O 1
ATOM 2527 N N . GLY A 1 329 ? -44.051 22.617 -17.447 1.00 12.96 345 GLY A N 1
ATOM 2528 C CA . GLY A 1 329 ? -42.827 23.344 -17.136 1.00 10.84 345 GLY A CA 1
ATOM 2529 C C . GLY A 1 329 ? -41.587 22.476 -17.097 1.00 10.44 345 GLY A C 1
ATOM 2530 O O . GLY A 1 329 ? -41.513 21.455 -17.795 1.00 7.20 345 GLY A O 1
ATOM 2531 N N . GLN A 1 330 ? -40.613 22.871 -16.279 1.00 8.37 346 GLN A N 1
ATOM 2532 C CA . GLN A 1 330 ? -39.353 22.137 -16.190 1.00 10.39 346 GLN A CA 1
ATOM 2533 C C . GLN A 1 330 ? -39.518 20.846 -15.402 1.00 5.04 346 GLN A C 1
ATOM 2534 O O . GLN A 1 330 ? -40.107 20.855 -14.318 1.00 8.30 346 GLN A O 1
ATOM 2540 N N . PRO A 1 331 ? -39.026 19.722 -15.953 1.00 9.19 347 PRO A N 1
ATOM 2541 C CA . PRO A 1 331 ? -39.194 18.455 -15.223 1.00 9.61 347 PRO A CA 1
ATOM 2542 C C . PRO A 1 331 ? -38.520 18.499 -13.860 1.00 6.56 347 PRO A C 1
ATOM 2543 O O . PRO A 1 331 ? -37.539 19.232 -13.691 1.00 7.23 347 PRO A O 1
ATOM 2547 N N . GLU A 1 332 ? -39.041 17.723 -12.909 1.00 7.14 348 GLU A N 1
ATOM 2548 C CA . GLU A 1 332 ? -38.375 17.535 -11.619 1.00 11.68 348 GLU A CA 1
ATOM 2549 C C . GLU A 1 332 ? -38.070 16.056 -11.373 1.00 7.26 348 GLU A C 1
ATOM 2550 O O . GLU A 1 332 ? -37.090 15.716 -10.710 1.00 6.81 348 GLU A O 1
ATOM 2556 N N . ILE A 1 333 ? -38.921 15.176 -11.894 1.00 9.23 349 ILE A N 1
ATOM 2557 C CA . ILE A 1 333 ? -38.683 13.738 -11.780 1.00 5.02 349 ILE A CA 1
ATOM 2558 C C . ILE A 1 333 ? -38.950 13.072 -13.125 1.00 4.89 349 ILE A C 1
ATOM 2559 O O . ILE A 1 333 ? -39.417 13.719 -14.072 1.00 5.41 349 ILE A O 1
ATOM 2564 N N . VAL A 1 334 ? -38.657 11.778 -13.200 1.00 4.37 350 VAL A N 1
ATOM 2565 C CA . VAL A 1 334 ? -38.876 10.995 -14.412 1.00 7.84 350 VAL A CA 1
ATOM 2566 C C . VAL A 1 334 ? -39.229 9.568 -14.007 1.00 5.09 350 VAL A C 1
ATOM 2567 O O . VAL A 1 334 ? -38.708 9.051 -13.014 1.00 2.56 350 VAL A O 1
ATOM 2571 N N . VAL A 1 335 ? -40.158 8.955 -14.735 1.00 5.17 351 VAL A N 1
ATOM 2572 C CA . VAL A 1 335 ? -40.459 7.540 -14.558 1.00 7.10 351 VAL A CA 1
ATOM 2573 C C . VAL A 1 335 ? -40.382 6.919 -15.937 1.00 8.20 351 VAL A C 1
ATOM 2574 O O . VAL A 1 335 ? -41.058 7.377 -16.854 1.00 14.78 351 VAL A O 1
ATOM 2578 N N . GLY A 1 336 ? -39.550 5.899 -16.095 1.00 8.63 352 GLY A N 1
ATOM 2579 C CA . GLY A 1 336 ? -39.331 5.307 -17.405 1.00 8.45 352 GLY A CA 1
ATOM 2580 C C . GLY A 1 336 ? -39.804 3.868 -17.458 1.00 10.37 352 GLY A C 1
ATOM 2581 O O . GLY A 1 336 ? -39.781 3.156 -16.445 1.00 11.76 352 GLY A O 1
ATOM 2582 N N . CYS A 1 337 ? -40.246 3.433 -18.631 1.00 10.50 353 CYS A N 1
ATOM 2583 C CA . CYS A 1 337 ? -40.726 2.067 -18.772 1.00 12.88 353 CYS A CA 1
ATOM 2584 C C . CYS A 1 337 ? -39.614 1.147 -19.273 1.00 13.31 353 CYS A C 1
ATOM 2585 O O . CYS A 1 337 ? -39.248 1.206 -20.445 1.00 11.39 353 CYS A O 1
ATOM 2588 N N . GLY A 1 338 ? -39.066 0.316 -18.386 1.00 15.79 354 GLY A N 1
ATOM 2589 C CA . GLY A 1 338 ? -38.040 -0.644 -18.773 1.00 12.12 354 GLY A CA 1
ATOM 2590 C C . GLY A 1 338 ? -38.657 -1.977 -19.173 1.00 31.25 354 GLY A C 1
ATOM 2591 O O . GLY A 1 338 ? -39.106 -2.740 -18.313 1.00 27.35 354 GLY A O 1
ATOM 2592 N N . VAL A 1 339 ? -38.688 -2.264 -20.473 1.00 28.54 355 VAL A N 1
ATOM 2593 C CA . VAL A 1 339 ? -39.225 -3.538 -20.960 1.00 32.12 355 VAL A CA 1
ATOM 2594 C C . VAL A 1 339 ? -38.451 -4.751 -20.387 1.00 36.96 355 VAL A C 1
ATOM 2595 O O . VAL A 1 339 ? -39.009 -5.842 -20.230 1.00 39.19 355 VAL A O 1
ATOM 2599 N N . ALA A 1 340 ? -37.179 -4.539 -20.048 1.00 27.89 356 ALA A N 1
ATOM 2600 C CA . ALA A 1 340 ? -36.376 -5.541 -19.336 1.00 27.36 356 ALA A CA 1
ATOM 2601 C C . ALA A 1 340 ? -36.511 -5.397 -17.817 1.00 33.70 356 ALA A C 1
ATOM 2602 O O . ALA A 1 340 ? -36.551 -4.282 -17.297 1.00 29.47 356 ALA A O 1
ATOM 2604 N N . PRO A 1 341 ? -36.559 -6.530 -17.099 1.00 29.01 357 PRO A N 1
ATOM 2605 C CA . PRO A 1 341 ? -36.727 -6.544 -15.634 1.00 27.00 357 PRO A CA 1
ATOM 2606 C C . PRO A 1 341 ? -35.476 -6.053 -14.878 1.00 29.96 357 PRO A C 1
ATOM 2607 O O . PRO A 1 341 ? -34.838 -6.826 -14.165 1.00 29.10 357 PRO A O 1
ATOM 2611 N N . ILE A 1 342 ? -35.159 -4.769 -15.020 1.00 21.90 358 ILE A N 1
ATOM 2612 C CA . ILE A 1 342 ? -33.905 -4.202 -14.526 1.00 23.99 358 ILE A CA 1
ATOM 2613 C C . ILE A 1 342 ? -33.871 -3.932 -13.009 1.00 17.60 358 ILE A C 1
ATOM 2614 O O . ILE A 1 342 ? -34.686 -3.181 -12.488 1.00 19.11 358 ILE A O 1
ATOM 2619 N N . VAL A 1 343 ? -32.931 -4.554 -12.300 1.00 13.02 359 VAL A N 1
ATOM 2620 C CA . VAL A 1 343 ? -32.751 -4.265 -10.878 1.00 12.94 359 VAL A CA 1
ATOM 2621 C C . VAL A 1 343 ? -31.272 -4.042 -10.581 1.00 19.96 359 VAL A C 1
ATOM 2622 O O . VAL A 1 343 ? -30.413 -4.485 -11.350 1.00 9.36 359 VAL A O 1
ATOM 2626 N N . SER A 1 344 ? -30.971 -3.357 -9.475 1.00 9.26 360 SER A N 1
ATOM 2627 C CA . SER A 1 344 ? -29.576 -3.170 -9.059 1.00 15.99 360 SER A CA 1
ATOM 2628 C C . SER A 1 344 ? -29.010 -4.482 -8.527 1.00 13.21 360 SER A C 1
ATOM 2629 O O . SER A 1 344 ? -29.739 -5.470 -8.405 1.00 14.69 360 SER A O 1
ATOM 2632 N N . GLU A 1 345 ? -27.719 -4.496 -8.200 1.00 8.79 361 GLU A N 1
ATOM 2633 C CA . GLU A 1 345 ? -27.109 -5.686 -7.612 1.00 14.05 361 GLU A CA 1
ATOM 2634 C C . GLU A 1 345 ? -27.680 -6.026 -6.232 1.00 20.03 361 GLU A C 1
ATOM 2635 O O . GLU A 1 345 ? -27.461 -7.128 -5.733 1.00 14.74 361 GLU A O 1
ATOM 2641 N N . SER A 1 346 ? -28.413 -5.093 -5.623 1.00 14.98 362 SER A N 1
ATOM 2642 C CA . SER A 1 346 ? -29.028 -5.327 -4.321 1.00 12.82 362 SER A CA 1
ATOM 2643 C C . SER A 1 346 ? -30.210 -6.306 -4.355 1.00 17.08 362 SER A C 1
ATOM 2644 O O . SER A 1 346 ? -30.712 -6.700 -3.300 1.00 18.95 362 SER A O 1
ATOM 2647 N N . PHE A 1 347 ? -30.669 -6.677 -5.548 1.00 19.05 363 PHE A N 1
ATOM 2648 C CA . PHE A 1 347 ? -31.816 -7.582 -5.669 1.00 18.03 363 PHE A CA 1
ATOM 2649 C C . PHE A 1 347 ? -31.524 -8.734 -6.628 1.00 18.33 363 PHE A C 1
ATOM 2650 O O . PHE A 1 347 ? -30.727 -8.590 -7.556 1.00 23.39 363 PHE A O 1
ATOM 2658 N N . PRO A 1 348 ? -32.156 -9.895 -6.397 1.00 25.08 364 PRO A N 1
ATOM 2659 C CA . PRO A 1 348 ? -32.018 -10.992 -7.363 1.00 21.49 364 PRO A CA 1
ATOM 2660 C C . PRO A 1 348 ? -32.816 -10.692 -8.627 1.00 19.67 364 PRO A C 1
ATOM 2661 O O . PRO A 1 348 ? -33.918 -10.152 -8.537 1.00 24.35 364 PRO A O 1
ATOM 2665 N N . ALA A 1 349 ? -32.259 -11.011 -9.790 1.00 24.42 365 ALA A N 1
ATOM 2666 C CA . ALA A 1 349 ? -32.965 -10.802 -11.048 1.00 25.94 365 ALA A CA 1
ATOM 2667 C C . ALA A 1 349 ? -34.037 -11.868 -11.252 1.00 30.92 365 ALA A C 1
ATOM 2668 O O . ALA A 1 349 ? -33.792 -13.050 -11.015 1.00 30.22 365 ALA A O 1
ATOM 2670 N N . PRO A 1 350 ? -35.242 -11.448 -11.671 1.00 31.12 366 PRO A N 1
ATOM 2671 C CA . PRO A 1 350 ? -36.314 -12.383 -12.043 1.00 25.11 366 PRO A CA 1
ATOM 2672 C C . PRO A 1 350 ? -35.959 -13.023 -13.374 1.00 28.12 366 PRO A C 1
ATOM 2673 O O . PRO A 1 350 ? -35.196 -12.413 -14.132 1.00 20.79 366 PRO A O 1
ATOM 2677 N N . ALA A 1 351 ? -36.497 -14.207 -13.662 1.00 29.39 367 ALA A N 1
ATOM 2678 C CA . ALA A 1 351 ? -36.276 -14.839 -14.963 1.00 28.29 367 ALA A CA 1
ATOM 2679 C C . ALA A 1 351 ? -36.663 -13.868 -16.071 1.00 29.92 367 ALA A C 1
ATOM 2680 O O . ALA A 1 351 ? -37.545 -13.032 -15.879 1.00 21.81 367 ALA A O 1
ATOM 2682 N N . ALA A 1 352 ? -35.987 -13.964 -17.213 1.00 27.11 368 ALA A N 1
ATOM 2683 C CA . ALA A 1 352 ? -36.270 -13.094 -18.348 1.00 29.76 368 ALA A CA 1
ATOM 2684 C C . ALA A 1 352 ? -37.705 -13.310 -18.799 1.00 20.73 368 ALA A C 1
ATOM 2685 O O . ALA A 1 352 ? -38.234 -14.414 -18.669 1.00 22.72 368 ALA A O 1
ATOM 2687 N N . GLY A 1 353 ? -38.337 -12.253 -19.303 1.00 30.32 369 GLY A N 1
ATOM 2688 C CA . GLY A 1 353 ? -39.697 -12.340 -19.808 1.00 23.34 369 GLY A CA 1
ATOM 2689 C C . GLY A 1 353 ? -40.772 -12.357 -18.731 1.00 28.26 369 GLY A C 1
ATOM 2690 O O . GLY A 1 353 ? -41.956 -12.165 -19.037 1.00 22.67 369 GLY A O 1
ATOM 2691 N N . SER A 1 354 ? -40.370 -12.569 -17.476 1.00 17.56 370 SER A N 1
ATOM 2692 C CA . SER A 1 354 ? -41.326 -12.737 -16.370 1.00 25.06 370 SER A CA 1
ATOM 2693 C C . SER A 1 354 ? -41.647 -11.438 -15.618 1.00 20.66 370 SER A C 1
ATOM 2694 O O . SER A 1 354 ? -42.566 -11.391 -14.789 1.00 18.07 370 SER A O 1
ATOM 2697 N N . ALA A 1 355 ? -40.889 -10.388 -15.899 1.00 13.74 371 ALA A N 1
ATOM 2698 C CA . ALA A 1 355 ? -41.069 -9.133 -15.180 1.00 15.18 371 ALA A CA 1
ATOM 2699 C C . ALA A 1 355 ? -40.641 -7.933 -16.012 1.00 16.02 371 ALA A C 1
ATOM 2700 O O . ALA A 1 355 ? -39.916 -8.064 -17.015 1.00 11.64 371 ALA A O 1
ATOM 2702 N N . TYR A 1 356 ? -41.117 -6.763 -15.596 1.00 8.04 372 TYR A N 1
ATOM 2703 C CA . TYR A 1 356 ? -40.650 -5.494 -16.144 1.00 12.94 372 TYR A CA 1
ATOM 2704 C C . TYR A 1 356 ? -40.466 -4.525 -14.991 1.00 10.74 372 TYR A C 1
ATOM 2705 O O . TYR A 1 356 ? -41.076 -4.691 -13.924 1.00 9.61 372 TYR A O 1
ATOM 2714 N N . SER A 1 357 ? -39.600 -3.538 -15.194 1.00 10.28 373 SER A N 1
ATOM 2715 C CA . SER A 1 357 ? -39.320 -2.546 -14.170 1.00 13.77 373 SER A CA 1
ATOM 2716 C C . SER A 1 357 ? -39.711 -1.176 -14.676 1.00 15.68 373 SER A C 1
ATOM 2717 O O . SER A 1 357 ? -39.535 -0.870 -15.858 1.00 20.23 373 SER A O 1
ATOM 2720 N N . LEU A 1 358 ? -40.257 -0.362 -13.779 1.00 8.48 374 LEU A N 1
ATOM 2721 C CA . LEU A 1 358 ? -40.399 1.060 -14.033 1.00 6.66 374 LEU A CA 1
ATOM 2722 C C . LEU A 1 358 ? -39.220 1.708 -13.321 1.00 9.37 374 LEU A C 1
ATOM 2723 O O . LEU A 1 358 ? -38.991 1.472 -12.129 1.00 8.90 374 LEU A O 1
ATOM 2728 N N . LEU A 1 359 ? -38.454 2.495 -14.060 1.00 7.30 375 LEU A N 1
ATOM 2729 C CA . LEU A 1 359 ? -37.283 3.134 -13.504 1.00 8.13 375 LEU A CA 1
ATOM 2730 C C . LEU A 1 359 ? -37.708 4.529 -13.084 1.00 8.12 375 LEU A C 1
ATOM 2731 O O . LEU A 1 359 ? -38.575 5.140 -13.720 1.00 15.86 375 LEU A O 1
ATOM 2736 N N . PHE A 1 360 ? -37.145 5.024 -11.992 1.00 5.87 376 PHE A N 1
ATOM 2737 C CA . PHE A 1 360 ? -37.590 6.312 -11.456 1.00 3.76 376 PHE A CA 1
ATOM 2738 C C . PHE A 1 360 ? -36.353 7.093 -11.045 1.00 5.21 376 PHE A C 1
ATOM 2739 O O . PHE A 1 360 ? -35.363 6.506 -10.547 1.00 3.68 376 PHE A O 1
ATOM 2747 N N . GLY A 1 361 ? -36.369 8.400 -11.295 1.00 2.66 377 GLY A N 1
ATOM 2748 C CA . GLY A 1 361 ? -35.178 9.210 -11.068 1.00 1.54 377 GLY A CA 1
ATOM 2749 C C . GLY A 1 361 ? -35.553 10.651 -10.791 1.00 6.29 377 GLY A C 1
ATOM 2750 O O . GLY A 1 361 ? -36.733 11.002 -10.880 1.00 1.92 377 GLY A O 1
ATOM 2751 N N . ILE A 1 362 ? -34.569 11.482 -10.440 1.00 1.55 378 ILE A N 1
ATOM 2752 C CA . ILE A 1 362 ? -34.810 12.920 -10.322 1.00 3.20 378 ILE A CA 1
ATOM 2753 C C . ILE A 1 362 ? -34.029 13.603 -11.436 1.00 8.12 378 ILE A C 1
ATOM 2754 O O . ILE A 1 362 ? -32.971 13.109 -11.860 1.00 3.92 378 ILE A O 1
ATOM 2759 N N . THR A 1 363 ? -34.536 14.728 -11.928 1.00 5.61 379 THR A N 1
ATOM 2760 C CA . THR A 1 363 ? -33.980 15.265 -13.172 1.00 3.16 379 THR A CA 1
ATOM 2761 C C . THR A 1 363 ? -32.877 16.282 -12.982 1.00 4.30 379 THR A C 1
ATOM 2762 O O . THR A 1 363 ? -32.065 16.485 -13.894 1.00 8.63 379 THR A O 1
ATOM 2766 N N . HIS A 1 364 ? -32.851 16.944 -11.823 1.00 4.20 380 HIS A N 1
ATOM 2767 C CA . HIS A 1 364 ? -31.856 17.994 -11.568 1.00 2.60 380 HIS A CA 1
ATOM 2768 C C . HIS A 1 364 ? -31.275 17.852 -10.152 1.00 5.06 380 HIS A C 1
ATOM 2769 O O . HIS A 1 364 ? -31.579 18.658 -9.268 1.00 1.42 380 HIS A O 1
ATOM 2776 N N . PRO A 1 365 ? -30.437 16.823 -9.924 1.00 3.08 381 PRO A N 1
ATOM 2777 C CA . PRO A 1 365 ? -29.880 16.629 -8.572 1.00 3.02 381 PRO A CA 1
ATOM 2778 C C . PRO A 1 365 ? -29.070 17.839 -8.120 1.00 9.37 381 PRO A C 1
ATOM 2779 O O . PRO A 1 365 ? -28.370 18.459 -8.948 1.00 4.35 381 PRO A O 1
ATOM 2783 N N . THR A 1 366 ? -29.181 18.180 -6.838 1.00 4.16 382 THR A N 1
ATOM 2784 C CA . THR A 1 366 ? -28.438 19.306 -6.293 1.00 5.58 382 THR A CA 1
ATOM 2785 C C . THR A 1 366 ? -27.154 18.853 -5.635 1.00 6.42 382 THR A C 1
ATOM 2786 O O . THR A 1 366 ? -26.304 19.687 -5.348 1.00 5.97 382 THR A O 1
ATOM 2790 N N . SER A 1 367 ? -27.004 17.545 -5.391 1.00 5.58 383 SER A N 1
ATOM 2791 C CA . SER A 1 367 ? -25.724 17.017 -4.904 1.00 12.22 383 SER A CA 1
ATOM 2792 C C . SER A 1 367 ? -24.605 17.286 -5.914 1.00 14.65 383 SER A C 1
ATOM 2793 O O . SER A 1 367 ? -24.853 17.423 -7.121 1.00 7.32 383 SER A O 1
ATOM 2796 N N . ARG A 1 368 ? -23.376 17.374 -5.413 1.00 5.53 384 ARG A N 1
ATOM 2797 C CA . ARG A 1 368 ? -22.223 17.680 -6.256 1.00 6.16 384 ARG A CA 1
ATOM 2798 C C . ARG A 1 368 ? -21.027 16.890 -5.754 1.00 7.44 384 ARG A C 1
ATOM 2799 O O . ARG A 1 368 ? -20.751 16.876 -4.548 1.00 3.23 384 ARG A O 1
ATOM 2807 N N . GLY A 1 369 ? -20.335 16.211 -6.665 1.00 2.23 385 GLY A N 1
ATOM 2808 C CA . GLY A 1 369 ? -19.215 15.392 -6.259 1.00 3.91 385 GLY A CA 1
ATOM 2809 C C . GLY A 1 369 ? -17.898 15.853 -6.841 1.00 4.34 385 GLY A C 1
ATOM 2810 O O . GLY A 1 369 ? -17.737 17.031 -7.200 1.00 2.45 385 GLY A O 1
ATOM 2811 N N . SER A 1 370 ? -16.941 14.932 -6.941 1.00 2.67 386 SER A N 1
ATOM 2812 C CA . SER A 1 370 ? -15.619 15.326 -7.436 1.00 10.47 386 SER A CA 1
ATOM 2813 C C . SER A 1 370 ? -14.891 14.143 -8.033 1.00 7.00 386 SER A C 1
ATOM 2814 O O . SER A 1 370 ? -15.199 12.990 -7.703 1.00 2.77 386 SER A O 1
ATOM 2817 N N . VAL A 1 371 ? -13.959 14.438 -8.938 1.00 5.97 387 VAL A N 1
ATOM 2818 C CA . VAL A 1 371 ? -13.009 13.445 -9.451 1.00 3.78 387 VAL A CA 1
ATOM 2819 C C . VAL A 1 371 ? -11.609 13.991 -9.190 1.00 3.89 387 VAL A C 1
ATOM 2820 O O . VAL A 1 371 ? -11.337 15.169 -9.464 1.00 3.69 387 VAL A O 1
ATOM 2824 N N . ARG A 1 372 ? -10.733 13.141 -8.653 1.00 8.05 388 ARG A N 1
ATOM 2825 C CA A ARG A 1 372 ? -9.341 13.493 -8.340 0.55 9.29 388 ARG A CA 1
ATOM 2826 C CA B ARG A 1 372 ? -9.346 13.524 -8.401 0.45 9.26 388 ARG A CA 1
ATOM 2827 C C . ARG A 1 372 ? -8.427 12.418 -8.911 1.00 11.79 388 ARG A C 1
ATOM 2828 O O . ARG A 1 372 ? -8.769 11.239 -8.845 1.00 8.06 388 ARG A O 1
ATOM 2843 N N . ILE A 1 373 ? -7.267 12.800 -9.443 1.00 6.28 389 ILE A N 1
ATOM 2844 C CA . ILE A 1 373 ? -6.279 11.786 -9.834 1.00 9.41 389 ILE A CA 1
ATOM 2845 C C . ILE A 1 373 ? -5.675 11.199 -8.555 1.00 11.00 389 ILE A C 1
ATOM 2846 O O . ILE A 1 373 ? -5.524 11.927 -7.549 1.00 10.77 389 ILE A O 1
ATOM 2851 N N . SER A 1 374 ? -5.337 9.906 -8.574 1.00 2.19 390 SER A N 1
ATOM 2852 C CA . SER A 1 374 ? -4.679 9.278 -7.415 1.00 3.89 390 SER A CA 1
ATOM 2853 C C . SER A 1 374 ? -3.147 9.280 -7.536 1.00 18.69 390 SER A C 1
ATOM 2854 O O . SER A 1 374 ? -2.423 9.071 -6.551 1.00 10.95 390 SER A O 1
ATOM 2857 N N . GLY A 1 375 ? -2.645 9.507 -8.743 1.00 10.32 391 GLY A N 1
ATOM 2858 C CA . GLY A 1 375 ? -1.205 9.531 -8.956 1.00 7.27 391 GLY A CA 1
ATOM 2859 C C . GLY A 1 375 ? -0.943 10.132 -10.322 1.00 11.42 391 GLY A C 1
ATOM 2860 O O . GLY A 1 375 ? -1.894 10.516 -11.013 1.00 8.97 391 GLY A O 1
ATOM 2861 N N . PRO A 1 376 ? 0.335 10.206 -10.729 1.00 7.31 392 PRO A N 1
ATOM 2862 C CA . PRO A 1 376 ? 0.644 10.823 -12.026 1.00 7.29 392 PRO A CA 1
ATOM 2863 C C . PRO A 1 376 ? 0.384 9.901 -13.226 1.00 6.63 392 PRO A C 1
ATOM 2864 O O . PRO A 1 376 ? 0.347 10.397 -14.355 1.00 7.15 392 PRO A O 1
ATOM 2868 N N . GLU A 1 377 ? 0.220 8.593 -13.014 1.00 6.94 393 GLU A N 1
ATOM 2869 C CA . GLU A 1 377 ? 0.314 7.663 -14.155 1.00 8.34 393 GLU A CA 1
ATOM 2870 C C . GLU A 1 377 ? -1.016 7.365 -14.840 1.00 11.53 393 GLU A C 1
ATOM 2871 O O . GLU A 1 377 ? -2.081 7.458 -14.219 1.00 10.32 393 GLU A O 1
ATOM 2877 N N . LEU A 1 378 ? -0.956 7.002 -16.120 1.00 10.63 394 LEU A N 1
ATOM 2878 C CA . LEU A 1 378 ? -2.161 6.609 -16.848 1.00 11.93 394 LEU A CA 1
ATOM 2879 C C . LEU A 1 378 ? -2.869 5.474 -16.104 1.00 12.88 394 LEU A C 1
ATOM 2880 O O . LEU A 1 378 ? -4.094 5.408 -16.076 1.00 12.03 394 LEU A O 1
ATOM 2885 N N . GLY A 1 379 ? -2.095 4.606 -15.462 1.00 10.67 395 GLY A N 1
ATOM 2886 C CA . GLY A 1 379 ? -2.666 3.428 -14.821 1.00 8.70 395 GLY A CA 1
ATOM 2887 C C . GLY A 1 379 ? -3.182 3.635 -13.408 1.00 12.43 395 GLY A C 1
ATOM 2888 O O . GLY A 1 379 ? -3.768 2.710 -12.833 1.00 13.60 395 GLY A O 1
ATOM 2889 N N . ASP A 1 380 ? -2.954 4.822 -12.837 1.00 13.90 396 ASP A N 1
ATOM 2890 C CA . ASP A 1 380 ? -3.434 5.129 -11.485 1.00 10.21 396 ASP A CA 1
ATOM 2891 C C . ASP A 1 380 ? -4.923 5.450 -11.544 1.00 15.65 396 ASP A C 1
ATOM 2892 O O . ASP A 1 380 ? -5.333 6.404 -12.223 1.00 8.00 396 ASP A O 1
ATOM 2897 N N . ARG A 1 381 ? -5.737 4.679 -10.832 1.00 8.58 397 ARG A N 1
ATOM 2898 C CA . ARG A 1 381 ? -7.185 4.820 -10.974 1.00 14.28 397 ARG A CA 1
ATOM 2899 C C . ARG A 1 381 ? -7.696 6.150 -10.425 1.00 16.90 397 ARG A C 1
ATOM 2900 O O . ARG A 1 381 ? -7.115 6.721 -9.492 1.00 14.67 397 ARG A O 1
ATOM 2908 N N . LEU A 1 382 ? -8.762 6.660 -11.034 1.00 14.80 398 LEU A N 1
ATOM 2909 C CA . LEU A 1 382 ? -9.353 7.907 -10.581 1.00 12.84 398 LEU A CA 1
ATOM 2910 C C . LEU A 1 382 ? -10.121 7.687 -9.293 1.00 9.17 398 LEU A C 1
ATOM 2911 O O . LEU A 1 382 ? -10.683 6.609 -9.071 1.00 10.10 398 LEU A O 1
ATOM 2916 N N . ILE A 1 383 ? -10.124 8.715 -8.446 1.00 5.36 399 ILE A N 1
ATOM 2917 C CA . ILE A 1 383 ? -10.934 8.726 -7.233 1.00 7.89 399 ILE A CA 1
ATOM 2918 C C . ILE A 1 383 ? -12.211 9.517 -7.529 1.00 10.25 399 ILE A C 1
ATOM 2919 O O . ILE A 1 383 ? -12.180 10.746 -7.636 1.00 6.74 399 ILE A O 1
ATOM 2924 N N . ILE A 1 384 ? -13.316 8.791 -7.692 1.00 7.15 400 ILE A N 1
ATOM 2925 C CA . ILE A 1 384 ? -14.577 9.351 -8.170 1.00 6.60 400 ILE A CA 1
ATOM 2926 C C . ILE A 1 384 ? -15.629 9.272 -7.069 1.00 6.71 400 ILE A C 1
ATOM 2927 O O . ILE A 1 384 ? -16.050 8.173 -6.671 1.00 6.35 400 ILE A O 1
ATOM 2932 N N . ASP A 1 385 ? -16.041 10.435 -6.567 1.00 4.43 401 ASP A N 1
ATOM 2933 C CA . ASP A 1 385 ? -17.087 10.486 -5.550 1.00 9.21 401 ASP A CA 1
ATOM 2934 C C . ASP A 1 385 ? -18.258 11.292 -6.073 1.00 9.93 401 ASP A C 1
ATOM 2935 O O . ASP A 1 385 ? -18.269 12.504 -5.920 1.00 6.25 401 ASP A O 1
ATOM 2940 N N . PRO A 1 386 ? -19.261 10.618 -6.674 1.00 3.33 402 PRO A N 1
ATOM 2941 C CA . PRO A 1 386 ? -20.405 11.340 -7.226 1.00 3.06 402 PRO A CA 1
ATOM 2942 C C . PRO A 1 386 ? -21.278 11.988 -6.141 1.00 8.59 402 PRO A C 1
ATOM 2943 O O . PRO A 1 386 ? -22.139 12.780 -6.512 1.00 6.84 402 PRO A O 1
ATOM 2947 N N . ALA A 1 387 ? -21.062 11.658 -4.862 1.00 3.68 403 ALA A N 1
ATOM 2948 C CA . ALA A 1 387 ? -21.872 12.192 -3.747 1.00 6.33 403 ALA A CA 1
ATOM 2949 C C . ALA A 1 387 ? -23.362 11.945 -3.956 1.00 10.00 403 ALA A C 1
ATOM 2950 O O . ALA A 1 387 ? -24.192 12.833 -3.733 1.00 5.52 403 ALA A O 1
ATOM 2952 N N . TYR A 1 388 ? -23.702 10.731 -4.377 1.00 5.55 404 TYR A N 1
ATOM 2953 C CA . TYR A 1 388 ? -25.090 10.413 -4.696 1.00 6.41 404 TYR A CA 1
ATOM 2954 C C . TYR A 1 388 ? -25.992 10.607 -3.473 1.00 9.94 404 TYR A C 1
ATOM 2955 O O . TYR A 1 388 ? -25.626 10.231 -2.350 1.00 7.26 404 TYR A O 1
ATOM 2964 N N . LEU A 1 389 ? -27.168 11.188 -3.703 1.00 5.47 405 LEU A N 1
ATOM 2965 C CA . LEU A 1 389 ? -28.186 11.367 -2.658 1.00 7.09 405 LEU A CA 1
ATOM 2966 C C . LEU A 1 389 ? -27.686 12.047 -1.381 1.00 12.07 405 LEU A C 1
ATOM 2967 O O . LEU A 1 389 ? -28.069 11.641 -0.280 1.00 9.25 405 LEU A O 1
ATOM 2972 N N . GLN A 1 390 ? -26.855 13.078 -1.508 1.00 6.38 406 GLN A N 1
ATOM 2973 C CA . GLN A 1 390 ? -26.290 13.682 -0.300 1.00 15.21 406 GLN A CA 1
ATOM 2974 C C . GLN A 1 390 ? -27.120 14.867 0.226 1.00 17.39 406 GLN A C 1
ATOM 2975 O O . GLN A 1 390 ? -26.957 15.302 1.367 1.00 26.06 406 GLN A O 1
ATOM 2981 N N . THR A 1 391 ? -28.014 15.386 -0.603 1.00 4.49 407 THR A N 1
ATOM 2982 C CA . THR A 1 391 ? -28.816 16.523 -0.196 1.00 9.59 407 THR A CA 1
ATOM 2983 C C . THR A 1 391 ? -30.210 16.068 0.215 1.00 7.93 407 THR A C 1
ATOM 2984 O O . THR A 1 391 ? -30.694 15.016 -0.232 1.00 6.43 407 THR A O 1
ATOM 2988 N N . GLY A 1 392 ? -30.866 16.851 1.062 1.00 6.58 408 GLY A N 1
ATOM 2989 C CA . GLY A 1 392 ? -32.228 16.513 1.461 1.00 7.86 408 GLY A CA 1
ATOM 2990 C C . GLY A 1 392 ? -33.210 16.648 0.319 1.00 3.15 408 GLY A C 1
ATOM 2991 O O . GLY A 1 392 ? -34.189 15.888 0.222 1.00 6.34 408 GLY A O 1
ATOM 2992 N N . ARG A 1 393 ? -32.941 17.614 -0.559 1.00 7.07 409 ARG A N 1
ATOM 2993 C CA . ARG A 1 393 ? -33.760 17.841 -1.744 1.00 4.65 409 ARG A CA 1
ATOM 2994 C C . ARG A 1 393 ? -33.722 16.619 -2.670 1.00 7.41 409 ARG A C 1
ATOM 2995 O O . ARG A 1 393 ? -34.780 16.121 -3.105 1.00 12.24 409 ARG A O 1
ATOM 3003 N N . ASP A 1 394 ? -32.516 16.117 -2.948 1.00 4.93 410 ASP A N 1
ATOM 3004 C CA . ASP A 1 394 ? -32.356 14.933 -3.811 1.00 6.81 410 ASP A CA 1
ATOM 3005 C C . ASP A 1 394 ? -33.095 13.724 -3.231 1.00 5.47 410 ASP A C 1
ATOM 3006 O O . ASP A 1 394 ? -33.697 12.943 -3.962 1.00 6.78 410 ASP A O 1
ATOM 3011 N N . ARG A 1 395 ? -33.026 13.562 -1.910 1.00 4.50 411 ARG A N 1
ATOM 3012 C CA A ARG A 1 395 ? -33.667 12.426 -1.262 0.53 6.44 411 ARG A CA 1
ATOM 3013 C CA B ARG A 1 395 ? -33.669 12.433 -1.242 0.47 6.53 411 ARG A CA 1
ATOM 3014 C C . ARG A 1 395 ? -35.187 12.577 -1.269 1.00 8.60 411 ARG A C 1
ATOM 3015 O O . ARG A 1 395 ? -35.914 11.610 -1.518 1.00 8.02 411 ARG A O 1
ATOM 3030 N N . GLU A 1 396 ? -35.660 13.796 -1.011 1.00 8.34 412 GLU A N 1
ATOM 3031 C CA . GLU A 1 396 ? -37.099 14.079 -0.961 1.00 9.23 412 GLU A CA 1
ATOM 3032 C C . GLU A 1 396 ? -37.740 13.898 -2.339 1.00 7.80 412 GLU A C 1
ATOM 3033 O O . GLU A 1 396 ? -38.771 13.212 -2.468 1.00 6.12 412 GLU A O 1
ATOM 3039 N N . ARG A 1 397 ? -37.118 14.496 -3.359 1.00 4.43 413 ARG A N 1
ATOM 3040 C CA . ARG A 1 397 ? -37.557 14.356 -4.748 1.00 6.07 413 ARG A CA 1
ATOM 3041 C C . ARG A 1 397 ? -37.605 12.891 -5.237 1.00 10.84 413 ARG A C 1
ATOM 3042 O O . ARG A 1 397 ? -38.500 12.526 -6.008 1.00 7.71 413 ARG A O 1
ATOM 3050 N N . PHE A 1 398 ? -36.645 12.064 -4.814 1.00 7.03 414 PHE A N 1
ATOM 3051 C CA . PHE A 1 398 ? -36.638 10.644 -5.200 1.00 5.17 414 PHE A CA 1
ATOM 3052 C C . PHE A 1 398 ? -37.808 9.874 -4.578 1.00 6.78 414 PHE A C 1
ATOM 3053 O O . PHE A 1 398 ? -38.270 8.886 -5.152 1.00 3.28 414 PHE A O 1
ATOM 3061 N N . ARG A 1 399 ? -38.263 10.303 -3.397 1.00 10.21 415 ARG A N 1
ATOM 3062 C CA . ARG A 1 399 ? -39.511 9.781 -2.831 1.00 12.34 415 ARG A CA 1
ATOM 3063 C C . ARG A 1 399 ? -40.666 10.139 -3.762 1.00 4.75 415 ARG A C 1
ATOM 3064 O O . ARG A 1 399 ? -41.530 9.302 -4.048 1.00 4.91 415 ARG A O 1
ATOM 3072 N N . ARG A 1 400 ? -40.685 11.384 -4.225 1.00 5.32 416 ARG A N 1
ATOM 3073 C CA . ARG A 1 400 ? -41.731 11.813 -5.151 1.00 7.47 416 ARG A CA 1
ATOM 3074 C C . ARG A 1 400 ? -41.672 10.971 -6.426 1.00 7.85 416 ARG A C 1
ATOM 3075 O O . ARG A 1 400 ? -42.716 10.572 -6.972 1.00 5.49 416 ARG A O 1
ATOM 3083 N N . ALA A 1 401 ? -40.456 10.653 -6.880 1.00 6.03 417 ALA A N 1
ATOM 3084 C CA . ALA A 1 401 ? -40.308 9.893 -8.132 1.00 8.17 417 ALA A CA 1
ATOM 3085 C C . ALA A 1 401 ? -40.826 8.469 -7.947 1.00 6.54 417 ALA A C 1
ATOM 3086 O O . ALA A 1 401 ? -41.590 7.970 -8.788 1.00 6.63 417 ALA A O 1
ATOM 3088 N N . LEU A 1 402 ? -40.403 7.817 -6.859 1.00 3.55 418 LEU A N 1
ATOM 3089 C CA . LEU A 1 402 ? -40.868 6.456 -6.546 1.00 2.97 418 LEU A CA 1
ATOM 3090 C C . LEU A 1 402 ? -42.378 6.472 -6.415 1.00 7.55 418 LEU A C 1
ATOM 3091 O O . LEU A 1 402 ? -43.072 5.548 -6.860 1.00 7.34 418 LEU A O 1
ATOM 3096 N N . GLU A 1 403 ? -42.900 7.512 -5.778 1.00 4.11 419 GLU A N 1
ATOM 3097 C CA . GLU A 1 403 ? -44.344 7.573 -5.610 1.00 14.04 419 GLU A CA 1
ATOM 3098 C C . GLU A 1 403 ? -45.041 7.747 -6.938 1.00 9.98 419 GLU A C 1
ATOM 3099 O O . GLU A 1 403 ? -46.121 7.201 -7.144 1.00 6.37 419 GLU A O 1
ATOM 3105 N N . ALA A 1 404 ? -44.427 8.499 -7.845 1.00 7.71 420 ALA A N 1
ATOM 3106 C CA . ALA A 1 404 ? -45.058 8.712 -9.139 1.00 7.34 420 ALA A CA 1
ATOM 3107 C C . ALA A 1 404 ? -45.057 7.397 -9.901 1.00 13.36 420 ALA A C 1
ATOM 3108 O O . ALA A 1 404 ? -46.031 7.056 -10.583 1.00 3.94 420 ALA A O 1
ATOM 3110 N N . SER A 1 405 ? -43.957 6.658 -9.765 1.00 10.09 421 SER A N 1
ATOM 3111 C CA . SER A 1 405 ? -43.775 5.396 -10.476 1.00 10.30 421 SER A CA 1
ATOM 3112 C C . SER A 1 405 ? -44.823 4.363 -10.064 1.00 11.94 421 SER A C 1
ATOM 3113 O O . SER A 1 405 ? -45.401 3.658 -10.906 1.00 11.73 421 SER A O 1
ATOM 3116 N N . ARG A 1 406 ? -45.047 4.242 -8.764 1.00 6.31 422 ARG A N 1
ATOM 3117 C CA . ARG A 1 406 ? -46.007 3.260 -8.286 1.00 9.73 422 ARG A CA 1
ATOM 3118 C C . ARG A 1 406 ? -47.434 3.641 -8.700 1.00 9.45 422 ARG A C 1
ATOM 3119 O O . ARG A 1 406 ? -48.209 2.770 -9.086 1.00 7.33 422 ARG A O 1
ATOM 3127 N N . THR A 1 407 ? -47.756 4.936 -8.666 1.00 5.93 423 THR A N 1
ATOM 3128 C CA . THR A 1 407 ? -49.073 5.403 -9.115 1.00 8.87 423 THR A CA 1
ATOM 3129 C C . THR A 1 407 ? -49.292 4.982 -10.574 1.00 10.54 423 THR A C 1
ATOM 3130 O O . THR A 1 407 ? -50.313 4.366 -10.912 1.00 10.38 423 THR A O 1
ATOM 3134 N N . ILE A 1 408 ? -48.325 5.288 -11.434 1.00 8.79 424 ILE A N 1
ATOM 3135 C CA . ILE A 1 408 ? -48.412 4.879 -12.835 1.00 6.19 424 ILE A CA 1
ATOM 3136 C C . ILE A 1 408 ? -48.449 3.356 -12.946 1.00 6.60 424 ILE A C 1
ATOM 3137 O O . ILE A 1 408 ? -49.308 2.809 -13.638 1.00 11.68 424 ILE A O 1
ATOM 3142 N N . GLY A 1 409 ? -47.529 2.680 -12.257 1.00 6.78 425 GLY A N 1
ATOM 3143 C CA . GLY A 1 409 ? -47.454 1.226 -12.295 1.00 8.60 425 GLY A CA 1
ATOM 3144 C C . GLY A 1 409 ? -48.744 0.472 -11.988 1.00 10.66 425 GLY A C 1
ATOM 3145 O O . GLY A 1 409 ? -48.980 -0.612 -12.538 1.00 9.31 425 GLY A O 1
ATOM 3146 N N . HIS A 1 410 ? -49.581 1.039 -11.124 1.00 8.51 426 HIS A N 1
ATOM 3147 C CA . HIS A 1 410 ? -50.795 0.354 -10.683 1.00 14.01 426 HIS A CA 1
ATOM 3148 C C . HIS A 1 410 ? -52.050 0.809 -11.413 1.00 10.28 426 HIS A C 1
ATOM 3149 O O . HIS A 1 410 ? -53.161 0.446 -11.022 1.00 9.58 426 HIS A O 1
ATOM 3156 N N . ARG A 1 411 ? -51.878 1.608 -12.463 1.00 15.52 427 ARG A N 1
ATOM 3157 C CA . ARG A 1 411 ? -53.027 2.057 -13.247 1.00 14.71 427 ARG A CA 1
ATOM 3158 C C . ARG A 1 411 ? -53.684 0.888 -13.978 1.00 14.38 427 ARG A C 1
ATOM 3159 O O . ARG A 1 411 ? -52.997 -0.044 -14.424 1.00 5.20 427 ARG A O 1
ATOM 3167 N N . ASP A 1 412 ? -55.009 0.952 -14.096 1.00 9.52 428 ASP A N 1
ATOM 3168 C CA . ASP A 1 412 ? -55.787 0.019 -14.916 1.00 10.86 428 ASP A CA 1
ATOM 3169 C C . ASP A 1 412 ? -55.241 -0.157 -16.335 1.00 12.61 428 ASP A C 1
ATOM 3170 O O . ASP A 1 412 ? -55.389 -1.220 -16.932 1.00 13.72 428 ASP A O 1
ATOM 3175 N N . GLU A 1 413 ? -54.627 0.890 -16.879 1.00 8.81 429 GLU A N 1
ATOM 3176 C CA . GLU A 1 413 ? -54.058 0.835 -18.228 1.00 5.94 429 GLU A CA 1
ATOM 3177 C C . GLU A 1 413 ? -52.923 -0.180 -18.345 1.00 6.69 429 GLU A C 1
ATOM 3178 O O . GLU A 1 413 ? -52.541 -0.560 -19.457 1.00 10.24 429 GLU A O 1
ATOM 3184 N N . LEU A 1 414 ? -52.388 -0.617 -17.206 1.00 5.28 430 LEU A N 1
ATOM 3185 C CA . LEU A 1 414 ? -51.309 -1.622 -17.191 1.00 13.98 430 LEU A CA 1
ATOM 3186 C C . LEU A 1 414 ? -51.771 -2.979 -16.621 1.00 12.85 430 LEU A C 1
ATOM 3187 O O . LEU A 1 414 ? -50.976 -3.911 -16.486 1.00 10.29 430 LEU A O 1
ATOM 3192 N N . ALA A 1 415 ? -53.063 -3.078 -16.311 1.00 8.78 431 ALA A N 1
ATOM 3193 C CA . ALA A 1 415 ? -53.653 -4.290 -15.756 1.00 13.95 431 ALA A CA 1
ATOM 3194 C C . ALA A 1 415 ? -53.514 -5.501 -16.678 1.00 10.72 431 ALA A C 1
ATOM 3195 O O . ALA A 1 415 ? -53.556 -6.649 -16.219 1.00 17.66 431 ALA A O 1
ATOM 3197 N N . GLY A 1 416 ? -53.356 -5.259 -17.973 1.00 9.50 432 GLY A N 1
ATOM 3198 C CA . GLY A 1 416 ? -53.154 -6.358 -18.903 1.00 14.22 432 GLY A CA 1
ATOM 3199 C C . GLY A 1 416 ? -51.775 -6.982 -18.744 1.00 24.41 432 GLY A C 1
ATOM 3200 O O . GLY A 1 416 ? -51.559 -8.151 -19.102 1.00 12.14 432 GLY A O 1
ATOM 3201 N N . TRP A 1 417 ? -50.834 -6.214 -18.198 1.00 14.85 433 TRP A N 1
ATOM 3202 C CA . TRP A 1 417 ? -49.455 -6.699 -18.085 1.00 12.54 433 TRP A CA 1
ATOM 3203 C C . TRP A 1 417 ? -49.066 -7.069 -16.664 1.00 17.76 433 TRP A C 1
ATOM 3204 O O . TRP A 1 417 ? -48.240 -7.966 -16.455 1.00 11.02 433 TRP A O 1
ATOM 3215 N N . ARG A 1 418 ? -49.665 -6.371 -15.698 1.00 14.03 434 ARG A N 1
ATOM 3216 C CA . ARG A 1 418 ? -49.243 -6.434 -14.305 1.00 8.41 434 ARG A CA 1
ATOM 3217 C C . ARG A 1 418 ? -49.859 -7.629 -13.592 1.00 13.25 434 ARG A C 1
ATOM 3218 O O . ARG A 1 418 ? -51.077 -7.784 -13.577 1.00 17.36 434 ARG A O 1
ATOM 3226 N N . GLU A 1 419 ? -49.029 -8.480 -13.000 1.00 10.38 435 GLU A N 1
ATOM 3227 C CA . GLU A 1 419 ? -49.558 -9.522 -12.119 1.00 13.48 435 GLU A CA 1
ATOM 3228 C C . GLU A 1 419 ? -49.591 -8.945 -10.698 1.00 14.06 435 GLU A C 1
ATOM 3229 O O . GLU A 1 419 ? -50.627 -8.968 -10.024 1.00 19.69 435 GLU A O 1
ATOM 3235 N N . ARG A 1 420 ? -48.458 -8.389 -10.274 1.00 12.69 436 ARG A N 1
ATOM 3236 C CA . ARG A 1 420 ? -48.348 -7.678 -9.000 1.00 13.31 436 ARG A CA 1
ATOM 3237 C C . ARG A 1 420 ? -46.980 -7.005 -8.903 1.00 15.06 436 ARG A C 1
ATOM 3238 O O . ARG A 1 420 ? -46.052 -7.351 -9.649 1.00 8.45 436 ARG A O 1
ATOM 3246 N N . GLU A 1 421 ? -46.853 -6.055 -7.976 1.00 12.73 437 GLU A N 1
ATOM 3247 C CA . GLU A 1 421 ? -45.572 -5.404 -7.717 1.00 9.85 437 GLU A CA 1
ATOM 3248 C C . GLU A 1 421 ? -44.679 -6.345 -6.925 1.00 12.89 437 GLU A C 1
ATOM 3249 O O . GLU A 1 421 ? -45.122 -6.945 -5.939 1.00 17.89 437 GLU A O 1
ATOM 3255 N N . LEU A 1 422 ? -43.431 -6.488 -7.359 1.00 10.40 438 LEU A N 1
ATOM 3256 C CA . LEU A 1 422 ? -42.437 -7.220 -6.579 1.00 15.17 438 LEU A CA 1
ATOM 3257 C C . LEU A 1 422 ? -41.638 -6.250 -5.680 1.00 11.87 438 LEU A C 1
ATOM 3258 O O . LEU A 1 422 ? -41.381 -6.542 -4.516 1.00 21.83 438 LEU A O 1
ATOM 3263 N N . LEU A 1 423 ? -41.263 -5.095 -6.223 1.00 7.81 439 LEU A N 1
ATOM 3264 C CA . LEU A 1 423 ? -40.495 -4.089 -5.472 1.00 10.13 439 LEU A CA 1
ATOM 3265 C C . LEU A 1 423 ? -41.069 -2.674 -5.716 1.00 7.03 439 LEU A C 1
ATOM 3266 O O . LEU A 1 423 ? -41.431 -2.336 -6.852 1.00 7.50 439 LEU A O 1
ATOM 3271 N N . PRO A 1 424 ? -41.111 -1.821 -4.672 1.00 9.95 440 PRO A N 1
ATOM 3272 C CA . PRO A 1 424 ? -40.589 -2.059 -3.324 1.00 7.08 440 PRO A CA 1
ATOM 3273 C C . PRO A 1 424 ? -41.573 -2.763 -2.416 1.00 18.69 440 PRO A C 1
ATOM 3274 O O . PRO A 1 424 ? -41.197 -3.152 -1.315 1.00 25.23 440 PRO A O 1
ATOM 3278 N N . GLY A 1 425 ? -42.811 -2.936 -2.856 1.00 17.41 441 GLY A N 1
ATOM 3279 C CA . GLY A 1 425 ? -43.771 -3.622 -2.014 1.00 32.62 441 GLY A CA 1
ATOM 3280 C C . GLY A 1 425 ? -44.383 -2.678 -1.004 1.00 28.48 441 GLY A C 1
ATOM 3281 O O . GLY A 1 425 ? -45.156 -1.796 -1.379 1.00 36.49 441 GLY A O 1
ATOM 3282 N N . THR A 1 426 ? -44.016 -2.837 0.270 1.00 46.78 442 THR A N 1
ATOM 3283 C CA . THR A 1 426 ? -44.704 -2.133 1.359 1.00 35.46 442 THR A CA 1
ATOM 3284 C C . THR A 1 426 ? -43.847 -1.221 2.260 1.00 40.76 442 THR A C 1
ATOM 3285 O O . THR A 1 426 ? -43.798 -1.429 3.479 1.00 36.45 442 THR A O 1
ATOM 3289 N N . PRO A 1 427 ? -43.187 -0.200 1.679 1.00 40.92 443 PRO A N 1
ATOM 3290 C CA . PRO A 1 427 ? -42.493 0.752 2.560 1.00 46.18 443 PRO A CA 1
ATOM 3291 C C . PRO A 1 427 ? -43.472 1.660 3.316 1.00 42.50 443 PRO A C 1
ATOM 3292 O O . PRO A 1 427 ? -44.203 2.449 2.707 1.00 41.57 443 PRO A O 1
ATOM 3296 N N . ASN A 1 428 ? -43.463 1.552 4.641 1.00 29.66 444 ASN A N 1
ATOM 3297 C CA . ASN A 1 428 ? -44.433 2.259 5.469 1.00 29.10 444 ASN A CA 1
ATOM 3298 C C . ASN A 1 428 ? -43.908 3.531 6.136 1.00 19.53 444 ASN A C 1
ATOM 3299 O O . ASN A 1 428 ? -44.482 4.001 7.119 1.00 22.15 444 ASN A O 1
ATOM 3304 N N . SER A 1 429 ? -42.840 4.105 5.589 1.00 20.53 445 SER A N 1
ATOM 3305 C CA . SER A 1 429 ? -42.257 5.310 6.172 1.00 14.30 445 SER A CA 1
ATOM 3306 C C . SER A 1 429 ? -41.218 5.940 5.256 1.00 15.15 445 SER A C 1
ATOM 3307 O O . SER A 1 429 ? -40.732 5.298 4.321 1.00 14.57 445 SER A O 1
ATOM 3310 N N . ALA A 1 430 ? -40.865 7.190 5.548 1.00 10.88 446 ALA A N 1
ATOM 3311 C CA . ALA A 1 430 ? -39.839 7.906 4.793 1.00 7.45 446 ALA A CA 1
ATOM 3312 C C . ALA A 1 430 ? -38.528 7.127 4.810 1.00 7.44 446 ALA A C 1
ATOM 3313 O O . ALA A 1 430 ? -37.899 6.929 3.763 1.00 9.15 446 ALA A O 1
ATOM 3315 N N . ALA A 1 431 ? -38.124 6.686 6.002 1.00 4.38 447 ALA A N 1
ATOM 3316 C CA . ALA A 1 431 ? -36.849 5.984 6.173 1.00 8.41 447 ALA A CA 1
ATOM 3317 C C . ALA A 1 431 ? -36.816 4.679 5.385 1.00 12.72 447 ALA A C 1
ATOM 3318 O O . ALA A 1 431 ? -35.792 4.350 4.770 1.00 13.73 447 ALA A O 1
ATOM 3320 N N . GLU A 1 432 ? -37.917 3.923 5.421 1.00 8.01 448 GLU A N 1
ATOM 3321 C CA . GLU A 1 432 ? -37.989 2.674 4.661 1.00 15.81 448 GLU A CA 1
ATOM 3322 C C . GLU A 1 432 ? -37.934 2.912 3.153 1.00 13.83 448 GLU A C 1
ATOM 3323 O O . GLU A 1 432 ? -37.303 2.144 2.411 1.00 14.99 448 GLU A O 1
ATOM 3329 N N . MET A 1 433 ? -38.609 3.958 2.695 1.00 10.38 449 MET A N 1
ATOM 3330 C CA . MET A 1 433 ? -38.541 4.322 1.288 1.00 11.64 449 MET A CA 1
ATOM 3331 C C . MET A 1 433 ? -37.132 4.768 0.928 1.00 6.57 449 MET A C 1
ATOM 3332 O O . MET A 1 433 ? -36.605 4.414 -0.136 1.00 7.14 449 MET A O 1
ATOM 3337 N N . ASP A 1 434 ? -36.530 5.563 1.806 1.00 5.93 450 ASP A N 1
ATOM 3338 C CA . ASP A 1 434 ? -35.178 6.056 1.572 1.00 5.96 450 ASP A CA 1
ATOM 3339 C C . ASP A 1 434 ? -34.216 4.877 1.448 1.00 11.81 450 ASP A C 1
ATOM 3340 O O . ASP A 1 434 ? -33.295 4.905 0.627 1.00 7.58 450 ASP A O 1
ATOM 3345 N N . ASP A 1 435 ? -34.437 3.838 2.254 1.00 9.39 451 ASP A N 1
ATOM 3346 C CA . ASP A 1 435 ? -33.528 2.687 2.275 1.00 15.42 451 ASP A CA 1
ATOM 3347 C C . ASP A 1 435 ? -33.649 1.883 0.987 1.00 10.12 451 ASP A C 1
ATOM 3348 O O . ASP A 1 435 ? -32.645 1.491 0.384 1.00 7.24 451 ASP A O 1
ATOM 3353 N N . PHE A 1 436 ? -34.882 1.635 0.564 1.00 8.51 452 PHE A N 1
ATOM 3354 C CA . PHE A 1 436 ? -35.090 0.977 -0.712 1.00 7.90 452 PHE A CA 1
ATOM 3355 C C . PHE A 1 436 ? -34.472 1.779 -1.858 1.00 9.11 452 PHE A C 1
ATOM 3356 O O . PHE A 1 436 ? -33.789 1.218 -2.728 1.00 7.75 452 PHE A O 1
ATOM 3364 N N . ILE A 1 437 ? -34.718 3.088 -1.877 1.00 7.64 453 ILE A N 1
ATOM 3365 C CA . ILE A 1 437 ? -34.173 3.933 -2.946 1.00 5.94 453 ILE A CA 1
ATOM 3366 C C . ILE A 1 437 ? -32.636 3.869 -2.964 1.00 11.27 453 ILE A C 1
ATOM 3367 O O . ILE A 1 437 ? -32.031 3.670 -4.021 1.00 9.43 453 ILE A O 1
ATOM 3372 N N . ALA A 1 438 ? -32.019 3.995 -1.787 1.00 6.49 454 ALA A N 1
ATOM 3373 C CA . ALA A 1 438 ? -30.559 3.960 -1.645 1.00 6.61 454 ALA A CA 1
ATOM 3374 C C . ALA A 1 438 ? -29.966 2.623 -2.128 1.00 8.63 454 ALA A C 1
ATOM 3375 O O . ALA A 1 438 ? -28.854 2.573 -2.671 1.00 11.06 454 ALA A O 1
ATOM 3377 N N . ARG A 1 439 ? -30.716 1.545 -1.918 1.00 7.77 455 ARG A N 1
ATOM 3378 C CA . ARG A 1 439 ? -30.283 0.216 -2.321 1.00 7.15 455 ARG A CA 1
ATOM 3379 C C . ARG A 1 439 ? -30.496 -0.016 -3.813 1.00 6.62 455 ARG A C 1
ATOM 3380 O O . ARG A 1 439 ? -29.773 -0.819 -4.436 1.00 12.08 455 ARG A O 1
ATOM 3388 N N . SER A 1 440 ? -31.465 0.693 -4.394 1.00 4.91 456 SER A N 1
ATOM 3389 C CA . SER A 1 440 ? -31.899 0.426 -5.773 1.00 9.76 456 SER A CA 1
ATOM 3390 C C . SER A 1 440 ? -31.292 1.336 -6.853 1.00 5.88 456 SER A C 1
ATOM 3391 O O . SER A 1 440 ? -31.207 0.943 -8.035 1.00 4.01 456 SER A O 1
ATOM 3394 N N . VAL A 1 441 ? -30.897 2.556 -6.485 1.00 6.79 457 VAL A N 1
ATOM 3395 C CA . VAL A 1 441 ? -30.424 3.496 -7.507 1.00 6.98 457 VAL A CA 1
ATOM 3396 C C . VAL A 1 441 ? -29.154 3.010 -8.228 1.00 8.64 457 VAL A C 1
ATOM 3397 O O . VAL A 1 441 ? -28.235 2.452 -7.606 1.00 5.92 457 VAL A O 1
ATOM 3401 N N . ILE A 1 442 ? -29.112 3.227 -9.541 1.00 7.29 458 ILE A N 1
ATOM 3402 C CA . ILE A 1 442 ? -27.899 2.994 -10.330 1.00 4.12 458 ILE A CA 1
ATOM 3403 C C . ILE A 1 442 ? -27.629 4.240 -11.171 1.00 8.56 458 ILE A C 1
ATOM 3404 O O . ILE A 1 442 ? -28.521 5.085 -11.298 1.00 4.45 458 ILE A O 1
ATOM 3409 N N . THR A 1 443 ? -26.426 4.362 -11.748 1.00 4.74 459 THR A N 1
ATOM 3410 C CA . THR A 1 443 ? -26.120 5.500 -12.618 1.00 2.96 459 THR A CA 1
ATOM 3411 C C . THR A 1 443 ? -26.937 5.488 -13.918 1.00 11.18 459 THR A C 1
ATOM 3412 O O . THR A 1 443 ? -27.162 4.428 -14.521 1.00 6.07 459 THR A O 1
ATOM 3416 N N . HIS A 1 444 ? -27.365 6.672 -14.352 1.00 4.94 460 HIS A N 1
ATOM 3417 C CA . HIS A 1 444 ? -28.090 6.818 -15.610 1.00 2.65 460 HIS A CA 1
ATOM 3418 C C . HIS A 1 444 ? -27.099 7.073 -16.749 1.00 7.06 460 HIS A C 1
ATOM 3419 O O . HIS A 1 444 ? -27.513 7.228 -17.895 1.00 7.02 460 HIS A O 1
ATOM 3426 N N . HIS A 1 445 ? -25.804 7.139 -16.415 1.00 5.03 461 HIS A N 1
ATOM 3427 C CA . HIS A 1 445 ? -24.709 7.305 -17.299 1.00 5.40 461 HIS A CA 1
ATOM 3428 C C . HIS A 1 445 ? -24.481 8.670 -17.850 1.00 6.65 461 HIS A C 1
ATOM 3429 O O . HIS A 1 445 ? -24.088 8.779 -18.965 1.00 6.41 461 HIS A O 1
ATOM 3436 N N . HIS A 1 446 ? -24.721 9.706 -17.087 1.00 4.66 462 HIS A N 1
ATOM 3437 C CA . HIS A 1 446 ? -24.604 11.085 -17.554 1.00 6.46 462 HIS A CA 1
ATOM 3438 C C . HIS A 1 446 ? -23.618 11.935 -16.745 1.00 5.74 462 HIS A C 1
ATOM 3439 O O . HIS A 1 446 ? -23.993 13.030 -16.308 1.00 3.88 462 HIS A O 1
ATOM 3446 N N . PRO A 1 447 ? -22.371 11.452 -16.550 1.00 2.76 463 PRO A N 1
ATOM 3447 C CA . PRO A 1 447 ? -21.415 12.271 -15.786 1.00 5.93 463 PRO A CA 1
ATOM 3448 C C . PRO A 1 447 ? -21.054 13.539 -16.549 1.00 9.41 463 PRO A C 1
ATOM 3449 O O . PRO A 1 447 ? -20.961 13.482 -17.784 1.00 6.28 463 PRO A O 1
ATOM 3453 N N . CYS A 1 448 ? -20.877 14.652 -15.826 1.00 3.90 464 CYS A N 1
ATOM 3454 C CA . CYS A 1 448 ? -20.613 15.957 -16.430 1.00 1.70 464 CYS A CA 1
ATOM 3455 C C . CYS A 1 448 ? -20.190 16.967 -15.359 1.00 2.81 464 CYS A C 1
ATOM 3456 O O . CYS A 1 448 ? -20.286 16.679 -14.163 1.00 3.76 464 CYS A O 1
ATOM 3459 N N . GLY A 1 449 ? -19.689 18.128 -15.788 1.00 2.84 465 GLY A N 1
ATOM 3460 C CA . GLY A 1 449 ? -19.518 19.274 -14.897 1.00 4.27 465 GLY A CA 1
ATOM 3461 C C . GLY A 1 449 ? -18.139 19.532 -14.298 1.00 3.29 465 GLY A C 1
ATOM 3462 O O . GLY A 1 449 ? -17.935 20.521 -13.593 1.00 3.66 465 GLY A O 1
ATOM 3463 N N . THR A 1 450 ? -17.186 18.654 -14.591 1.00 3.64 466 THR A N 1
ATOM 3464 C CA . THR A 1 450 ? -15.901 18.633 -13.890 1.00 4.13 466 THR A CA 1
ATOM 3465 C C . THR A 1 450 ? -14.893 19.658 -14.404 1.00 6.33 466 THR A C 1
ATOM 3466 O O . THR A 1 450 ? -13.799 19.797 -13.847 1.00 6.49 466 THR A O 1
ATOM 3470 N N . CYS A 1 451 ? -15.239 20.342 -15.491 1.00 4.25 467 CYS A N 1
ATOM 3471 C CA . CYS A 1 451 ? -14.445 21.467 -15.962 1.00 3.27 467 CYS A CA 1
ATOM 3472 C C . CYS A 1 451 ? -15.441 22.594 -16.215 1.00 5.69 467 CYS A C 1
ATOM 3473 O O . CYS A 1 451 ? -15.572 23.073 -17.340 1.00 4.14 467 CYS A O 1
ATOM 3476 N N . ARG A 1 452 ? -16.154 23.009 -15.164 1.00 6.50 468 ARG A N 1
ATOM 3477 C CA . ARG A 1 452 ? -17.355 23.835 -15.379 1.00 13.39 468 ARG A CA 1
ATOM 3478 C C . ARG A 1 452 ? -17.093 25.162 -16.086 1.00 6.60 468 ARG A C 1
ATOM 3479 O O . ARG A 1 452 ? -16.124 25.896 -15.790 1.00 7.73 468 ARG A O 1
ATOM 3487 N N . MET A 1 453 ? -17.950 25.438 -17.053 1.00 4.98 469 MET A N 1
ATOM 3488 C CA . MET A 1 453 ? -17.992 26.735 -17.697 1.00 9.11 469 MET A CA 1
ATOM 3489 C C . MET A 1 453 ? -18.645 27.721 -16.741 1.00 8.20 469 MET A C 1
ATOM 3490 O O . MET A 1 453 ? -19.673 27.403 -16.125 1.00 6.81 469 MET A O 1
ATOM 3495 N N . GLY A 1 454 ? -18.059 28.911 -16.595 1.00 4.93 470 GLY A N 1
ATOM 3496 C CA . GLY A 1 454 ? -18.655 29.924 -15.730 1.00 5.40 470 GLY A CA 1
ATOM 3497 C C . GLY A 1 454 ? -18.038 31.295 -15.948 1.00 8.22 470 GLY A C 1
ATOM 3498 O O . GLY A 1 454 ? -16.920 31.414 -16.472 1.00 6.35 470 GLY A O 1
ATOM 3499 N N . LYS A 1 455 ? -18.754 32.338 -15.549 1.00 7.29 471 LYS A N 1
ATOM 3500 C CA . LYS A 1 455 ? -18.239 33.704 -15.693 1.00 10.84 471 LYS A CA 1
ATOM 3501 C C . LYS A 1 455 ? -17.438 34.170 -14.469 1.00 10.92 471 LYS A C 1
ATOM 3502 O O . LYS A 1 455 ? -16.790 35.220 -14.499 1.00 12.96 471 LYS A O 1
ATOM 3508 N N . ASP A 1 456 ? -17.498 33.397 -13.391 1.00 8.21 472 ASP A N 1
ATOM 3509 C CA . ASP A 1 456 ? -16.808 33.755 -12.148 1.00 7.89 472 ASP A CA 1
ATOM 3510 C C . ASP A 1 456 ? -15.322 33.392 -12.250 1.00 9.57 472 ASP A C 1
ATOM 3511 O O . ASP A 1 456 ? -14.948 32.545 -13.074 1.00 12.44 472 ASP A O 1
ATOM 3516 N N . PRO A 1 457 ? -14.461 34.052 -11.443 1.00 10.16 473 PRO A N 1
ATOM 3517 C CA . PRO A 1 457 ? -13.006 33.924 -11.639 1.00 7.94 473 PRO A CA 1
ATOM 3518 C C . PRO A 1 457 ? -12.472 32.506 -11.510 1.00 9.01 473 PRO A C 1
ATOM 3519 O O . PRO A 1 457 ? -11.500 32.188 -12.206 1.00 8.05 473 PRO A O 1
ATOM 3523 N N . ASP A 1 458 ? -13.079 31.673 -10.663 1.00 7.20 474 ASP A N 1
ATOM 3524 C CA . ASP A 1 458 ? -12.565 30.313 -10.484 1.00 7.32 474 ASP A CA 1
ATOM 3525 C C . ASP A 1 458 ? -13.257 29.202 -11.302 1.00 8.59 474 ASP A C 1
ATOM 3526 O O . ASP A 1 458 ? -13.005 28.020 -11.080 1.00 2.91 474 ASP A O 1
ATOM 3531 N N . ALA A 1 459 ? -14.112 29.585 -12.252 1.00 6.83 475 ALA A N 1
ATOM 3532 C CA . ALA A 1 459 ? -14.648 28.635 -13.229 1.00 4.10 475 ALA A CA 1
ATOM 3533 C C . ALA A 1 459 ? -13.481 28.039 -14.010 1.00 6.14 475 ALA A C 1
ATOM 3534 O O . ALA A 1 459 ? -12.430 28.685 -14.144 1.00 7.81 475 ALA A O 1
ATOM 3536 N N . VAL A 1 460 ? -13.642 26.824 -14.531 1.00 6.06 476 VAL A N 1
ATOM 3537 C CA . VAL A 1 460 ? -12.546 26.210 -15.293 1.00 3.94 476 VAL A CA 1
ATOM 3538 C C . VAL A 1 460 ? -12.421 26.757 -16.706 1.00 8.94 476 VAL A C 1
ATOM 3539 O O . VAL A 1 460 ? -11.298 27.061 -17.161 1.00 11.31 476 VAL A O 1
ATOM 3543 N N . VAL A 1 461 ? -13.557 26.903 -17.395 1.00 3.33 477 VAL A N 1
ATOM 3544 C CA . VAL A 1 461 ? -13.558 27.572 -18.693 1.00 5.45 477 VAL A CA 1
ATOM 3545 C C . VAL A 1 461 ? -14.502 28.765 -18.720 1.00 7.30 477 VAL A C 1
ATOM 3546 O O . VAL A 1 461 ? -15.415 28.878 -17.883 1.00 4.84 477 VAL A O 1
ATOM 3550 N N . ASP A 1 462 ? -14.246 29.685 -19.647 1.00 5.27 478 ASP A N 1
ATOM 3551 C CA . ASP A 1 462 ? -15.127 30.828 -19.818 1.00 8.89 478 ASP A CA 1
ATOM 3552 C C . ASP A 1 462 ? -16.227 30.425 -20.781 1.00 8.52 478 ASP A C 1
ATOM 3553 O O . ASP A 1 462 ? -16.330 29.246 -21.123 1.00 11.34 478 ASP A O 1
ATOM 3558 N N . ALA A 1 463 ? -17.012 31.396 -21.243 1.00 6.05 479 ALA A N 1
ATOM 3559 C CA . ALA A 1 463 ? -18.182 31.129 -22.072 1.00 12.34 479 ALA A CA 1
ATOM 3560 C C . ALA A 1 463 ? -17.786 30.669 -23.464 1.00 10.47 479 ALA A C 1
ATOM 3561 O O . ALA A 1 463 ? -18.604 30.106 -24.194 1.00 12.76 479 ALA A O 1
ATOM 3563 N N . ASN A 1 464 ? -16.539 30.931 -23.833 1.00 6.76 480 ASN A N 1
ATOM 3564 C CA . ASN A 1 464 ? -15.994 30.495 -25.112 1.00 7.74 480 ASN A CA 1
ATOM 3565 C C . ASN A 1 464 ? -15.336 29.121 -25.016 1.00 10.63 480 ASN A C 1
ATOM 3566 O O . ASN A 1 464 ? -14.793 28.610 -26.017 1.00 9.75 480 ASN A O 1
ATOM 3571 N N . LEU A 1 465 ? -15.375 28.545 -23.809 1.00 5.59 481 LEU A N 1
ATOM 3572 C CA . LEU A 1 465 ? -14.828 27.200 -23.509 1.00 6.66 481 LEU A CA 1
ATOM 3573 C C . LEU A 1 465 ? -13.300 27.152 -23.409 1.00 6.83 481 LEU A C 1
ATOM 3574 O O . LEU A 1 465 ? -12.686 26.065 -23.484 1.00 5.31 481 LEU A O 1
ATOM 3579 N N . ARG A 1 466 ? -12.690 28.325 -23.222 1.00 3.12 482 ARG A N 1
ATOM 3580 C CA . ARG A 1 466 ? -11.250 28.434 -23.085 1.00 6.61 482 ARG A CA 1
ATOM 3581 C C . ARG A 1 466 ? -10.872 28.264 -21.609 1.00 11.80 482 ARG A C 1
ATOM 3582 O O . ARG A 1 466 ? -11.434 28.936 -20.741 1.00 5.15 482 ARG A O 1
ATOM 3590 N N . LEU A 1 467 ? -9.943 27.354 -21.314 1.00 4.73 483 LEU A N 1
ATOM 3591 C CA . LEU A 1 467 ? -9.424 27.257 -19.947 1.00 7.31 483 LEU A CA 1
ATOM 3592 C C . LEU A 1 467 ? -8.937 28.640 -19.524 1.00 11.66 483 LEU A C 1
ATOM 3593 O O . LEU A 1 467 ? -8.118 29.243 -20.224 1.00 9.32 483 LEU A O 1
ATOM 3598 N N . LYS A 1 468 ? -9.447 29.152 -18.404 1.00 9.81 484 LYS A N 1
ATOM 3599 C CA . LYS A 1 468 ? -9.222 30.556 -18.045 1.00 14.64 484 LYS A CA 1
ATOM 3600 C C . LYS A 1 468 ? -7.739 30.923 -17.866 1.00 14.74 484 LYS A C 1
ATOM 3601 O O . LYS A 1 468 ? -7.356 32.071 -18.063 1.00 17.24 484 LYS A O 1
ATOM 3607 N N . ALA A 1 469 ? -6.899 29.952 -17.518 1.00 8.93 485 ALA A N 1
ATOM 3608 C CA . ALA A 1 469 ? -5.498 30.265 -17.218 1.00 9.48 485 ALA A CA 1
ATOM 3609 C C . ALA A 1 469 ? -4.556 30.226 -18.422 1.00 16.78 485 ALA A C 1
ATOM 3610 O O . ALA A 1 469 ? -3.370 30.523 -18.278 1.00 18.54 485 ALA A O 1
ATOM 3612 N N . LEU A 1 470 ? -5.070 29.861 -19.600 1.00 10.13 486 LEU A N 1
ATOM 3613 C CA . LEU A 1 470 ? -4.214 29.702 -20.783 1.00 11.99 486 LEU A CA 1
ATOM 3614 C C . LEU A 1 470 ? -4.839 30.270 -22.068 1.00 12.95 486 LEU A C 1
ATOM 3615 O O . LEU A 1 470 ? -6.050 30.477 -22.143 1.00 11.15 486 LEU A O 1
ATOM 3620 N N . ASP A 1 471 ? -4.015 30.510 -23.083 1.00 16.15 487 ASP A N 1
ATOM 3621 C CA . ASP A 1 471 ? -4.501 31.152 -24.306 1.00 14.58 487 ASP A CA 1
ATOM 3622 C C . ASP A 1 471 ? -5.001 30.202 -25.407 1.00 14.59 487 ASP A C 1
ATOM 3623 O O . ASP A 1 471 ? -5.841 30.573 -26.230 1.00 15.51 487 ASP A O 1
ATOM 3628 N N . ASN A 1 472 ? -4.488 28.980 -25.447 1.00 10.95 488 ASN A N 1
ATOM 3629 C CA . ASN A 1 472 ? -4.755 28.150 -26.614 1.00 10.95 488 ASN A CA 1
ATOM 3630 C C . ASN A 1 472 ? -5.283 26.771 -26.264 1.00 9.99 488 ASN A C 1
ATOM 3631 O O . ASN A 1 472 ? -5.124 25.833 -27.058 1.00 7.80 488 ASN A O 1
ATOM 3636 N N . LEU A 1 473 ? -5.906 26.650 -25.087 1.00 4.83 489 LEU A N 1
ATOM 3637 C CA . LEU A 1 473 ? -6.476 25.376 -24.647 1.00 9.77 489 LEU A CA 1
ATOM 3638 C C . LEU A 1 473 ? -7.971 25.484 -24.385 1.00 6.57 489 LEU A C 1
ATOM 3639 O O . LEU A 1 473 ? -8.426 26.338 -23.623 1.00 6.08 489 LEU A O 1
ATOM 3644 N N . PHE A 1 474 ? -8.735 24.591 -25.005 1.00 5.98 490 PHE A N 1
ATOM 3645 C CA . PHE A 1 474 ? -10.184 24.606 -24.861 1.00 4.64 490 PHE A CA 1
ATOM 3646 C C . PHE A 1 474 ? -10.677 23.261 -24.314 1.00 9.37 490 PHE A C 1
ATOM 3647 O O . PHE A 1 474 ? -10.011 22.233 -24.480 1.00 9.41 490 PHE A O 1
ATOM 3655 N N . VAL A 1 475 ? -11.807 23.279 -23.613 1.00 7.44 491 VAL A N 1
ATOM 3656 C CA . VAL A 1 475 ? -12.419 22.051 -23.113 1.00 6.66 491 VAL A CA 1
ATOM 3657 C C . VAL A 1 475 ? -13.824 21.963 -23.712 1.00 6.59 491 VAL A C 1
ATOM 3658 O O . VAL A 1 475 ? -14.676 22.815 -23.450 1.00 9.99 491 VAL A O 1
ATOM 3662 N N . VAL A 1 476 ? -14.045 20.977 -24.577 1.00 5.81 492 VAL A N 1
ATOM 3663 C CA . VAL A 1 476 ? -15.292 20.921 -25.323 1.00 7.24 492 VAL A CA 1
ATOM 3664 C C . VAL A 1 476 ? -15.889 19.526 -25.250 1.00 8.52 492 VAL A C 1
ATOM 3665 O O . VAL A 1 476 ? -15.745 18.736 -26.190 1.00 8.42 492 VAL A O 1
ATOM 3669 N N . ASP A 1 477 ? -16.549 19.237 -24.119 1.00 8.74 493 ASP A N 1
ATOM 3670 C CA . ASP A 1 477 ? -17.249 17.974 -23.889 1.00 3.77 493 ASP A CA 1
ATOM 3671 C C . ASP A 1 477 ? -18.195 18.105 -22.687 1.00 7.03 493 ASP A C 1
ATOM 3672 O O . ASP A 1 477 ? -18.472 19.225 -22.230 1.00 6.76 493 ASP A O 1
ATOM 3677 N N . ALA A 1 478 ? -18.669 16.979 -22.152 1.00 3.82 494 ALA A N 1
ATOM 3678 C CA . ALA A 1 478 ? -19.649 17.015 -21.065 1.00 3.63 494 ALA A CA 1
ATOM 3679 C C . ALA A 1 478 ? -19.095 17.643 -19.800 1.00 4.82 494 ALA A C 1
ATOM 3680 O O . ALA A 1 478 ? -19.861 18.047 -18.929 1.00 2.08 494 ALA A O 1
ATOM 3682 N N . SER A 1 479 ? -17.771 17.706 -19.682 1.00 3.35 495 SER A N 1
ATOM 3683 C CA . SER A 1 479 ? -17.168 18.274 -18.469 1.00 3.44 495 SER A CA 1
ATOM 3684 C C . SER A 1 479 ? -17.498 19.774 -18.269 1.00 5.67 495 SER A C 1
ATOM 3685 O O . SER A 1 479 ? -17.529 20.258 -17.130 1.00 5.92 495 SER A O 1
ATOM 3688 N N . ILE A 1 480 ? -17.744 20.521 -19.352 1.00 3.67 496 ILE A N 1
ATOM 3689 C CA . ILE A 1 480 ? -18.013 21.956 -19.175 1.00 2.87 496 ILE A CA 1
ATOM 3690 C C . ILE A 1 480 ? -19.432 22.299 -18.700 1.00 3.64 496 ILE A C 1
ATOM 3691 O O . ILE A 1 480 ? -19.672 23.441 -18.259 1.00 4.42 496 ILE A O 1
ATOM 3696 N N . MET A 1 481 ? -20.364 21.339 -18.798 1.00 1.74 497 MET A N 1
ATOM 3697 C CA . MET A 1 481 ? -21.766 21.580 -18.440 1.00 3.54 497 MET A CA 1
ATOM 3698 C C . MET A 1 481 ? -21.887 22.161 -17.038 1.00 2.98 497 MET A C 1
ATOM 3699 O O . MET A 1 481 ? -21.472 21.520 -16.069 1.00 5.03 497 MET A O 1
ATOM 3704 N N . PRO A 1 482 ? -22.431 23.385 -16.926 1.00 2.20 498 PRO A N 1
ATOM 3705 C CA . PRO A 1 482 ? -22.656 23.976 -15.598 1.00 9.72 498 PRO A CA 1
ATOM 3706 C C . PRO A 1 482 ? -23.587 23.095 -14.781 1.00 11.94 498 PRO A C 1
ATOM 3707 O O . PRO A 1 482 ? -23.361 22.891 -13.588 1.00 7.84 498 PRO A O 1
ATOM 3711 N N . ASN A 1 483 ? -24.618 22.575 -15.439 1.00 6.61 499 ASN A N 1
ATOM 3712 C CA . ASN A 1 483 ? -25.554 21.666 -14.803 1.00 6.62 499 ASN A CA 1
ATOM 3713 C C . ASN A 1 483 ? -26.138 20.678 -15.812 1.00 10.73 499 ASN A C 1
ATOM 3714 O O . ASN A 1 483 ? -26.239 20.962 -17.006 1.00 7.79 499 ASN A O 1
ATOM 3719 N N . LEU A 1 484 ? -26.510 19.517 -15.296 1.00 5.78 500 LEU A N 1
ATOM 3720 C CA . LEU A 1 484 ? -27.268 18.507 -16.007 1.00 8.25 500 LEU A CA 1
ATOM 3721 C C . LEU A 1 484 ? -28.497 19.089 -16.704 1.00 7.79 500 LEU A C 1
ATOM 3722 O O . LEU A 1 484 ? -29.191 19.940 -16.133 1.00 4.99 500 LEU A O 1
ATOM 3727 N N . THR A 1 485 ? -28.774 18.626 -17.928 1.00 4.12 501 THR A N 1
ATOM 3728 C CA . THR A 1 485 ? -30.100 18.814 -18.527 1.00 8.71 501 THR A CA 1
ATOM 3729 C C . THR A 1 485 ? -31.053 17.894 -17.797 1.00 5.44 501 THR A C 1
ATOM 3730 O O . THR A 1 485 ? -30.611 17.066 -17.002 1.00 2.21 501 THR A O 1
ATOM 3734 N N . ALA A 1 486 ? -32.354 18.014 -18.053 1.00 5.09 502 ALA A N 1
ATOM 3735 C CA . ALA A 1 486 ? -33.330 17.185 -17.329 1.00 4.89 502 ALA A CA 1
ATOM 3736 C C . ALA A 1 486 ? -33.180 15.679 -17.595 1.00 7.50 502 ALA A C 1
ATOM 3737 O O . ALA A 1 486 ? -33.465 14.850 -16.720 1.00 12.74 502 ALA A O 1
ATOM 3739 N N . GLY A 1 487 ? -32.757 15.325 -18.807 1.00 11.57 503 GLY A N 1
ATOM 3740 C CA . GLY A 1 487 ? -32.696 13.929 -19.213 1.00 7.23 503 GLY A CA 1
ATOM 3741 C C . GLY A 1 487 ? -31.324 13.619 -19.795 1.00 10.90 503 GLY A C 1
ATOM 3742 O O . GLY A 1 487 ? -30.357 14.325 -19.521 1.00 5.89 503 GLY A O 1
ATOM 3743 N N . PRO A 1 488 ? -31.235 12.565 -20.610 1.00 6.16 504 PRO A N 1
ATOM 3744 C CA . PRO A 1 488 ? -29.950 12.167 -21.185 1.00 7.65 504 PRO A CA 1
ATOM 3745 C C . PRO A 1 488 ? -29.220 13.332 -21.878 1.00 7.07 504 PRO A C 1
ATOM 3746 O O . PRO A 1 488 ? -29.853 14.169 -22.538 1.00 1.59 504 PRO A O 1
ATOM 3750 N N . ILE A 1 489 ? -27.894 13.362 -21.731 1.00 5.30 505 ILE A N 1
ATOM 3751 C CA . ILE A 1 489 ? -27.097 14.540 -22.063 1.00 3.23 505 ILE A CA 1
ATOM 3752 C C . ILE A 1 489 ? -26.360 14.526 -23.408 1.00 3.28 505 ILE A C 1
ATOM 3753 O O . ILE A 1 489 ? -25.642 15.481 -23.728 1.00 3.73 505 ILE A O 1
ATOM 3758 N N . HIS A 1 490 ? -26.488 13.458 -24.187 1.00 4.82 506 HIS A N 1
ATOM 3759 C CA . HIS A 1 490 ? -25.707 13.365 -25.421 1.00 5.63 506 HIS A CA 1
ATOM 3760 C C . HIS A 1 490 ? -26.050 14.517 -26.380 1.00 7.42 506 HIS A C 1
ATOM 3761 O O . HIS A 1 490 ? -25.154 15.108 -26.994 1.00 11.12 506 HIS A O 1
ATOM 3768 N N . ALA A 1 491 ? -27.329 14.865 -26.490 1.00 4.37 507 ALA A N 1
ATOM 3769 C CA . ALA A 1 491 ? -27.718 15.956 -27.396 1.00 5.08 507 ALA A CA 1
ATOM 3770 C C . ALA A 1 491 ? -26.991 17.237 -26.986 1.00 6.73 507 ALA A C 1
ATOM 3771 O O . ALA A 1 491 ? -26.508 18.000 -27.830 1.00 6.11 507 ALA A O 1
ATOM 3773 N N . ALA A 1 492 ? -26.926 17.461 -25.673 1.00 3.93 508 ALA A N 1
ATOM 3774 C CA . ALA A 1 492 ? -26.272 18.641 -25.110 1.00 6.82 508 ALA A CA 1
ATOM 3775 C C . ALA A 1 492 ? -24.772 18.660 -25.370 1.00 7.52 508 ALA A C 1
ATOM 3776 O O . ALA A 1 492 ? -24.194 19.715 -25.674 1.00 7.75 508 ALA A O 1
ATOM 3778 N N . VAL A 1 493 ? -24.128 17.506 -25.228 1.00 3.68 509 VAL A N 1
ATOM 3779 C CA . VAL A 1 493 ? -22.693 17.424 -25.506 1.00 3.40 509 VAL A CA 1
ATOM 3780 C C . VAL A 1 493 ? -22.455 17.768 -26.977 1.00 8.12 509 VAL A C 1
ATOM 3781 O O . VAL A 1 493 ? -21.476 18.447 -27.333 1.00 9.43 509 VAL A O 1
ATOM 3785 N N . LEU A 1 494 ? -23.348 17.297 -27.841 1.00 5.81 510 LEU A N 1
ATOM 3786 C CA . LEU A 1 494 ? -23.205 17.552 -29.267 1.00 3.47 510 LEU A CA 1
ATOM 3787 C C . LEU A 1 494 ? -23.475 19.029 -29.549 1.00 8.16 510 LEU A C 1
ATOM 3788 O O . LEU A 1 494 ? -22.746 19.667 -30.311 1.00 5.62 510 LEU A O 1
ATOM 3793 N N . ALA A 1 495 ? -24.487 19.592 -28.897 1.00 6.64 511 ALA A N 1
ATOM 3794 C CA . ALA A 1 495 ? -24.719 21.039 -29.017 1.00 7.01 511 ALA A CA 1
ATOM 3795 C C . ALA A 1 495 ? -23.499 21.846 -28.545 1.00 13.94 511 ALA A C 1
ATOM 3796 O O . ALA A 1 495 ? -23.109 22.813 -29.190 1.00 6.00 511 ALA A O 1
ATOM 3798 N N . ILE A 1 496 ? -22.874 21.432 -27.448 1.00 7.90 512 ILE A N 1
ATOM 3799 C CA . ILE A 1 496 ? -21.645 22.085 -27.000 1.00 3.31 512 ILE A CA 1
ATOM 3800 C C . ILE A 1 496 ? -20.562 22.032 -28.068 1.00 4.78 512 ILE A C 1
ATOM 3801 O O . ILE A 1 496 ? -19.845 23.016 -28.314 1.00 5.94 512 ILE A O 1
ATOM 3806 N N . ALA A 1 497 ? -20.416 20.881 -28.701 1.00 5.10 513 ALA A N 1
ATOM 3807 C CA . ALA A 1 497 ? -19.347 20.746 -29.683 1.00 7.15 513 ALA A CA 1
ATOM 3808 C C . ALA A 1 497 ? -19.655 21.604 -30.921 1.00 13.74 513 ALA A C 1
ATOM 3809 O O . ALA A 1 497 ? -18.777 22.324 -31.420 1.00 4.82 513 ALA A O 1
ATOM 3811 N N . GLU A 1 498 ? -20.901 21.543 -31.401 1.00 5.97 514 GLU A N 1
ATOM 3812 C CA . GLU A 1 498 ? -21.276 22.331 -32.572 1.00 8.33 514 GLU A CA 1
ATOM 3813 C C . GLU A 1 498 ? -21.112 23.833 -32.320 1.00 9.99 514 GLU A C 1
ATOM 3814 O O . GLU A 1 498 ? -20.614 24.546 -33.197 1.00 7.05 514 GLU A O 1
ATOM 3820 N N . THR A 1 499 ? -21.495 24.332 -31.141 1.00 8.45 5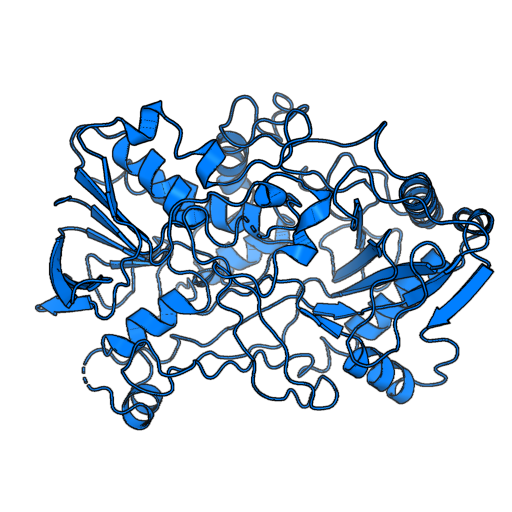15 THR A N 1
ATOM 3821 C CA . THR A 1 499 ? -21.322 25.777 -30.945 1.00 8.83 515 THR A CA 1
ATOM 3822 C C . THR A 1 499 ? -19.837 26.151 -30.901 1.00 11.01 515 THR A C 1
ATOM 3823 O O . THR A 1 499 ? -19.446 27.221 -31.375 1.00 10.23 515 THR A O 1
ATOM 3827 N N . PHE A 1 500 ? -18.995 25.261 -30.387 1.00 10.17 516 PHE A N 1
ATOM 3828 C CA . PHE A 1 500 ? -17.568 25.548 -30.435 1.00 8.58 516 PHE A CA 1
ATOM 3829 C C . PHE A 1 500 ? -17.025 25.497 -31.865 1.00 11.28 516 PHE A C 1
ATOM 3830 O O . PHE A 1 500 ? -16.122 26.256 -32.215 1.00 13.26 516 PHE A O 1
ATOM 3838 N N . ALA A 1 501 ? -17.553 24.597 -32.693 1.00 9.55 517 ALA A N 1
ATOM 3839 C CA . ALA A 1 501 ? -17.092 24.520 -34.082 1.00 8.84 517 ALA A CA 1
ATOM 3840 C C . ALA A 1 501 ? -17.448 25.814 -34.797 1.00 7.77 517 ALA A C 1
ATOM 3841 O O . ALA A 1 501 ? -16.646 26.369 -35.547 1.00 6.61 517 ALA A O 1
ATOM 3843 N N . ARG A 1 502 ? -18.657 26.296 -34.543 1.00 6.66 518 ARG A N 1
ATOM 3844 C CA . ARG A 1 502 ? -19.122 27.538 -35.146 1.00 8.64 518 ARG A CA 1
ATOM 3845 C C . ARG A 1 502 ? -18.263 28.717 -34.695 1.00 14.04 518 ARG A C 1
ATOM 3846 O O . ARG A 1 502 ? -17.947 29.602 -35.490 1.00 17.11 518 ARG A O 1
ATOM 3854 N N . GLN A 1 503 ? -17.849 28.708 -33.433 1.00 11.81 519 GLN A N 1
ATOM 3855 C CA A GLN A 1 503 ? -17.030 29.778 -32.868 0.61 13.64 519 GLN A CA 1
ATOM 3856 C CA B GLN A 1 503 ? -17.023 29.798 -32.915 0.39 13.70 519 GLN A CA 1
ATOM 3857 C C . GLN A 1 503 ? -15.610 29.767 -33.447 1.00 16.20 519 GLN A C 1
ATOM 3858 O O . GLN A 1 503 ? -15.016 30.818 -33.695 1.00 25.51 519 GLN A O 1
ATOM 3869 N N . TYR A 1 504 ? -15.076 28.571 -33.655 1.00 12.69 520 TYR A N 1
ATOM 3870 C CA . TYR A 1 504 ? -13.749 28.426 -34.236 1.00 21.04 520 TYR A CA 1
ATOM 3871 C C . TYR A 1 504 ? -13.698 28.928 -35.687 1.00 24.17 520 TYR A C 1
ATOM 3872 O O . TYR A 1 504 ? -12.768 29.632 -36.075 1.00 28.65 520 TYR A O 1
ATOM 3881 N N . HIS A 1 505 ? -14.683 28.544 -36.494 1.00 13.64 521 HIS A N 1
ATOM 3882 C CA . HIS A 1 505 ? -14.762 29.038 -37.866 1.00 15.33 521 HIS A CA 1
ATOM 3883 C C . HIS A 1 505 ? -15.037 30.549 -37.911 1.00 24.21 521 HIS A C 1
ATOM 3884 O O . HIS A 1 505 ? -14.556 31.257 -38.802 1.00 28.79 521 HIS A O 1
ATOM 3891 N N . HIS A 1 506 ? -15.810 31.046 -36.950 1.00 20.36 522 HIS A N 1
ATOM 3892 C CA . HIS A 1 506 ? -16.078 32.482 -36.862 1.00 21.05 522 HIS A CA 1
ATOM 3893 C C . HIS A 1 506 ? -14.827 33.322 -36.548 1.00 25.71 522 HIS A C 1
ATOM 3894 O O . HIS A 1 506 ? -14.582 34.324 -37.222 1.00 19.81 522 HIS A O 1
ATOM 3901 N N . HIS A 1 507 ? -14.066 32.931 -35.521 1.00 25.52 523 HIS A N 1
ATOM 3902 C CA . HIS A 1 507 ? -12.791 33.581 -35.187 1.00 31.20 523 HIS A CA 1
ATOM 3903 C C . HIS A 1 507 ? -11.603 32.701 -35.563 1.00 45.28 523 HIS A C 1
ATOM 3904 O O . HIS A 1 507 ? -11.201 31.850 -34.762 1.00 57.90 523 HIS A O 1
ATOM 3911 N N . HIS A 1 508 ? -11.025 32.888 -36.744 1.00 47.69 524 HIS A N 1
ATOM 3912 C CA . HIS A 1 508 ? -9.688 32.341 -36.995 1.00 55.48 524 HIS A CA 1
ATOM 3913 C C . HIS A 1 508 ? -8.919 33.148 -38.036 1.00 53.28 524 HIS A C 1
ATOM 3914 O O . HIS A 1 508 ? -8.189 34.078 -37.692 1.00 54.89 524 HIS A O 1
#

Secondary structure (DSSP, 8-state):
--SEEEE--SHHHHHHHHHHTTSTT--EEEE-SSB----GGGG-GGGTTTTTTSTTB--EEPPPBGGGTTB--EE--B-BTTTT-----B-----HHHHHHHHHHHS-GGGSHHHHHHHHHHHEE-TTTTSSSS-SS-SEE-B--STTS-HHHHHHHHHHHHTTPPB-SSS-SS--BSB-PPPB-EETTEE--HHHHHS-HHHHT-TTEEEE-S-EEEEEEEETTEEEEEEEEETTEEEEEE-SEEEE-SHHHHHHHHHHHTTEE-HHHHHHTT---EE-TTTT-SBB--EEEEEEEEEESS--PPPSS-SEEEEEEE-SS-SS--SS--EEEEEESS----TTSPPPPTTSEEEEEEEESS----BEEE-SSSSTTSPPEEE--TT-SHHHHHHHHHHHHHHHHHHTSGGGTTTEEEE-SS----SHHHHHHHHHHHEEE-S--B-TT-B-SSTT-SB-TT-BBTT-SSEEE-SGGG-SS--SS--HHHHHHHHHHHHHHHHH--

Sequence (506 aa):
NCDIVIVGGGSAGSLLAARLSEDPDSSRVLLIEAGEEPTDPDIWNPAAWPALQGRSYDWDYRTEAQAGTAGRAHHWARGRLIGGSSLHAMGYMRGHPSDFQAWVDASGDRRRWGWDELLPVFQAIEDHPLGGDGIHGKGGPLPIHLPADEVSPLARAFIEAGASSLGLPRLEGHNSGEMIGVTPNSLNIRDGRRVTAADAWLTKAVRGRKNLTILTGSRRVRRRLKLEGNQVRSLEVVGRRQGSAEVFADQIVLCAGALESPALLMRSGIGPHDVLDAAGVGLIDMPDIGRRNLQDHLLGAGNLYAARKPVPPSRRLQHSESMAYMRADSFTAAGQPEIVVGCGVAPIVSESFPAPAAGSAYSLLFGITHPTSRGSVRRISGPELGDRLIIDPAYLQTGRDRRERFRRALEASRTIGHRDELAGWRERELLPGTPNSAAEMDDFIARSVITHHHPCGTCRMGKDPDAVVDANLRLKALDNLFVVDASIMPNLTAGPIHAAVLAIAETFARQQYHHHH

CATH classification: 3.50.50.60 (+1 more: 3.30.560.10)